Protein AF-A0A7D5LAG0-F1 (afdb_monomer)

Nearest PDB structures (foldseek):
  3pg9-assembly1_F  TM=4.359E-01  e=2.539E-02  Thermotoga maritima
  1vep-assembly1_A  TM=5.112E-01  e=1.271E-01  Bacillus cereus
  3tfc-assembly1_A-2  TM=3.882E-01  e=3.960E-02  Listeria monocytogenes EGD-e
  4lgm-assembly1_A  TM=3.877E-01  e=2.043E+00  Saccharolobus solfataricus P2

Organism: NCBI:txid2743089

Secondary structure (DSSP, 8-state):
-------PPPPHHHHHHHHH----SS----------------------------------------PPPSS-PPPPEEEEE-TT-GGGGGGTTHHHHHTT--EEEEEEEHHHHHHHT--GGG-HHHHHHHHHHHHH--EEEEEEE--SS--STT--SPP-PPPPTT-HHHHHHHHHHHHHHHHH-S--SEEES-S-HHHHS-HHHHSSSS-HHHHHHHHHHHHHHHH--S-SPEEEEEEEE-TT-HIIIIIISHHHHHHHHHHHHH-TT--EEEEEEE-SSHHHHHHHHHHHHHH-TTSEEEEEEEE-HHHHHHHTTSBGGGSHHHHHHHHHHT--TT-BHHHHHHHHHHSPBPHHHHHHHHHH-TTS-TTHHHHHHHHHHHTT-SEEEEE-B--GGGGGS-TTSTT---GGGS-SB-TTTBSSSPPPHHHHHHHHHHH-

Sequence (440 aa):
MSKAVQNGKPTRANRRTVLRGVAATAGLGAVLGSASTLASEESSGEGDEGATAGTYGATAEAEEAASPATDRPGTPKLGANLNGRPRRLGNDLARLDASDTTWVRAFLDIRDKLNDGRDPSGDPDVLALRRAAREKGCRLVVSLKWGFEVNWRWDRKESRSVPEPDSEDERSLLSCATQYLGAIGTPVDVVVLGNEPMWETKREDITGEDPPILRFTLNLKEHLLRHGDHGDPAYLLGAITRLYDDPVREERFPTFCRETFRIAREDDDVDGVDLHVHYDGREEARKALEIARDRLPDGTITVTEFSPVFRYDRHVRTPIGEWGAGRRFAGEYGYSPDVTAVDYFERAKADPRPPRELADFYDAMPWYRADQLRRDYRLFERFDVDVGTFGFLQDVGMRDVDWRRPDWTPFHINFLHQDALMEGRGAHPLYIDDYRELAG

InterPro domains:
  IPR006311 Twin-arginine translocation pathway, signal sequence [PS51318] (1-41)
  IPR017853 Glycoside hydrolase superfamily [SSF51445] (89-366)

Foldseek 3Di:
DDDDPPPDDDFLVRLLCVLLDPPDDDDDDDDDDDDDDDDDDDDDDDDDDDDDDDDDDDDDPDPPDDDDDDDFFRQAAEAAEPEACLLVCVVPLVVCVLLVGQAYEYEHALVVQLVVVDQLLPDSNLVSLLCCCPVVVHAYEYEYEDQLDPPDPPDPDDRHAQDDPPDPVLVSSLVSVQSNLLSNVEAHAEYELYQACLRRHDLQQQDDQDRVVVVSSVVSLVSCVVRHNRHLYAYAYHQYEQQLDCCCDVPRRVNNNVVRLVCCVPPRSHQYHEHAAEAQDVVSVLSNLVVRCVSPVRGAYEHAHHDNQVLCLVQQAPFLLVAPLSVVLCVVVVHDSRQGNLNLQLVLLVPADALVNLLSSLVSDPSNDLCVLVSSSVSCRVSSHSYYYWHEDQDNCCSVPRCVDNPHTPNQSRYQFNPSRHPDGHGRPSCSVVSSVSND

Structure (mmCIF, N/CA/C/O backbone):
data_AF-A0A7D5LAG0-F1
#
_entry.id   AF-A0A7D5LAG0-F1
#
loop_
_atom_site.group_PDB
_atom_site.id
_atom_site.type_symbol
_atom_site.label_atom_id
_atom_site.label_alt_id
_atom_site.label_comp_id
_atom_site.label_asym_id
_atom_site.label_entity_id
_atom_site.label_seq_id
_atom_site.pdbx_PDB_ins_code
_atom_site.Cartn_x
_atom_site.Cartn_y
_atom_site.Cartn_z
_atom_site.occupancy
_atom_site.B_iso_or_equiv
_atom_site.auth_seq_id
_atom_site.auth_comp_id
_atom_site.auth_asym_id
_atom_site.auth_atom_id
_atom_site.pdbx_PDB_model_num
ATOM 1 N N . MET A 1 1 ? -45.072 -1.466 24.561 1.00 36.44 1 MET A N 1
ATOM 2 C CA . MET A 1 1 ? -43.786 -2.147 24.825 1.00 36.44 1 MET A CA 1
ATOM 3 C C . MET A 1 1 ? -43.298 -2.738 23.512 1.00 36.44 1 MET A C 1
ATOM 5 O O . MET A 1 1 ? -43.816 -3.762 23.091 1.00 36.44 1 MET A O 1
ATOM 9 N N . SER A 1 2 ? -42.411 -2.026 22.814 1.00 31.45 2 SER A N 1
ATOM 10 C CA . SER A 1 2 ? -41.844 -2.465 21.533 1.00 31.45 2 SER A CA 1
ATOM 11 C C . SER A 1 2 ? -40.595 -3.299 21.813 1.00 31.45 2 SER A C 1
ATOM 13 O O . SER A 1 2 ? -39.704 -2.833 22.522 1.00 31.45 2 SER A O 1
ATOM 15 N N . LYS A 1 3 ? -40.556 -4.543 21.326 1.00 32.22 3 LYS A N 1
ATOM 16 C CA . LYS A 1 3 ? -39.367 -5.399 21.403 1.00 32.22 3 LYS A CA 1
ATOM 17 C C . LYS A 1 3 ? -38.376 -4.918 20.347 1.00 32.22 3 LYS A C 1
ATOM 19 O O . LYS A 1 3 ? -38.581 -5.157 19.161 1.00 32.22 3 LYS A O 1
ATOM 24 N N . ALA A 1 4 ? -37.322 -4.239 20.787 1.00 31.59 4 ALA A N 1
ATOM 25 C CA . ALA A 1 4 ? -36.134 -4.046 19.973 1.00 31.59 4 ALA A CA 1
ATOM 26 C C . ALA A 1 4 ? -35.529 -5.426 19.678 1.00 31.59 4 ALA A C 1
ATOM 28 O O . ALA A 1 4 ? -35.178 -6.169 20.596 1.00 31.59 4 ALA A O 1
ATOM 29 N N . VAL A 1 5 ? -35.458 -5.781 18.399 1.00 29.98 5 VAL A N 1
ATOM 30 C CA . VAL A 1 5 ? -34.653 -6.904 17.925 1.00 29.98 5 VAL A CA 1
ATOM 31 C C . VAL A 1 5 ? -33.196 -6.476 18.089 1.00 29.98 5 VAL A C 1
ATOM 33 O O . VAL A 1 5 ? -32.719 -5.608 17.364 1.00 29.98 5 VAL A O 1
ATOM 36 N N . GLN A 1 6 ? -32.507 -7.031 19.086 1.00 32.62 6 GLN A N 1
ATOM 37 C CA . GLN A 1 6 ? -31.049 -6.986 19.139 1.00 32.62 6 GLN A CA 1
ATOM 38 C C . GLN A 1 6 ? -30.535 -7.887 18.015 1.00 32.62 6 GLN A C 1
ATOM 40 O O . GLN A 1 6 ? -30.457 -9.103 18.172 1.00 32.62 6 GLN A O 1
ATOM 45 N N . ASN A 1 7 ? -30.228 -7.297 16.861 1.00 37.88 7 ASN A N 1
ATOM 46 C CA . ASN A 1 7 ? -29.380 -7.961 15.880 1.00 37.88 7 ASN A CA 1
ATOM 47 C C . ASN A 1 7 ? -28.007 -8.141 16.542 1.00 37.88 7 ASN A C 1
ATOM 49 O O . ASN A 1 7 ? -27.333 -7.155 16.840 1.00 37.88 7 ASN A O 1
ATOM 53 N N . GLY A 1 8 ? -27.642 -9.384 16.862 1.00 45.44 8 GLY A N 1
ATOM 54 C CA . GLY A 1 8 ? -26.341 -9.692 17.450 1.00 45.44 8 GLY A CA 1
ATOM 55 C C . GLY A 1 8 ? -25.224 -9.256 16.508 1.00 45.44 8 GLY A C 1
ATOM 56 O O . GLY A 1 8 ? -25.291 -9.536 15.310 1.00 45.44 8 GLY A O 1
ATOM 57 N N . LYS A 1 9 ? -24.213 -8.561 17.041 1.00 51.75 9 LYS A N 1
ATOM 58 C CA . LYS A 1 9 ? -22.988 -8.260 16.293 1.00 51.75 9 LYS A CA 1
ATOM 59 C C . LYS A 1 9 ? -22.366 -9.581 15.807 1.00 51.75 9 LYS A C 1
ATOM 61 O O . LYS A 1 9 ? -22.322 -10.538 16.588 1.00 51.75 9 LYS A O 1
ATOM 66 N N . PRO A 1 10 ? -21.916 -9.674 14.547 1.00 60.22 10 PRO A N 1
ATOM 67 C CA . PRO A 1 10 ? -21.188 -10.845 14.079 1.00 60.22 10 PRO A CA 1
ATOM 68 C C . PRO A 1 10 ? -19.886 -11.000 14.875 1.00 60.22 10 PRO A C 1
ATOM 70 O O . PRO A 1 10 ? -19.235 -10.023 15.229 1.00 60.22 10 PRO A O 1
ATOM 73 N N . THR A 1 11 ? -19.526 -12.243 15.188 1.00 69.38 11 THR A N 1
ATOM 74 C CA . THR A 1 11 ? -18.284 -12.558 15.902 1.00 69.38 11 THR A CA 1
ATOM 75 C C . THR A 1 11 ? -17.078 -12.438 14.966 1.00 69.38 11 THR A C 1
ATOM 77 O O . THR A 1 11 ? -17.219 -12.546 13.746 1.00 69.38 11 THR A O 1
ATOM 80 N N . ARG A 1 12 ? -15.871 -12.313 15.525 1.00 66.50 12 ARG A N 1
ATOM 81 C CA . ARG A 1 12 ? -14.593 -12.365 14.790 1.00 66.50 12 ARG A CA 1
ATOM 82 C C . ARG A 1 12 ? -14.503 -13.533 13.793 1.00 66.50 12 ARG A C 1
ATOM 84 O O . ARG A 1 12 ? -14.087 -13.369 12.648 1.00 66.50 12 ARG A O 1
ATOM 91 N N . ALA A 1 13 ? -14.975 -14.716 14.191 1.00 64.44 13 ALA A N 1
ATOM 92 C CA . ALA A 1 13 ? -15.038 -15.891 13.317 1.00 64.44 13 ALA A CA 1
ATOM 93 C C . ALA A 1 13 ? -15.961 -15.680 12.097 1.00 64.44 13 ALA A C 1
ATOM 95 O O . ALA A 1 13 ? -15.638 -16.112 10.986 1.00 64.44 13 ALA A O 1
ATOM 96 N N . ASN A 1 14 ? -17.082 -14.972 12.277 1.00 61.28 14 ASN A N 1
ATOM 97 C CA . ASN A 1 14 ? -17.997 -14.640 11.186 1.00 61.28 14 ASN A CA 1
ATOM 98 C C . ASN A 1 14 ? -17.347 -13.658 10.202 1.00 61.28 14 ASN A C 1
ATOM 100 O O . ASN A 1 14 ? -17.438 -13.872 8.994 1.00 61.28 14 ASN A O 1
ATOM 104 N N . ARG A 1 15 ? -16.639 -12.629 10.689 1.00 72.88 15 ARG A N 1
ATOM 105 C CA . ARG A 1 15 ? -15.947 -11.657 9.822 1.00 72.88 15 ARG A CA 1
ATOM 106 C C . ARG A 1 15 ? -14.800 -12.289 9.034 1.00 72.88 15 ARG A C 1
ATOM 108 O O . ARG A 1 15 ? -14.718 -12.097 7.822 1.00 72.88 15 ARG A O 1
ATOM 115 N N . ARG A 1 16 ? -13.985 -13.145 9.663 1.00 67.56 16 ARG A N 1
ATOM 116 C CA . ARG A 1 16 ? -12.931 -13.909 8.962 1.00 67.56 16 ARG A CA 1
ATOM 117 C C . ARG A 1 16 ? -13.510 -14.815 7.867 1.00 67.56 16 ARG A C 1
ATOM 119 O O . ARG A 1 16 ? -12.944 -14.930 6.784 1.00 67.56 16 ARG A O 1
ATOM 126 N N . THR A 1 17 ? -14.688 -15.393 8.098 1.00 63.91 17 THR A N 1
ATOM 127 C CA . THR A 1 17 ? -15.405 -16.183 7.081 1.00 63.91 17 THR A CA 1
ATOM 128 C C . THR A 1 17 ? -15.862 -15.324 5.890 1.00 63.91 17 THR A C 1
ATOM 130 O O . THR A 1 17 ? -15.795 -15.774 4.745 1.00 63.91 17 THR A O 1
ATOM 133 N N . VAL A 1 18 ? -16.280 -14.073 6.124 1.00 63.22 18 VAL A N 1
ATOM 134 C CA . VAL A 1 18 ? -16.656 -13.119 5.059 1.00 63.22 18 VAL A CA 1
ATOM 135 C C . VAL A 1 18 ? -15.452 -12.726 4.198 1.00 63.22 18 VAL A C 1
ATOM 137 O O . VAL A 1 18 ? -15.569 -12.701 2.965 1.00 63.22 18 VAL A O 1
ATOM 140 N N . LEU A 1 19 ? -14.290 -12.486 4.817 1.00 72.06 19 LEU A N 1
ATOM 141 C CA . LEU A 1 19 ? -13.039 -12.227 4.091 1.00 72.06 19 LEU A CA 1
ATOM 142 C C . LEU A 1 19 ? -12.650 -13.416 3.205 1.00 72.06 19 LEU A C 1
ATOM 144 O O . LEU A 1 19 ? -12.285 -13.227 2.046 1.00 72.06 19 LEU A O 1
ATOM 148 N N . ARG A 1 20 ? -12.829 -14.640 3.710 1.00 68.81 20 ARG A N 1
ATOM 149 C CA . ARG A 1 20 ? -12.504 -15.879 2.984 1.00 68.81 20 ARG A CA 1
ATOM 150 C C . ARG A 1 20 ? -13.484 -16.225 1.873 1.00 68.81 20 ARG A C 1
ATOM 152 O O . ARG A 1 20 ? -13.106 -16.931 0.946 1.00 68.81 20 ARG A O 1
ATOM 159 N N . GLY A 1 21 ? -14.704 -15.692 1.937 1.00 51.34 21 GLY A N 1
ATOM 160 C CA . GLY A 1 21 ? -15.759 -15.946 0.967 1.00 51.34 21 GLY A CA 1
ATOM 161 C C . GLY A 1 21 ? -16.209 -17.404 1.010 1.00 51.34 21 GLY A C 1
ATOM 162 O O . GLY A 1 21 ? -15.528 -18.305 0.533 1.00 51.34 21 GLY A O 1
ATOM 163 N N . VAL A 1 22 ? -17.404 -17.652 1.544 1.00 37.78 22 VAL A N 1
ATOM 164 C CA . VAL A 1 22 ? -18.069 -18.948 1.389 1.00 37.78 22 VAL A CA 1
ATOM 165 C C . VAL A 1 22 ? -18.356 -19.169 -0.097 1.00 37.78 22 VAL A C 1
ATOM 167 O O . VAL A 1 22 ? -19.370 -18.720 -0.628 1.00 37.78 22 VAL A O 1
ATOM 170 N N . ALA A 1 23 ? -17.464 -19.891 -0.770 1.00 38.09 23 ALA A N 1
ATOM 171 C CA . ALA A 1 23 ? -17.779 -20.614 -1.988 1.00 38.09 23 ALA A CA 1
ATOM 172 C C . ALA A 1 23 ? -18.596 -21.852 -1.591 1.00 38.09 23 ALA A C 1
ATOM 174 O O . ALA A 1 23 ? -18.060 -22.941 -1.415 1.00 38.09 23 ALA A O 1
ATOM 175 N N . ALA A 1 24 ? -19.902 -21.691 -1.386 1.00 30.20 24 ALA A N 1
ATOM 176 C CA . ALA A 1 24 ? -20.795 -22.835 -1.253 1.00 30.20 24 ALA A CA 1
ATOM 177 C C . ALA A 1 24 ? -22.165 -22.526 -1.851 1.00 30.20 24 ALA A C 1
ATOM 179 O O . ALA A 1 24 ? -23.055 -22.004 -1.187 1.00 30.20 24 ALA A O 1
ATOM 180 N N . THR A 1 25 ? -22.335 -22.886 -3.122 1.00 27.69 25 THR A N 1
ATOM 181 C CA . THR A 1 25 ? -23.496 -23.664 -3.588 1.00 27.69 25 THR A CA 1
ATOM 182 C C . THR A 1 25 ? -23.267 -24.135 -5.026 1.00 27.69 25 THR A C 1
ATOM 184 O O . THR A 1 25 ? -23.550 -23.409 -5.968 1.00 27.69 25 THR A O 1
ATOM 187 N N . ALA A 1 26 ? -22.743 -25.359 -5.182 1.00 26.25 26 ALA A N 1
ATOM 188 C CA . ALA A 1 26 ? -23.252 -26.409 -6.083 1.00 26.25 26 ALA A CA 1
ATOM 189 C C . ALA A 1 26 ? -22.201 -27.518 -6.298 1.00 26.25 26 ALA A C 1
ATOM 191 O O . ALA A 1 26 ? -21.084 -27.239 -6.718 1.00 26.25 26 ALA A O 1
ATOM 192 N N . GLY A 1 27 ? -22.601 -28.779 -6.087 1.00 23.91 27 GLY A N 1
ATOM 193 C CA . GLY A 1 27 ? -21.942 -29.940 -6.700 1.00 23.91 27 GLY A CA 1
ATOM 194 C C . GLY A 1 27 ? -21.404 -31.003 -5.743 1.00 23.91 27 GLY A C 1
ATOM 195 O O . GLY A 1 27 ? -20.200 -31.110 -5.548 1.00 23.91 27 GLY A O 1
ATOM 196 N N . LEU A 1 28 ? -22.293 -31.847 -5.204 1.00 26.97 28 LEU A N 1
ATOM 197 C CA . LEU A 1 28 ? -21.923 -33.177 -4.710 1.00 26.97 28 LEU A CA 1
ATOM 198 C C . LEU A 1 28 ? -21.330 -34.020 -5.853 1.00 26.97 28 LEU A C 1
ATOM 200 O O . LEU A 1 28 ? -21.944 -34.131 -6.913 1.00 26.97 28 LEU A O 1
ATOM 204 N N . GLY A 1 29 ? -20.214 -34.700 -5.591 1.00 23.84 29 GLY A N 1
ATOM 205 C CA . GLY A 1 29 ? -19.666 -35.736 -6.467 1.00 23.84 29 GLY A CA 1
ATOM 206 C C . GLY A 1 29 ? -18.427 -36.390 -5.861 1.00 23.84 29 GLY A C 1
ATOM 207 O O . GLY A 1 29 ? -17.311 -35.951 -6.099 1.00 23.84 29 GLY A O 1
ATOM 208 N N . ALA A 1 30 ? -18.636 -37.422 -5.044 1.00 24.84 30 ALA A N 1
ATOM 209 C CA . ALA A 1 30 ? -17.591 -38.245 -4.440 1.00 24.84 30 ALA A CA 1
ATOM 210 C C . ALA A 1 30 ? -16.975 -39.227 -5.450 1.00 24.84 30 ALA A C 1
ATOM 212 O O . ALA A 1 30 ? -17.744 -39.873 -6.155 1.00 24.84 30 ALA A O 1
ATOM 213 N N . VAL A 1 31 ? -15.648 -39.442 -5.418 1.00 25.50 31 VAL A N 1
ATOM 214 C CA . VAL A 1 31 ? -14.995 -40.736 -5.733 1.00 25.50 31 VAL A CA 1
ATOM 215 C C . VAL A 1 31 ? -13.706 -40.908 -4.902 1.00 25.50 31 VAL A C 1
ATOM 217 O O . VAL A 1 31 ? -12.979 -39.958 -4.637 1.00 25.50 31 VAL A O 1
ATOM 220 N N . LEU A 1 32 ? -13.503 -42.156 -4.474 1.00 23.89 32 LEU A N 1
ATOM 221 C CA . LEU A 1 32 ? -12.549 -42.742 -3.527 1.00 23.89 32 LEU A CA 1
ATOM 222 C C . LEU A 1 32 ? -11.141 -43.053 -4.085 1.00 23.89 32 LEU A C 1
ATOM 224 O O . LEU A 1 32 ? -11.001 -43.355 -5.266 1.00 23.89 32 LEU A O 1
ATOM 228 N N . GLY A 1 33 ? -10.185 -43.204 -3.151 1.00 22.27 33 GLY A N 1
ATOM 229 C CA . GLY A 1 33 ? -9.044 -44.145 -3.206 1.00 22.27 33 GLY A CA 1
ATOM 230 C C . GLY A 1 33 ? -7.743 -43.583 -3.802 1.00 22.27 33 GLY A C 1
ATOM 231 O O . GLY A 1 33 ? -7.785 -42.830 -4.758 1.00 22.27 33 GLY A O 1
ATOM 232 N N . SER A 1 34 ? -6.528 -43.906 -3.350 1.00 24.75 34 SER A N 1
ATOM 233 C CA . SER A 1 34 ? -6.038 -44.917 -2.404 1.00 24.75 34 SER A CA 1
ATOM 234 C C . SER A 1 34 ? -4.625 -44.520 -1.944 1.00 24.75 34 SER A C 1
ATOM 236 O O . SER A 1 34 ? -3.914 -43.819 -2.660 1.00 24.75 34 SER A O 1
ATOM 238 N N . ALA A 1 35 ? -4.217 -44.996 -0.769 1.00 22.41 35 ALA A N 1
ATOM 239 C CA . ALA A 1 35 ? -2.886 -44.824 -0.194 1.00 22.41 35 ALA A CA 1
ATOM 240 C C . ALA A 1 35 ? -1.822 -45.739 -0.831 1.00 22.41 35 ALA A C 1
ATOM 242 O O . ALA A 1 35 ? -2.124 -46.868 -1.214 1.00 22.41 35 ALA A O 1
ATOM 243 N N . SER A 1 36 ? -0.561 -45.302 -0.794 1.00 25.28 36 SER A N 1
ATOM 244 C CA . SER A 1 36 ? 0.598 -46.195 -0.693 1.00 25.28 36 SER A CA 1
ATOM 245 C C . SER A 1 36 ? 1.785 -45.469 -0.052 1.00 25.28 36 SER A C 1
ATOM 247 O O . SER A 1 36 ? 2.341 -44.527 -0.608 1.00 25.28 36 SER A O 1
ATOM 249 N N . THR A 1 37 ? 2.136 -45.946 1.137 1.00 22.39 37 THR A N 1
ATOM 250 C CA . THR A 1 37 ? 3.409 -45.821 1.859 1.00 22.39 37 THR A CA 1
ATOM 251 C C . THR A 1 37 ? 4.593 -46.339 1.050 1.00 22.39 37 THR A C 1
ATOM 253 O O . THR A 1 37 ? 4.436 -47.369 0.403 1.00 22.39 37 THR A O 1
ATOM 256 N N . LEU A 1 38 ? 5.776 -45.739 1.222 1.00 24.50 38 LEU A N 1
ATOM 257 C CA . LEU A 1 38 ? 7.056 -46.451 1.347 1.00 24.50 38 LEU A CA 1
ATOM 258 C C . LEU A 1 38 ? 8.081 -45.565 2.077 1.00 24.50 38 LEU A C 1
ATOM 260 O O . LEU A 1 38 ? 8.071 -44.344 1.954 1.00 24.50 38 LEU A O 1
ATOM 264 N N . ALA A 1 39 ? 8.891 -46.229 2.894 1.00 22.66 39 ALA A N 1
ATOM 265 C CA . ALA A 1 39 ? 9.833 -45.701 3.868 1.00 22.66 39 ALA A CA 1
ATOM 266 C C . ALA A 1 39 ? 11.289 -45.961 3.433 1.00 22.66 39 ALA A C 1
ATOM 268 O O . ALA A 1 39 ? 11.502 -46.656 2.444 1.00 22.66 39 ALA A O 1
ATOM 269 N N . SER A 1 40 ? 12.210 -45.486 4.288 1.00 24.61 40 SER A N 1
ATOM 270 C CA . SER A 1 40 ? 13.658 -45.766 4.385 1.00 24.61 40 SER A CA 1
ATOM 271 C C . SER A 1 40 ? 14.551 -44.996 3.389 1.00 24.61 40 SER A C 1
ATOM 273 O O . SER A 1 40 ? 14.134 -44.693 2.282 1.00 24.61 40 SER A O 1
ATOM 275 N N . GLU A 1 41 ? 15.762 -44.538 3.722 1.00 25.88 41 GLU A N 1
ATOM 276 C CA . GLU A 1 41 ? 16.707 -44.954 4.764 1.00 25.88 41 GLU A CA 1
ATOM 277 C C . GLU A 1 41 ? 17.794 -43.878 4.978 1.00 25.88 41 GLU A C 1
ATOM 279 O O . GLU A 1 41 ? 18.033 -43.023 4.126 1.00 25.88 41 GLU A O 1
ATOM 284 N N . GLU A 1 42 ? 18.438 -43.955 6.139 1.00 25.09 42 GLU A N 1
ATOM 285 C CA . GLU A 1 42 ? 19.533 -43.124 6.641 1.00 25.09 42 GLU A CA 1
ATOM 286 C C . GLU A 1 42 ? 20.860 -43.327 5.881 1.00 25.09 42 GLU A C 1
ATOM 288 O O . GLU A 1 42 ? 21.137 -44.413 5.376 1.00 25.09 42 GLU A O 1
ATOM 293 N N . SER A 1 43 ? 21.753 -42.329 5.922 1.00 26.36 43 SER A N 1
ATOM 294 C CA . SER A 1 43 ? 23.198 -42.585 6.046 1.00 26.36 43 SER A CA 1
ATOM 295 C C . SER A 1 43 ? 23.957 -41.353 6.545 1.00 26.36 43 SER A C 1
ATOM 297 O O . SER A 1 43 ? 23.966 -40.293 5.926 1.00 26.36 43 SER A O 1
ATOM 299 N N . SER A 1 44 ? 24.639 -41.577 7.660 1.00 25.73 44 SER A N 1
ATOM 300 C CA . SER A 1 44 ? 25.617 -40.770 8.389 1.00 25.73 44 SER A CA 1
ATOM 301 C C . SER A 1 44 ? 26.906 -40.435 7.624 1.00 25.73 44 SER A C 1
ATOM 303 O O . SER A 1 44 ? 27.341 -41.215 6.777 1.00 25.73 44 SER A O 1
ATOM 305 N N . GLY A 1 45 ? 27.591 -39.368 8.054 1.00 25.72 45 GLY A N 1
ATOM 306 C CA . GLY A 1 45 ? 29.013 -39.133 7.775 1.00 25.72 45 GLY A CA 1
ATOM 307 C C . GLY A 1 45 ? 29.523 -37.795 8.320 1.00 25.72 45 GLY A C 1
ATOM 308 O O . GLY A 1 45 ? 29.400 -36.774 7.654 1.00 25.72 45 GLY A O 1
ATOM 309 N N . GLU A 1 46 ? 30.080 -37.812 9.532 1.00 24.91 46 GLU A N 1
ATOM 310 C CA . GLU A 1 46 ? 30.846 -36.720 10.152 1.00 24.91 46 GLU A CA 1
ATOM 311 C C . GLU A 1 46 ? 32.228 -36.530 9.492 1.00 24.91 46 GLU A C 1
ATOM 313 O O . GLU A 1 46 ? 32.833 -37.503 9.042 1.00 24.91 46 GLU A O 1
ATOM 318 N N . GLY A 1 47 ? 32.776 -35.306 9.572 1.00 24.02 47 GLY A N 1
ATOM 319 C CA . GLY A 1 47 ? 34.211 -35.113 9.829 1.00 24.02 47 GLY A CA 1
ATOM 320 C C . GLY A 1 47 ? 35.006 -34.167 8.917 1.00 24.02 47 GLY A C 1
ATOM 321 O O . GLY A 1 47 ? 35.522 -34.588 7.889 1.00 24.02 47 GLY A O 1
ATOM 322 N N . ASP A 1 48 ? 35.240 -32.962 9.446 1.00 24.64 48 ASP A N 1
ATOM 323 C CA . ASP A 1 48 ? 36.569 -32.348 9.654 1.00 24.64 48 ASP A CA 1
ATOM 324 C C . ASP A 1 48 ? 37.016 -31.114 8.831 1.00 24.64 48 ASP A C 1
ATOM 326 O O . ASP A 1 48 ? 36.686 -30.906 7.665 1.00 24.64 48 ASP A O 1
ATOM 330 N N . GLU A 1 49 ? 37.741 -30.266 9.564 1.00 27.17 49 GLU A N 1
ATOM 331 C CA . GLU A 1 49 ? 38.069 -28.852 9.398 1.00 27.17 49 GLU A CA 1
ATOM 332 C C . GLU A 1 49 ? 39.129 -28.525 8.326 1.00 27.17 49 GLU A C 1
ATOM 334 O O . GLU A 1 49 ? 40.008 -29.320 7.999 1.00 27.17 49 GLU A O 1
ATOM 339 N N . GLY A 1 50 ? 39.130 -27.267 7.856 1.00 23.59 50 GLY A N 1
ATOM 340 C CA . GLY A 1 50 ? 40.261 -26.692 7.119 1.00 23.59 50 GLY A CA 1
ATOM 341 C C . GLY A 1 50 ? 39.983 -25.321 6.497 1.00 23.59 50 GLY A C 1
ATOM 342 O O . GLY A 1 50 ? 39.379 -25.214 5.436 1.00 23.5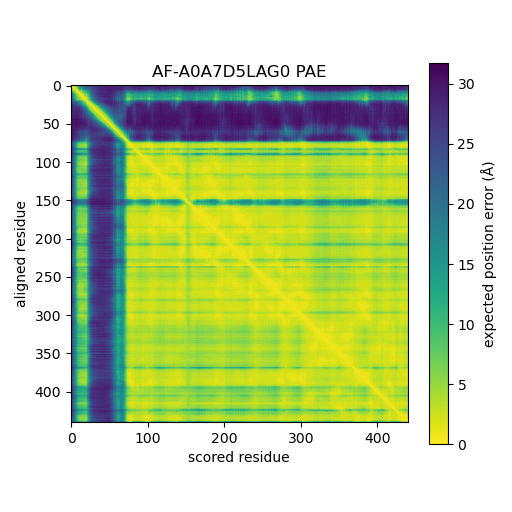9 50 GLY A O 1
ATOM 343 N N . ALA A 1 51 ? 40.450 -24.258 7.151 1.00 25.31 51 ALA A N 1
ATOM 344 C CA . ALA A 1 51 ? 40.335 -22.865 6.719 1.00 25.31 51 ALA A CA 1
ATOM 345 C C . ALA A 1 51 ? 41.107 -22.538 5.420 1.00 25.31 51 ALA A C 1
ATOM 347 O O . ALA A 1 51 ? 42.239 -22.983 5.250 1.00 25.31 51 ALA A O 1
ATOM 348 N N . THR A 1 52 ? 40.559 -21.661 4.563 1.00 25.16 52 THR A N 1
ATOM 349 C CA . THR A 1 52 ? 41.107 -20.330 4.176 1.00 25.16 52 THR A CA 1
ATOM 350 C C . THR A 1 52 ? 40.572 -19.808 2.829 1.00 25.16 52 THR A C 1
ATOM 352 O O . THR A 1 52 ? 40.382 -20.552 1.878 1.00 25.16 52 THR A O 1
ATOM 355 N N . ALA A 1 53 ? 40.463 -18.473 2.775 1.00 24.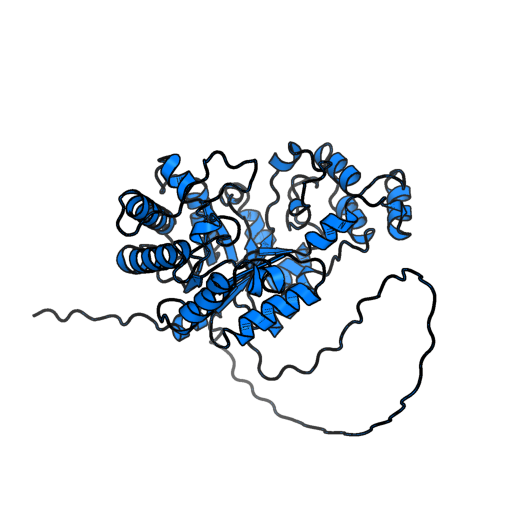45 53 ALA A N 1
ATOM 356 C CA . ALA A 1 53 ? 40.498 -17.584 1.606 1.00 24.45 53 ALA A CA 1
ATOM 357 C C . ALA A 1 53 ? 39.210 -17.373 0.779 1.00 24.45 53 ALA A C 1
ATOM 359 O O . ALA A 1 53 ? 38.659 -18.260 0.139 1.00 24.45 53 ALA A O 1
ATOM 360 N N . GLY A 1 54 ? 38.781 -16.105 0.787 1.00 34.34 54 GLY A N 1
ATOM 361 C CA . GLY A 1 54 ? 37.587 -15.572 0.148 1.00 34.34 54 GLY A CA 1
ATOM 362 C C . GLY A 1 54 ? 37.477 -15.828 -1.351 1.00 34.34 54 GLY A C 1
ATOM 363 O O . GLY A 1 54 ? 38.418 -15.664 -2.124 1.00 34.34 54 GLY A O 1
ATOM 364 N N . THR A 1 55 ? 36.256 -16.147 -1.762 1.00 25.44 55 THR A N 1
ATOM 365 C CA . THR A 1 55 ? 35.755 -15.961 -3.121 1.00 25.44 55 THR A CA 1
ATOM 366 C C . THR A 1 55 ? 34.258 -15.689 -2.992 1.00 25.44 55 THR A C 1
ATOM 368 O O . THR A 1 55 ? 33.518 -16.524 -2.477 1.00 25.44 55 THR A O 1
ATOM 371 N N . TYR A 1 56 ? 33.812 -14.495 -3.390 1.00 31.62 56 TYR A N 1
ATOM 372 C CA . TYR A 1 56 ? 32.393 -14.136 -3.412 1.00 31.62 56 TYR A CA 1
ATOM 373 C C . TYR A 1 56 ? 31.721 -14.860 -4.583 1.00 31.62 56 TYR A C 1
ATOM 375 O O . TYR A 1 56 ? 31.682 -14.363 -5.706 1.00 31.62 56 TYR A O 1
ATOM 383 N N . GLY A 1 57 ? 31.248 -16.075 -4.315 1.00 25.31 57 GLY A N 1
ATOM 384 C CA . GLY A 1 57 ? 30.352 -16.814 -5.192 1.00 25.31 57 GLY A CA 1
ATOM 385 C C . GLY A 1 57 ? 28.911 -16.409 -4.910 1.00 25.31 57 GLY A C 1
ATOM 386 O O . GLY A 1 57 ? 28.476 -16.416 -3.760 1.00 25.31 57 GLY A O 1
ATOM 387 N N . ALA A 1 58 ? 28.178 -16.053 -5.963 1.00 32.97 58 ALA A N 1
ATOM 388 C CA . ALA A 1 58 ? 26.732 -15.918 -5.930 1.00 32.97 58 ALA A CA 1
ATOM 389 C C . ALA A 1 58 ? 26.119 -17.198 -5.340 1.00 32.97 58 ALA A C 1
ATOM 391 O O . ALA A 1 58 ? 26.186 -18.264 -5.953 1.00 32.97 58 ALA A O 1
ATOM 392 N N . THR A 1 59 ? 25.547 -17.108 -4.142 1.00 29.84 59 THR A N 1
ATOM 393 C CA . THR A 1 59 ? 24.761 -18.198 -3.576 1.00 29.84 59 THR A CA 1
ATOM 394 C C . THR A 1 59 ? 23.466 -18.292 -4.373 1.00 29.84 59 THR A C 1
ATOM 396 O O . THR A 1 59 ? 22.584 -17.438 -4.289 1.00 29.84 59 THR A O 1
ATOM 399 N N . ALA A 1 60 ? 23.374 -19.328 -5.204 1.00 33.47 60 ALA A N 1
ATOM 400 C CA . ALA A 1 60 ? 22.099 -19.805 -5.701 1.00 33.47 60 ALA A CA 1
ATOM 401 C C . ALA A 1 60 ? 21.247 -20.155 -4.473 1.00 33.47 60 ALA A C 1
ATOM 403 O O . ALA A 1 60 ? 21.575 -21.079 -3.731 1.00 33.47 60 ALA A O 1
ATOM 404 N N . GLU A 1 61 ? 20.205 -19.363 -4.215 1.00 38.91 61 GLU A N 1
ATOM 405 C CA . GLU A 1 61 ? 19.162 -19.716 -3.254 1.00 38.91 61 GLU A CA 1
ATOM 406 C C . GLU A 1 61 ? 18.603 -21.077 -3.679 1.00 38.91 61 GLU A C 1
ATOM 408 O O . GLU A 1 61 ? 17.999 -21.196 -4.747 1.00 38.91 61 GLU A O 1
ATOM 413 N N . ALA A 1 62 ? 18.879 -22.108 -2.881 1.00 34.78 62 ALA A N 1
ATOM 414 C CA . ALA A 1 62 ? 18.364 -23.444 -3.112 1.00 34.78 62 ALA A CA 1
ATOM 415 C C . ALA A 1 62 ? 16.830 -23.386 -3.117 1.00 34.78 62 ALA A C 1
ATOM 417 O O . ALA A 1 62 ? 16.213 -22.886 -2.175 1.00 34.78 62 ALA A O 1
ATOM 418 N N . GLU A 1 63 ? 16.216 -23.873 -4.195 1.00 39.16 63 GLU A N 1
ATOM 419 C CA . GLU A 1 63 ? 14.780 -24.124 -4.235 1.00 39.16 63 GLU A CA 1
ATOM 420 C C . GLU A 1 63 ? 14.464 -25.234 -3.234 1.00 39.16 63 GLU A C 1
ATOM 422 O O . GLU A 1 63 ? 14.688 -26.416 -3.490 1.00 39.16 63 GLU A O 1
ATOM 427 N N . GLU A 1 64 ? 13.992 -24.842 -2.054 1.00 39.59 64 GLU A N 1
ATOM 428 C CA . GLU A 1 64 ? 13.542 -25.786 -1.044 1.00 39.59 64 GLU A CA 1
ATOM 429 C C . GLU A 1 64 ? 12.265 -26.478 -1.541 1.00 39.59 64 GLU A C 1
ATOM 431 O O . GLU A 1 64 ? 11.242 -25.839 -1.819 1.00 39.59 64 GLU A O 1
ATOM 436 N N . ALA A 1 65 ? 12.357 -27.800 -1.698 1.00 36.44 65 ALA A N 1
ATOM 437 C CA . ALA A 1 65 ? 11.256 -28.660 -2.089 1.00 36.44 65 ALA A CA 1
ATOM 438 C C . ALA A 1 65 ? 10.107 -28.537 -1.077 1.00 36.44 65 ALA A C 1
ATOM 440 O O . ALA A 1 65 ? 10.283 -28.729 0.126 1.00 36.44 65 ALA A O 1
ATOM 441 N N . ALA A 1 66 ? 8.920 -28.212 -1.586 1.00 35.25 66 ALA A N 1
ATOM 442 C CA . ALA A 1 66 ? 7.709 -28.066 -0.796 1.00 35.25 66 ALA A CA 1
ATOM 443 C C . ALA A 1 66 ? 7.389 -29.365 -0.034 1.00 35.25 66 ALA A C 1
ATOM 445 O O . ALA A 1 66 ? 7.075 -30.390 -0.639 1.00 35.25 66 ALA A O 1
ATOM 446 N N . SER A 1 67 ? 7.437 -29.311 1.299 1.00 32.59 67 SER A N 1
ATOM 447 C CA . SER A 1 67 ? 6.826 -30.338 2.148 1.00 32.59 67 SER A CA 1
ATOM 448 C C . SER A 1 67 ? 5.299 -30.343 1.965 1.00 32.59 67 SER A C 1
ATOM 450 O O . SER A 1 67 ? 4.709 -29.279 1.750 1.00 32.59 67 SER A O 1
ATOM 452 N N . PRO A 1 68 ? 4.637 -31.513 2.036 1.00 35.25 68 PRO A N 1
ATOM 453 C CA . PRO A 1 68 ? 3.215 -31.637 1.744 1.00 35.25 68 PRO A CA 1
ATOM 454 C C . PRO A 1 68 ? 2.374 -30.938 2.817 1.00 35.25 68 PRO A C 1
ATOM 456 O O . PRO A 1 68 ? 2.417 -31.292 3.993 1.00 35.25 68 PRO A O 1
ATOM 459 N N . ALA A 1 69 ? 1.606 -29.939 2.384 1.00 34.38 69 ALA A N 1
ATOM 460 C CA . ALA A 1 69 ? 0.671 -29.183 3.204 1.00 34.38 69 ALA A CA 1
ATOM 461 C C . ALA A 1 69 ? -0.445 -30.088 3.754 1.00 34.38 69 ALA A C 1
ATOM 463 O O . ALA A 1 69 ? -1.238 -30.650 2.995 1.00 34.38 69 ALA A O 1
ATOM 464 N N . THR A 1 70 ? -0.516 -30.206 5.077 1.00 34.62 70 THR A N 1
ATOM 465 C CA . THR A 1 70 ? -1.708 -30.651 5.805 1.00 34.62 70 THR A CA 1
ATOM 466 C C . THR A 1 70 ? -2.654 -29.467 5.994 1.00 34.62 70 THR A C 1
ATOM 468 O O . THR A 1 70 ? -2.211 -28.429 6.474 1.00 34.62 70 THR A O 1
ATOM 471 N N . ASP A 1 71 ? -3.923 -29.680 5.621 1.00 34.94 71 ASP A N 1
ATOM 472 C CA . ASP A 1 71 ? -5.087 -28.778 5.642 1.00 34.94 71 ASP A CA 1
ATOM 473 C C . ASP A 1 71 ? -4.916 -27.440 4.917 1.00 34.94 71 ASP A C 1
ATOM 475 O O . ASP A 1 71 ? -4.078 -26.628 5.271 1.00 34.94 71 ASP A O 1
ATOM 479 N N . ARG A 1 72 ? -5.726 -27.199 3.872 1.00 41.75 72 ARG A N 1
ATOM 480 C CA . ARG A 1 72 ? -5.685 -25.953 3.090 1.00 41.75 72 ARG A CA 1
ATOM 481 C C . ARG A 1 72 ? -6.336 -24.805 3.877 1.00 41.75 72 ARG A C 1
ATOM 483 O O . ARG A 1 72 ? -7.568 -24.782 3.957 1.00 41.75 72 ARG A O 1
ATOM 490 N N . PRO A 1 73 ? -5.562 -23.837 4.402 1.00 52.75 73 PRO A N 1
ATOM 491 C CA . PRO A 1 73 ? -6.067 -22.499 4.690 1.00 52.75 73 PRO A CA 1
ATOM 492 C C . PRO A 1 73 ? -6.751 -21.877 3.462 1.00 52.75 73 PRO A C 1
ATOM 494 O O . PRO A 1 73 ? -6.585 -22.347 2.333 1.00 52.75 73 PRO A O 1
ATOM 497 N N . GLY A 1 74 ? -7.569 -20.843 3.680 1.00 67.19 74 GLY A N 1
ATOM 498 C CA . GLY A 1 74 ? -8.307 -20.194 2.594 1.00 67.19 74 GLY A CA 1
ATOM 499 C C . GLY A 1 74 ? -7.357 -19.638 1.531 1.00 67.19 74 GLY A C 1
ATOM 500 O O . GLY A 1 74 ? -6.280 -19.155 1.858 1.00 67.19 74 GLY A O 1
ATOM 501 N N . THR A 1 75 ? -7.745 -19.705 0.256 1.00 85.00 75 THR A N 1
ATOM 502 C CA . THR A 1 75 ? -6.957 -19.127 -0.843 1.00 85.00 75 THR A CA 1
ATOM 503 C C . THR A 1 75 ? -6.809 -17.610 -0.639 1.00 85.00 75 THR A C 1
ATOM 505 O O . THR A 1 75 ? -7.845 -16.927 -0.624 1.00 85.00 75 THR A O 1
ATOM 508 N N . PRO A 1 76 ? -5.576 -17.076 -0.501 1.00 93.00 76 PRO A N 1
ATOM 509 C CA . PRO A 1 76 ? -5.335 -15.649 -0.319 1.00 93.00 76 PRO A CA 1
ATOM 510 C C . PRO A 1 76 ? -5.956 -14.823 -1.438 1.00 93.00 76 PRO A C 1
ATOM 512 O O . PRO A 1 76 ? -6.008 -15.251 -2.593 1.00 93.00 76 PRO A O 1
ATOM 515 N N . LYS A 1 77 ? -6.396 -13.607 -1.131 1.00 95.62 77 LYS A N 1
ATOM 516 C CA . LYS A 1 77 ? -6.850 -12.667 -2.161 1.00 95.62 77 LYS A CA 1
ATOM 517 C C . LYS A 1 77 ? -5.717 -11.729 -2.540 1.00 95.62 77 LYS A C 1
ATOM 519 O O . LYS A 1 77 ? -5.182 -11.044 -1.671 1.00 95.62 77 LYS A O 1
ATOM 524 N N . LEU A 1 78 ? -5.356 -11.686 -3.823 1.00 97.50 78 LEU A N 1
ATOM 525 C CA . LEU A 1 78 ? -4.453 -10.664 -4.342 1.00 97.50 78 LEU A CA 1
ATOM 526 C C . LEU A 1 78 ? -5.261 -9.435 -4.780 1.00 97.50 78 LEU A C 1
ATOM 528 O O . LEU A 1 78 ? -6.267 -9.553 -5.474 1.00 97.50 78 LEU A O 1
ATOM 532 N N . GLY A 1 79 ? -4.815 -8.246 -4.383 1.00 97.56 79 GLY A N 1
ATOM 533 C CA . GLY A 1 79 ? -5.461 -6.984 -4.741 1.00 97.56 79 GLY A CA 1
ATOM 534 C C . GLY A 1 79 ? -4.506 -5.911 -5.250 1.00 97.56 79 GLY A C 1
ATOM 535 O O . GLY A 1 79 ? -3.282 -6.066 -5.282 1.00 97.56 79 GLY A O 1
ATOM 536 N N . ALA A 1 80 ? -5.087 -4.794 -5.672 1.00 97.50 80 ALA A N 1
ATOM 537 C CA . ALA A 1 80 ? -4.391 -3.605 -6.139 1.00 97.50 80 ALA A CA 1
ATOM 538 C C . ALA A 1 80 ? -4.097 -2.653 -4.978 1.00 97.50 80 ALA A C 1
ATOM 540 O O . ALA A 1 80 ? -5.021 -2.126 -4.364 1.00 97.50 80 ALA A O 1
ATOM 541 N N . ASN A 1 81 ? -2.824 -2.364 -4.716 1.00 97.19 81 ASN A N 1
ATOM 542 C CA . ASN A 1 81 ? -2.415 -1.319 -3.785 1.00 97.19 81 ASN A CA 1
ATOM 543 C C . ASN A 1 81 ? -2.198 0.016 -4.520 1.00 97.19 81 ASN A C 1
ATOM 545 O O . ASN A 1 81 ? -1.314 0.155 -5.371 1.00 97.19 81 ASN A O 1
ATOM 549 N N . LEU A 1 82 ? -2.999 1.018 -4.164 1.00 94.56 82 LEU A N 1
ATOM 550 C CA . LEU A 1 82 ? -2.951 2.383 -4.697 1.00 94.56 82 LEU A CA 1
ATOM 551 C C . LEU A 1 82 ? -2.148 3.349 -3.817 1.00 94.56 82 LEU A C 1
ATOM 553 O O . LEU A 1 82 ? -2.001 4.525 -4.174 1.00 94.56 82 LEU A O 1
ATOM 557 N N . ASN A 1 83 ? -1.649 2.879 -2.669 1.00 87.12 83 ASN A N 1
ATOM 558 C CA . ASN A 1 83 ? -1.048 3.704 -1.625 1.00 87.12 83 ASN A CA 1
ATOM 559 C C . ASN A 1 83 ? -1.955 4.907 -1.286 1.00 87.12 83 ASN A C 1
ATOM 561 O O . ASN A 1 83 ? -3.181 4.796 -1.273 1.00 87.12 83 ASN A O 1
ATOM 565 N N . GLY A 1 84 ? -1.369 6.075 -1.030 1.00 81.94 84 GLY A N 1
ATOM 566 C CA . GLY A 1 84 ? -2.087 7.277 -0.597 1.00 81.94 84 GLY A CA 1
ATOM 567 C C . GLY A 1 84 ? -2.774 8.078 -1.684 1.00 81.94 84 GLY A C 1
ATOM 568 O O . GLY A 1 84 ? -3.062 9.251 -1.460 1.00 81.94 84 GLY A O 1
ATOM 569 N N . ARG A 1 85 ? -2.936 7.533 -2.895 1.00 84.00 85 ARG A N 1
ATOM 570 C CA . ARG A 1 85 ? -3.493 8.295 -4.024 1.00 84.00 85 ARG A CA 1
ATOM 571 C C . ARG A 1 85 ? -4.545 7.508 -4.802 1.00 84.00 85 ARG A C 1
ATOM 573 O O . ARG A 1 85 ? -4.415 7.386 -6.025 1.00 84.00 85 ARG A O 1
ATOM 580 N N . PRO A 1 86 ? -5.615 7.015 -4.153 1.00 90.12 86 PRO A N 1
ATOM 581 C CA . PRO A 1 86 ? -6.682 6.310 -4.856 1.00 90.12 86 PRO A CA 1
ATOM 582 C C . PRO A 1 86 ? -7.338 7.171 -5.940 1.00 90.12 86 PRO A C 1
ATOM 584 O O . PRO A 1 86 ? -7.752 6.622 -6.955 1.00 90.12 86 PRO A O 1
ATOM 587 N N . ARG A 1 87 ? -7.315 8.512 -5.836 1.00 92.50 87 ARG A N 1
ATOM 588 C CA . ARG A 1 87 ? -7.729 9.424 -6.924 1.00 92.50 87 ARG A CA 1
ATOM 589 C C . ARG A 1 87 ? -7.102 9.134 -8.292 1.00 92.50 87 ARG A C 1
ATOM 591 O O . ARG A 1 87 ? -7.693 9.502 -9.303 1.00 92.50 87 ARG A O 1
ATOM 598 N N . ARG A 1 88 ? -5.941 8.465 -8.350 1.00 87.56 88 ARG A N 1
ATOM 599 C CA . ARG A 1 88 ? -5.316 8.022 -9.610 1.00 87.56 88 ARG A CA 1
ATOM 600 C C . ARG A 1 88 ? -6.201 7.046 -10.392 1.00 87.56 88 ARG A C 1
ATOM 602 O O . ARG A 1 88 ? -6.160 7.062 -11.614 1.00 87.56 88 ARG A O 1
ATOM 609 N N . LEU A 1 89 ? -7.059 6.273 -9.721 1.00 88.31 89 LEU A N 1
ATOM 610 C CA . LEU A 1 89 ? -8.060 5.435 -10.389 1.00 88.31 89 LEU A CA 1
ATOM 611 C C . LEU A 1 89 ? -9.166 6.236 -11.078 1.00 88.31 89 LEU A C 1
ATOM 613 O O . LEU A 1 89 ? -9.844 5.685 -11.941 1.00 88.31 89 LEU A O 1
ATOM 617 N N . GLY A 1 90 ? -9.382 7.508 -10.720 1.00 77.06 90 GLY A N 1
ATOM 618 C CA . GLY A 1 90 ? -10.544 8.281 -11.169 1.00 77.06 90 GLY A CA 1
ATOM 619 C C . GLY A 1 90 ? -10.746 8.284 -12.690 1.00 77.06 90 GLY A C 1
ATOM 620 O O . GLY A 1 90 ? -11.886 8.249 -13.150 1.00 77.06 90 GLY A O 1
ATOM 621 N N . ASN A 1 91 ? -9.661 8.240 -13.467 1.00 76.06 91 ASN A N 1
ATOM 622 C CA . ASN A 1 91 ? -9.704 8.177 -14.932 1.00 76.06 91 ASN A CA 1
ATOM 623 C C . ASN A 1 91 ? -9.298 6.808 -15.506 1.00 76.06 91 ASN A C 1
ATOM 625 O O . ASN A 1 91 ? -9.265 6.645 -16.722 1.00 76.06 91 ASN A O 1
ATOM 629 N N . ASP A 1 92 ? -8.991 5.829 -14.655 1.00 87.25 92 ASP A N 1
ATOM 630 C CA . ASP A 1 92 ? -8.327 4.580 -15.036 1.00 87.25 92 ASP A CA 1
ATOM 631 C C . ASP A 1 92 ? -8.986 3.337 -14.398 1.00 87.25 92 ASP A C 1
ATOM 633 O O . ASP A 1 92 ? -8.373 2.277 -14.329 1.00 87.25 92 ASP A O 1
ATOM 637 N N . LEU A 1 93 ? -10.263 3.416 -13.990 1.00 92.31 93 LEU A N 1
ATOM 638 C CA . LEU A 1 93 ? -11.016 2.262 -13.460 1.00 92.31 93 LEU A CA 1
ATOM 639 C C . LEU A 1 93 ? -11.059 1.064 -14.419 1.00 92.31 93 LEU A C 1
ATOM 641 O O . LEU A 1 93 ? -11.179 -0.065 -13.963 1.00 92.31 93 LEU A O 1
ATOM 645 N N . ALA A 1 94 ? -10.956 1.290 -15.732 1.00 93.06 94 ALA A N 1
ATOM 646 C CA . ALA A 1 94 ? -10.891 0.212 -16.722 1.00 93.06 94 ALA A CA 1
ATOM 647 C C . ALA A 1 94 ? -9.662 -0.696 -16.537 1.00 93.06 94 ALA A C 1
ATOM 649 O O . ALA A 1 94 ? -9.672 -1.836 -16.991 1.00 93.06 94 ALA A O 1
ATOM 650 N N . ARG A 1 95 ? -8.611 -0.212 -15.860 1.00 94.31 95 ARG A N 1
ATOM 651 C CA . ARG A 1 95 ? -7.443 -1.032 -15.537 1.00 94.31 95 ARG A CA 1
ATOM 652 C C . ARG A 1 95 ? -7.774 -2.128 -14.535 1.00 94.31 95 ARG A C 1
ATOM 654 O O . ARG A 1 95 ? -7.206 -3.194 -14.670 1.00 94.31 95 ARG A O 1
ATOM 661 N N . LEU A 1 96 ? -8.710 -1.888 -13.610 1.00 95.81 96 LEU A N 1
ATOM 662 C CA . LEU A 1 96 ? -9.161 -2.903 -12.652 1.00 95.81 96 LEU A CA 1
ATOM 663 C C . LEU A 1 96 ? -9.798 -4.097 -13.374 1.00 95.81 96 LEU A C 1
ATOM 665 O O . LEU A 1 96 ? -9.445 -5.230 -13.079 1.00 95.81 96 LEU A O 1
ATOM 669 N N . ASP A 1 97 ? -10.657 -3.841 -14.369 1.00 93.50 97 ASP A N 1
ATOM 670 C CA . ASP A 1 97 ? -11.231 -4.909 -15.204 1.00 93.50 97 ASP A CA 1
ATOM 671 C C . ASP A 1 97 ? -10.143 -5.601 -16.026 1.00 93.50 97 ASP A C 1
ATOM 673 O O . ASP A 1 97 ? -10.112 -6.818 -16.143 1.00 93.50 97 ASP A O 1
ATOM 677 N N . ALA A 1 98 ? -9.232 -4.820 -16.613 1.00 93.31 98 ALA A N 1
ATOM 678 C CA . ALA A 1 98 ? -8.179 -5.367 -17.454 1.00 93.31 98 ALA A CA 1
ATOM 679 C C . ALA A 1 98 ? -7.199 -6.255 -16.675 1.00 93.31 98 ALA A C 1
ATOM 681 O O . ALA A 1 98 ? -6.512 -7.049 -17.308 1.00 93.31 98 ALA A O 1
ATOM 682 N N . SER A 1 99 ? -7.097 -6.126 -15.355 1.00 95.12 99 SER A N 1
ATOM 683 C CA . SER A 1 99 ? -6.237 -6.945 -14.496 1.00 95.12 99 SER A CA 1
ATOM 684 C C . SER A 1 99 ? -7.005 -7.940 -13.625 1.00 95.12 99 SER A C 1
ATOM 686 O O . SER A 1 99 ? -6.396 -8.508 -12.725 1.00 95.12 99 SER A O 1
ATOM 688 N N . ASP A 1 100 ? -8.307 -8.136 -13.864 1.00 95.88 100 ASP A N 1
ATOM 689 C CA . ASP A 1 100 ? -9.187 -8.996 -13.056 1.00 95.88 100 ASP A CA 1
ATOM 690 C C . ASP A 1 100 ? -9.144 -8.657 -11.548 1.00 95.88 100 ASP A C 1
ATOM 692 O O . ASP A 1 100 ? -9.288 -9.506 -10.672 1.00 95.88 100 ASP A O 1
ATOM 696 N N . THR A 1 101 ? -8.929 -7.379 -11.215 1.00 96.94 101 THR A N 1
ATOM 697 C CA . THR A 1 101 ? -8.768 -6.930 -9.830 1.00 96.94 101 THR A CA 1
ATOM 698 C C . THR A 1 101 ? -10.104 -6.902 -9.094 1.00 96.94 101 THR A C 1
ATOM 700 O O . THR A 1 101 ? -10.968 -6.067 -9.364 1.00 96.94 101 THR A O 1
ATOM 703 N N . THR A 1 102 ? -10.218 -7.728 -8.055 1.00 96.88 102 THR A N 1
ATOM 704 C CA . THR A 1 102 ? -11.411 -7.801 -7.193 1.00 96.88 102 THR A CA 1
ATOM 705 C C . THR A 1 102 ? -11.240 -7.120 -5.830 1.00 96.88 102 THR A C 1
ATOM 707 O O . THR A 1 102 ? -12.231 -6.823 -5.162 1.00 96.88 102 THR A O 1
ATOM 710 N N . TRP A 1 103 ? -10.005 -6.807 -5.427 1.00 98.06 103 TRP A N 1
ATOM 711 C CA . TRP A 1 103 ? -9.683 -6.115 -4.174 1.00 98.06 103 TRP A CA 1
ATOM 712 C C . TRP A 1 103 ? -8.849 -4.865 -4.428 1.00 98.06 103 TRP A C 1
ATOM 714 O O . TRP A 1 103 ? -7.868 -4.899 -5.170 1.00 98.06 103 TRP A O 1
ATOM 724 N N . VAL A 1 104 ? -9.202 -3.767 -3.766 1.00 98.00 104 VAL A N 1
ATOM 725 C CA . VAL A 1 104 ? -8.481 -2.496 -3.833 1.00 98.00 104 VAL A CA 1
ATOM 726 C C . VAL A 1 104 ? -8.088 -2.058 -2.432 1.00 98.00 104 VAL A C 1
ATOM 728 O O . VAL A 1 104 ? -8.926 -1.973 -1.536 1.00 98.00 104 VAL A O 1
ATOM 731 N N . ARG A 1 105 ? -6.811 -1.719 -2.268 1.00 97.75 105 ARG A N 1
ATOM 732 C CA . ARG A 1 105 ? -6.260 -1.123 -1.058 1.00 97.75 105 ARG A CA 1
ATOM 733 C C . ARG A 1 105 ? -5.770 0.292 -1.310 1.00 97.75 105 ARG A C 1
ATOM 735 O O . ARG A 1 105 ? -5.081 0.557 -2.296 1.00 97.75 105 ARG A O 1
ATOM 742 N N . ALA A 1 106 ? -6.072 1.193 -0.385 1.00 96.81 106 ALA A N 1
ATOM 743 C CA . ALA A 1 106 ? -5.489 2.529 -0.325 1.00 96.81 106 ALA A CA 1
ATOM 744 C C . ALA A 1 106 ? -5.391 3.001 1.128 1.00 96.81 106 ALA A C 1
ATOM 746 O O . ALA A 1 106 ? -6.074 2.462 1.998 1.00 96.81 106 ALA A O 1
ATOM 747 N N . PHE A 1 107 ? -4.602 4.047 1.376 1.00 95.25 107 PHE A N 1
ATOM 748 C CA . PHE A 1 107 ? -4.655 4.755 2.653 1.00 95.25 107 PHE A CA 1
ATOM 749 C C . PHE A 1 107 ? -5.259 6.152 2.515 1.00 95.25 107 PHE A C 1
ATOM 751 O O . PHE A 1 107 ? -5.082 6.829 1.499 1.00 95.25 107 PHE A O 1
ATOM 758 N N . LEU A 1 108 ? -5.962 6.587 3.561 1.00 96.00 108 LEU A N 1
ATOM 759 C CA . LEU A 1 108 ? -6.439 7.957 3.727 1.00 96.00 108 LEU A CA 1
ATOM 760 C C . LEU A 1 108 ? -5.569 8.648 4.779 1.00 96.00 108 LEU A C 1
ATOM 762 O O . LEU A 1 108 ? -5.502 8.196 5.920 1.00 96.00 108 LEU A O 1
ATOM 766 N N . ASP A 1 109 ? -4.897 9.734 4.397 1.00 95.12 109 ASP A N 1
ATOM 767 C CA . ASP A 1 109 ? -4.104 10.541 5.329 1.00 95.12 109 ASP A CA 1
ATOM 768 C C . ASP A 1 109 ? -5.004 11.505 6.105 1.00 95.12 109 ASP A C 1
ATOM 770 O O . ASP A 1 109 ? -5.336 12.593 5.634 1.00 95.12 109 ASP A O 1
ATOM 774 N N . ILE A 1 110 ? -5.440 11.085 7.291 1.00 96.50 110 ILE A N 1
ATOM 775 C CA . ILE A 1 110 ? -6.484 11.778 8.053 1.00 96.50 110 ILE A CA 1
ATOM 776 C C . ILE A 1 110 ? -6.024 13.153 8.539 1.00 96.50 110 ILE A C 1
ATOM 778 O O . ILE A 1 110 ? -6.836 14.080 8.594 1.00 96.50 110 ILE A O 1
ATOM 782 N N . ARG A 1 111 ? -4.729 13.324 8.835 1.00 94.25 111 ARG A N 1
ATOM 783 C CA . ARG A 1 111 ? -4.183 14.642 9.189 1.00 94.25 111 ARG A CA 1
ATOM 784 C C . ARG A 1 111 ? -4.228 15.596 8.003 1.00 94.25 111 ARG A C 1
ATOM 786 O O . ARG A 1 111 ? -4.657 16.731 8.190 1.00 94.25 111 ARG A O 1
ATOM 793 N N . ASP A 1 112 ? -3.825 15.159 6.808 1.00 92.88 112 ASP A N 1
ATOM 794 C CA . ASP A 1 112 ? -3.947 16.010 5.611 1.00 92.88 112 ASP A CA 1
ATOM 795 C C . ASP A 1 112 ? -5.401 16.355 5.340 1.00 92.88 112 ASP A C 1
ATOM 797 O O . ASP A 1 112 ? -5.730 17.516 5.131 1.00 92.88 112 ASP A O 1
ATOM 801 N N . LYS A 1 113 ? -6.288 15.362 5.412 1.00 94.94 113 LYS A N 1
ATOM 802 C CA . LYS A 1 113 ? -7.719 15.571 5.194 1.00 94.94 113 LYS A CA 1
ATOM 803 C C . LYS A 1 113 ? -8.331 16.575 6.168 1.00 94.94 113 LYS A C 1
ATOM 805 O O . LYS A 1 113 ? -9.123 17.418 5.746 1.00 94.94 113 LYS A O 1
ATOM 810 N N . LEU A 1 114 ? -7.958 16.502 7.447 1.00 95.69 114 LEU A N 1
ATOM 811 C CA . LEU A 1 114 ? -8.414 17.447 8.464 1.00 95.69 114 LEU A CA 1
ATOM 812 C C . LEU A 1 114 ? -7.863 18.857 8.199 1.00 95.69 114 LEU A C 1
ATOM 814 O O . LEU A 1 114 ? -8.625 19.819 8.242 1.00 95.69 114 LEU A O 1
ATOM 818 N N . ASN A 1 115 ? -6.571 18.977 7.880 1.00 92.94 115 ASN A N 1
ATOM 819 C CA . ASN A 1 115 ? -5.921 20.264 7.609 1.00 92.94 115 ASN A CA 1
ATOM 820 C C . ASN A 1 115 ? -6.435 20.934 6.328 1.00 92.94 115 ASN A C 1
ATOM 822 O O . ASN A 1 115 ? -6.603 22.152 6.294 1.00 92.94 115 ASN A O 1
ATOM 826 N N . ASP A 1 116 ? -6.700 20.148 5.284 1.00 91.50 116 ASP A N 1
ATOM 827 C CA . ASP A 1 116 ? -7.256 20.629 4.019 1.00 91.50 116 ASP A CA 1
ATOM 828 C C . ASP A 1 116 ? -8.693 21.149 4.187 1.00 91.50 116 ASP A C 1
ATOM 830 O O . ASP A 1 116 ? -9.164 21.935 3.361 1.00 91.50 116 ASP A O 1
ATOM 834 N N . GLY A 1 117 ? -9.416 20.689 5.219 1.00 92.38 117 GLY A N 1
ATOM 835 C CA . GLY A 1 117 ? -10.791 21.101 5.522 1.00 92.38 117 GLY A CA 1
ATOM 836 C C . GLY A 1 117 ? -11.799 20.782 4.412 1.00 92.38 117 GLY A C 1
ATOM 837 O O . GLY A 1 117 ? -12.883 21.367 4.362 1.00 92.38 117 GLY A O 1
ATOM 838 N N . ARG A 1 118 ? -11.440 19.891 3.480 1.00 93.75 118 ARG A N 1
ATOM 839 C CA . ARG A 1 118 ? -12.283 19.522 2.341 1.00 93.75 118 ARG A CA 1
ATOM 840 C C . ARG A 1 118 ? -13.458 18.669 2.809 1.00 93.75 118 ARG A C 1
ATOM 842 O O . ARG A 1 118 ? -13.271 17.754 3.607 1.00 93.75 118 ARG A O 1
ATOM 849 N N . ASP A 1 119 ? -14.636 18.914 2.230 1.00 96.56 119 ASP A N 1
ATOM 850 C CA . ASP A 1 119 ? -15.793 18.028 2.383 1.00 96.56 119 ASP A CA 1
ATOM 851 C C . ASP A 1 119 ? -15.436 16.595 1.930 1.00 96.56 119 ASP A C 1
ATOM 853 O O . ASP A 1 119 ? -15.128 16.393 0.745 1.00 96.56 119 ASP A O 1
ATOM 857 N N . PRO A 1 120 ? -15.511 15.598 2.832 1.00 97.44 120 PRO A N 1
ATOM 858 C CA . PRO A 1 120 ? -15.236 14.203 2.513 1.00 97.44 120 PRO A CA 1
ATOM 859 C C . PRO A 1 120 ? -16.034 13.677 1.312 1.00 97.44 120 PRO A C 1
ATOM 861 O O . PRO A 1 120 ? -15.518 12.885 0.523 1.00 97.44 120 PRO A O 1
ATOM 864 N N . SER A 1 121 ? -17.280 14.131 1.128 1.00 96.38 121 SER A N 1
ATOM 865 C CA . SER A 1 121 ? -18.177 13.613 0.086 1.00 96.38 121 SER A CA 1
ATOM 866 C C . SER A 1 121 ? -17.695 13.912 -1.340 1.00 96.38 121 SER A C 1
ATOM 868 O O . SER A 1 121 ? -17.982 13.139 -2.265 1.00 96.38 121 SER A O 1
ATOM 870 N N . GLY A 1 122 ? -16.939 15.007 -1.490 1.00 96.00 122 GLY A N 1
ATOM 871 C CA . GLY A 1 122 ? -16.328 15.487 -2.727 1.00 96.00 122 GLY A CA 1
ATOM 872 C C . GLY A 1 122 ? -14.808 15.312 -2.777 1.00 96.00 122 GLY A C 1
ATOM 873 O O . GLY A 1 122 ? -14.165 15.830 -3.697 1.00 96.00 122 GLY A O 1
ATOM 874 N N . ASP A 1 123 ? -14.200 14.617 -1.810 1.00 96.62 123 ASP A N 1
ATOM 875 C CA . ASP A 1 123 ? -12.774 14.314 -1.871 1.00 96.62 123 ASP A CA 1
ATOM 876 C C . ASP A 1 123 ? -12.483 13.300 -2.998 1.00 96.62 123 ASP A C 1
ATOM 878 O O . ASP A 1 123 ? -13.108 12.239 -3.056 1.00 96.62 123 ASP A O 1
ATOM 882 N N . PRO A 1 124 ? -11.533 13.578 -3.913 1.00 95.62 124 PRO A N 1
ATOM 883 C CA . PRO A 1 124 ? -11.294 12.680 -5.041 1.00 95.62 124 PRO A CA 1
ATOM 884 C C . PRO A 1 124 ? -10.757 11.291 -4.667 1.00 95.62 124 PRO A C 1
ATOM 886 O O . PRO A 1 124 ? -10.929 10.366 -5.458 1.00 95.62 124 PRO A O 1
ATOM 889 N N . ASP A 1 125 ? -10.131 11.118 -3.497 1.00 96.00 125 ASP A N 1
ATOM 890 C CA . ASP A 1 125 ? -9.732 9.796 -3.003 1.00 96.00 125 ASP A CA 1
ATOM 891 C C . ASP A 1 125 ? -10.960 8.979 -2.600 1.00 96.00 125 ASP A C 1
ATOM 893 O O . ASP A 1 125 ? -11.109 7.832 -3.023 1.00 96.00 125 ASP A O 1
ATOM 897 N N . VAL A 1 126 ? -11.881 9.606 -1.864 1.00 97.00 126 VAL A N 1
ATOM 898 C CA . VAL A 1 126 ? -13.163 9.008 -1.463 1.00 97.00 126 VAL A CA 1
ATOM 899 C C . VAL A 1 126 ? -14.000 8.650 -2.689 1.00 97.00 126 VAL A C 1
ATOM 901 O O . VAL A 1 126 ? -14.518 7.537 -2.790 1.00 97.00 126 VAL A O 1
ATOM 904 N N . LEU A 1 127 ? -14.099 9.562 -3.663 1.00 96.75 127 LEU A N 1
ATOM 905 C CA . LEU A 1 127 ? -14.819 9.314 -4.911 1.00 96.75 127 LEU A CA 1
ATOM 906 C C . LEU A 1 127 ? -14.217 8.144 -5.696 1.00 96.75 127 LEU A C 1
ATOM 908 O O . LEU A 1 127 ? -14.964 7.334 -6.237 1.00 96.75 127 LEU A O 1
ATOM 912 N N . ALA A 1 128 ? -12.890 8.022 -5.755 1.00 97.00 128 ALA A N 1
ATOM 913 C CA . ALA A 1 128 ? -12.252 6.916 -6.459 1.00 97.00 128 ALA A CA 1
ATOM 914 C C . ALA A 1 128 ? -12.526 5.558 -5.794 1.00 97.00 128 ALA A C 1
ATOM 916 O O . ALA A 1 128 ? -12.892 4.615 -6.494 1.00 97.00 128 ALA A O 1
ATOM 917 N N . LEU A 1 129 ? -12.432 5.471 -4.462 1.00 97.44 129 LEU A N 1
ATOM 918 C CA . LEU A 1 129 ? -12.763 4.249 -3.715 1.00 97.44 129 LEU A CA 1
ATOM 919 C C . LEU A 1 129 ? -14.240 3.871 -3.869 1.00 97.44 129 LEU A C 1
ATOM 921 O O . LEU A 1 129 ? -14.557 2.718 -4.163 1.00 97.44 129 LEU A O 1
ATOM 925 N N . ARG A 1 130 ? -15.147 4.853 -3.770 1.00 97.44 130 ARG A N 1
ATOM 926 C CA . ARG A 1 130 ? -16.586 4.645 -3.996 1.00 97.44 130 ARG A CA 1
ATOM 927 C C . ARG A 1 130 ? -16.855 4.054 -5.375 1.00 97.44 130 ARG A C 1
ATOM 929 O O . ARG A 1 130 ? -17.678 3.151 -5.504 1.00 97.44 130 ARG A O 1
ATOM 936 N N . ARG A 1 131 ? -16.194 4.575 -6.411 1.00 97.38 131 ARG A N 1
ATOM 937 C CA . ARG A 1 131 ? -16.378 4.100 -7.786 1.00 97.38 131 ARG A CA 1
ATOM 938 C C . ARG A 1 131 ? -15.765 2.720 -8.001 1.00 97.38 131 ARG A C 1
ATOM 940 O O . ARG A 1 131 ? -16.416 1.894 -8.627 1.00 97.38 131 ARG A O 1
ATOM 947 N N . ALA A 1 132 ? -14.590 2.432 -7.439 1.00 97.19 132 ALA A N 1
ATOM 948 C CA . ALA A 1 132 ? -14.024 1.081 -7.465 1.00 97.19 132 ALA A CA 1
ATOM 949 C C . ALA A 1 132 ? -15.004 0.058 -6.859 1.00 97.19 132 ALA A C 1
ATOM 951 O O . ALA A 1 132 ? -15.316 -0.949 -7.487 1.00 97.19 132 ALA A O 1
ATOM 952 N N . ALA A 1 133 ? -15.596 0.360 -5.702 1.00 97.06 133 ALA A N 1
ATOM 953 C CA . ALA A 1 133 ? -16.578 -0.531 -5.090 1.00 97.06 133 ALA A CA 1
ATOM 954 C C . ALA A 1 133 ? -17.896 -0.629 -5.879 1.00 97.06 133 ALA A C 1
ATOM 956 O O . ALA A 1 133 ? -18.370 -1.723 -6.164 1.00 97.06 133 ALA A O 1
ATOM 957 N N . ARG A 1 134 ? -18.508 0.499 -6.260 1.00 96.56 134 ARG A N 1
ATOM 958 C CA . ARG A 1 134 ? -19.856 0.501 -6.861 1.00 96.56 134 ARG A CA 1
ATOM 959 C C . ARG A 1 134 ? -19.881 0.176 -8.350 1.00 96.56 134 ARG A C 1
ATOM 961 O O . ARG A 1 134 ? -20.823 -0.460 -8.806 1.00 96.56 134 ARG A O 1
ATOM 968 N N . GLU A 1 135 ? -18.904 0.662 -9.113 1.00 96.12 135 GLU A N 1
ATOM 969 C CA . GLU A 1 135 ? -18.859 0.469 -10.568 1.00 96.12 135 GLU A CA 1
ATOM 970 C C . GLU A 1 135 ? -18.132 -0.823 -10.941 1.00 96.12 135 GLU A C 1
ATOM 972 O O . GLU A 1 135 ? -18.487 -1.431 -11.949 1.00 96.12 135 GLU A O 1
ATOM 977 N N . LYS A 1 136 ? -17.119 -1.230 -10.158 1.00 95.75 136 LYS A N 1
ATOM 978 C CA . LYS A 1 136 ? -16.287 -2.415 -10.441 1.00 95.75 136 LYS A CA 1
ATOM 979 C C . LYS A 1 136 ? -16.529 -3.588 -9.496 1.00 95.75 136 LYS A C 1
ATOM 981 O O . LYS A 1 136 ? -16.018 -4.671 -9.739 1.00 95.75 136 LYS A O 1
ATOM 986 N N . GLY A 1 137 ? -17.325 -3.402 -8.442 1.00 96.00 137 GLY A N 1
ATOM 987 C CA . GLY A 1 137 ? -17.595 -4.460 -7.469 1.00 96.00 137 GLY A CA 1
ATOM 988 C C . GLY A 1 137 ? -16.386 -4.813 -6.603 1.00 96.00 137 GLY A C 1
ATOM 989 O O . GLY A 1 137 ? -16.384 -5.878 -5.990 1.00 96.00 137 GLY A O 1
ATOM 990 N N . CYS A 1 138 ? -15.354 -3.960 -6.562 1.00 97.38 138 CYS A N 1
ATOM 991 C CA . CYS A 1 138 ? -14.157 -4.245 -5.784 1.00 97.38 138 CYS A CA 1
ATOM 992 C C . CYS A 1 138 ? -14.450 -4.189 -4.281 1.00 97.38 138 CYS A C 1
ATOM 994 O O . CYS A 1 138 ? -15.101 -3.262 -3.793 1.00 97.38 138 CYS A O 1
ATOM 996 N N . ARG A 1 139 ? -13.876 -5.134 -3.542 1.00 97.94 139 ARG A N 1
ATOM 997 C CA . ARG A 1 139 ? -13.765 -5.069 -2.084 1.00 97.94 139 ARG A CA 1
ATOM 998 C C . ARG A 1 139 ? -12.678 -4.085 -1.670 1.00 97.94 139 ARG A C 1
ATOM 1000 O O . ARG A 1 139 ? -11.705 -3.890 -2.406 1.00 97.94 139 ARG A O 1
ATOM 1007 N N . LEU A 1 140 ? -12.842 -3.455 -0.512 1.00 98.31 140 LEU A N 1
ATOM 1008 C CA . LEU A 1 140 ? -11.997 -2.350 -0.065 1.00 98.31 140 LEU A CA 1
ATOM 1009 C C . LEU A 1 140 ? -11.213 -2.685 1.204 1.00 98.31 140 LEU A C 1
ATOM 1011 O O . LEU A 1 140 ? -11.787 -3.032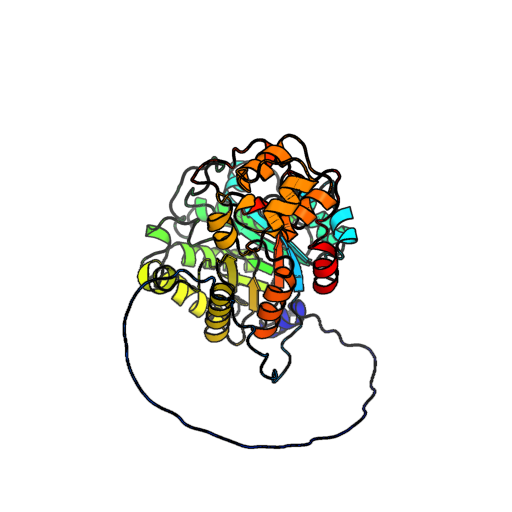 2.235 1.00 98.31 140 LEU A O 1
ATOM 1015 N N . VAL A 1 141 ? -9.902 -2.457 1.142 1.00 98.44 141 VAL A N 1
ATOM 1016 C CA . VAL A 1 141 ? -9.025 -2.333 2.310 1.00 98.44 141 VAL A CA 1
ATOM 1017 C C . VAL A 1 141 ? -8.622 -0.867 2.453 1.00 98.44 141 VAL A C 1
ATOM 1019 O O . VAL A 1 141 ? -8.017 -0.293 1.546 1.00 98.44 141 VAL A O 1
ATOM 1022 N N . VAL A 1 142 ? -8.957 -0.235 3.576 1.00 98.38 142 VAL A N 1
ATOM 1023 C CA . VAL A 1 142 ? -8.631 1.174 3.829 1.00 98.38 142 VAL A CA 1
ATOM 1024 C C . VAL A 1 142 ? -7.744 1.288 5.059 1.00 98.38 142 VAL A C 1
ATOM 1026 O O . VAL A 1 142 ? -8.185 1.020 6.175 1.00 98.38 142 VAL A O 1
ATOM 1029 N N . SER A 1 143 ? -6.501 1.721 4.862 1.00 98.25 143 SER A N 1
ATOM 1030 C CA . SER A 1 143 ? -5.592 2.036 5.968 1.00 98.25 143 SER A CA 1
ATOM 1031 C C . SER A 1 143 ? -5.728 3.504 6.377 1.00 98.25 143 SER A C 1
ATOM 1033 O O . SER A 1 143 ? -5.846 4.398 5.535 1.00 98.25 143 SER A O 1
ATOM 1035 N N . LEU A 1 144 ? -5.704 3.776 7.677 1.00 98.00 144 LEU A N 1
ATOM 1036 C CA . LEU A 1 144 ? -5.735 5.133 8.213 1.00 98.00 144 LEU A CA 1
ATOM 1037 C C . LEU A 1 144 ? -4.303 5.597 8.471 1.00 98.00 144 LEU A C 1
ATOM 1039 O O . LEU A 1 144 ? -3.613 5.089 9.354 1.00 98.00 144 LEU A O 1
ATOM 1043 N N . LYS A 1 145 ? -3.839 6.556 7.667 1.00 95.81 145 LYS A N 1
ATOM 1044 C CA . LYS A 1 145 ? -2.517 7.160 7.824 1.00 95.81 145 LYS A CA 1
ATOM 1045 C C . LYS A 1 145 ? -2.622 8.379 8.727 1.00 95.81 145 LYS A C 1
ATOM 1047 O O . LYS A 1 145 ? -3.441 9.270 8.494 1.00 95.81 145 LYS A O 1
ATOM 1052 N N . TRP A 1 146 ? -1.756 8.417 9.735 1.00 95.12 146 TRP A N 1
ATOM 1053 C CA . TRP A 1 146 ? -1.727 9.496 10.717 1.00 95.12 146 TRP A CA 1
ATOM 1054 C C . TRP A 1 146 ? -0.551 10.429 10.504 1.00 95.12 146 TRP A C 1
ATOM 1056 O O . TRP A 1 146 ? -0.740 11.623 10.653 1.00 95.12 146 TRP A O 1
ATOM 1066 N N . GLY A 1 147 ? 0.637 9.931 10.142 1.00 92.31 147 GLY A N 1
ATOM 1067 C CA . GLY A 1 147 ? 1.800 10.784 9.863 1.00 92.31 147 GLY A CA 1
ATOM 1068 C C . GLY A 1 147 ? 2.152 11.738 11.010 1.00 92.31 147 GLY A C 1
ATOM 1069 O O . GLY A 1 147 ? 2.352 12.922 10.762 1.00 92.31 147 GLY A O 1
ATOM 1070 N N . PHE A 1 148 ? 2.146 11.279 12.266 1.00 95.31 148 PHE A N 1
ATOM 1071 C CA . PHE A 1 148 ? 2.552 12.079 13.432 1.00 95.31 148 PHE A CA 1
ATOM 1072 C C . PHE A 1 148 ? 4.028 12.485 13.365 1.00 95.31 148 PHE A C 1
ATOM 1074 O O . PHE A 1 148 ? 4.361 13.617 13.705 1.00 95.31 148 PHE A O 1
ATOM 1081 N N . GLU A 1 149 ? 4.884 11.609 12.846 1.00 93.00 149 GLU A N 1
ATOM 1082 C CA . GLU A 1 149 ? 6.262 11.919 12.478 1.00 93.00 149 GLU A CA 1
ATOM 1083 C C . GLU A 1 149 ? 6.408 12.046 10.960 1.00 93.00 149 GLU A C 1
ATOM 1085 O O . GLU A 1 149 ? 6.013 11.163 10.193 1.00 93.00 149 GLU A O 1
ATOM 1090 N N . VAL A 1 150 ? 7.015 13.150 10.532 1.00 82.06 150 VAL A N 1
ATOM 1091 C CA . VAL A 1 150 ? 7.253 13.461 9.127 1.00 82.06 150 VAL A CA 1
ATOM 1092 C C . VAL A 1 150 ? 8.555 12.815 8.676 1.00 82.06 150 VAL A C 1
ATOM 1094 O O . VAL A 1 150 ? 9.641 13.355 8.864 1.00 82.06 150 VAL A O 1
ATOM 1097 N N . ASN A 1 151 ? 8.435 11.653 8.040 1.00 72.50 151 ASN A N 1
ATOM 1098 C CA . ASN A 1 151 ? 9.584 10.899 7.528 1.00 72.50 151 ASN A CA 1
ATOM 1099 C C . ASN A 1 151 ? 9.711 10.927 5.999 1.00 72.50 151 ASN A C 1
ATOM 1101 O O . ASN A 1 151 ? 10.660 10.384 5.434 1.00 72.50 151 ASN A O 1
ATOM 1105 N N . TRP A 1 152 ? 8.795 11.620 5.318 1.00 67.38 152 TRP A N 1
ATOM 1106 C CA . TRP A 1 152 ? 8.776 11.730 3.863 1.00 67.38 152 TRP A CA 1
ATOM 1107 C C . TRP A 1 152 ? 8.934 13.183 3.429 1.00 67.38 152 TRP A C 1
ATOM 1109 O O . TRP A 1 152 ? 8.161 14.048 3.817 1.00 67.38 152 TRP A O 1
ATOM 1119 N N . ARG A 1 153 ? 9.907 13.454 2.552 1.00 58.12 153 ARG A N 1
ATOM 1120 C CA . ARG A 1 153 ? 10.251 14.816 2.087 1.00 58.12 153 ARG A CA 1
ATOM 1121 C C . ARG A 1 153 ? 9.123 15.554 1.347 1.00 58.12 153 ARG A C 1
ATOM 1123 O O . ARG A 1 153 ? 9.237 16.752 1.117 1.00 58.12 153 ARG A O 1
ATOM 1130 N N . TRP A 1 154 ? 8.090 14.836 0.914 1.00 61.03 154 TRP A N 1
ATOM 1131 C CA . TRP A 1 154 ? 6.920 15.391 0.221 1.00 61.03 154 TRP A CA 1
ATOM 1132 C C . TRP A 1 154 ? 5.780 15.736 1.172 1.00 61.03 154 TRP A C 1
ATOM 1134 O O . TRP A 1 154 ? 4.789 16.326 0.744 1.00 61.03 154 TRP A O 1
ATOM 1144 N N . ASP A 1 155 ? 5.910 15.331 2.431 1.00 66.94 155 ASP A N 1
ATOM 1145 C CA . ASP A 1 155 ? 4.963 15.686 3.460 1.00 66.94 155 ASP A CA 1
ATOM 1146 C C . ASP A 1 155 ? 5.133 17.175 3.795 1.00 66.94 155 ASP A C 1
ATOM 1148 O O . ASP A 1 155 ? 6.245 17.683 3.952 1.00 66.94 155 ASP A O 1
ATOM 1152 N N . ARG A 1 156 ? 4.012 17.892 3.813 1.00 71.38 156 ARG A N 1
ATOM 1153 C CA . ARG A 1 156 ? 3.954 19.335 4.076 1.00 71.38 156 ARG A CA 1
ATOM 1154 C C . ARG A 1 156 ? 3.594 19.641 5.526 1.00 71.38 156 ARG A C 1
ATOM 1156 O O . ARG A 1 156 ? 3.537 20.814 5.891 1.00 71.38 156 ARG A O 1
ATOM 1163 N N . LYS A 1 157 ? 3.306 18.612 6.323 1.00 83.00 157 LYS A N 1
ATOM 1164 C CA . LYS A 1 157 ? 2.949 18.739 7.734 1.00 83.00 157 LYS A CA 1
ATOM 1165 C C . LYS A 1 157 ? 4.199 18.902 8.591 1.00 83.00 157 LYS A C 1
ATOM 1167 O O . LYS A 1 157 ? 5.305 18.559 8.187 1.00 83.00 157 LYS A O 1
ATOM 1172 N N . GLU A 1 158 ? 3.996 19.401 9.804 1.00 88.19 158 GLU A N 1
ATOM 1173 C CA . GLU A 1 158 ? 4.994 19.343 10.868 1.00 88.19 158 GLU A CA 1
ATOM 1174 C C . GLU A 1 158 ? 4.794 18.078 11.713 1.00 88.19 158 GLU A C 1
ATOM 1176 O O . GLU A 1 158 ? 3.655 17.631 11.949 1.00 88.19 158 GLU A O 1
ATOM 1181 N N . SER A 1 159 ? 5.908 17.518 12.192 1.00 93.00 159 SER A N 1
ATOM 1182 C CA . SER A 1 159 ? 5.894 16.460 13.198 1.00 93.00 159 SER A CA 1
ATOM 1183 C C . SER A 1 159 ? 5.212 16.948 14.472 1.00 93.00 159 SER A C 1
ATOM 1185 O O . SER A 1 159 ? 5.502 18.035 14.974 1.00 93.00 159 SER A O 1
ATOM 1187 N N . ARG A 1 160 ? 4.349 16.119 15.051 1.00 94.62 160 ARG A N 1
ATOM 1188 C CA . ARG A 1 160 ? 3.704 16.379 16.341 1.00 94.62 160 ARG A CA 1
ATOM 1189 C C . ARG A 1 160 ? 3.545 15.088 17.122 1.00 94.62 160 ARG A C 1
ATOM 1191 O O . ARG A 1 160 ? 3.598 14.009 16.544 1.00 94.62 160 ARG A O 1
ATOM 1198 N N . SER A 1 161 ? 3.389 15.214 18.430 1.00 97.19 161 SER A N 1
ATOM 1199 C CA . SER A 1 161 ? 3.155 14.044 19.271 1.00 97.19 161 SER A CA 1
ATOM 1200 C C . SER A 1 161 ? 1.731 13.517 19.070 1.00 97.19 161 SER A C 1
ATOM 1202 O O . SER A 1 161 ? 0.855 14.245 18.586 1.00 97.19 161 SER A O 1
ATOM 1204 N N . VAL A 1 162 ? 1.512 12.246 19.393 1.00 98.19 162 VAL A N 1
ATOM 1205 C CA . VAL A 1 162 ? 0.176 11.640 19.394 1.00 98.19 162 VAL A CA 1
ATOM 1206 C C . VAL A 1 162 ? -0.720 12.432 20.361 1.00 98.19 162 VAL A C 1
ATOM 1208 O O . VAL A 1 162 ? -0.277 12.736 21.468 1.00 98.19 162 VAL A O 1
ATOM 1211 N N . PRO A 1 163 ? -1.952 12.810 19.968 1.00 98.12 163 PRO A N 1
ATOM 1212 C CA . PRO A 1 163 ? -2.834 13.590 20.825 1.00 98.12 163 PRO A CA 1
ATOM 1213 C C . PRO A 1 163 ? -3.123 12.899 22.154 1.00 98.12 163 PRO A C 1
ATOM 1215 O O . PRO A 1 163 ? -3.278 11.679 22.218 1.00 98.12 163 PRO A O 1
ATOM 1218 N N . GLU A 1 164 ? -3.270 13.700 23.207 1.00 97.94 164 GLU A N 1
ATOM 1219 C CA . GLU A 1 164 ? -3.737 13.186 24.491 1.00 97.94 164 GLU A CA 1
ATOM 1220 C C . GLU A 1 164 ? -5.183 12.672 24.383 1.00 97.94 164 GLU A C 1
ATOM 1222 O O . GLU A 1 164 ? -5.983 13.262 23.642 1.00 97.94 164 GLU A O 1
ATOM 1227 N N . PRO A 1 165 ? -5.546 11.625 25.145 1.00 97.56 165 PRO A N 1
ATOM 1228 C CA . PRO A 1 165 ? -6.911 11.119 25.197 1.00 97.56 165 PRO A CA 1
ATOM 1229 C C . PRO A 1 165 ? -7.931 12.208 25.523 1.00 97.56 165 PRO A C 1
ATOM 1231 O O . PRO A 1 165 ? -7.679 13.087 26.349 1.00 97.56 165 PRO A O 1
ATOM 1234 N N . ASP A 1 166 ? -9.085 12.145 24.865 1.00 96.69 166 ASP A N 1
ATOM 1235 C CA . ASP A 1 166 ? -10.229 13.053 25.006 1.00 96.69 166 ASP A CA 1
ATOM 1236 C C . ASP A 1 166 ? -9.939 14.530 24.665 1.00 96.69 166 ASP A C 1
ATOM 1238 O O . ASP A 1 166 ? -10.824 15.402 24.755 1.00 96.69 166 ASP A O 1
ATOM 1242 N N . SER A 1 167 ? -8.724 14.832 24.198 1.00 98.56 167 SER A N 1
ATOM 1243 C CA . SER A 1 167 ? -8.359 16.156 23.709 1.00 98.56 167 SER A CA 1
ATOM 1244 C C . SER A 1 167 ? -9.202 16.549 22.493 1.00 98.56 167 SER A C 1
ATOM 1246 O O . SER A 1 167 ? -9.787 15.722 21.789 1.00 98.56 167 SER A O 1
ATOM 1248 N N . GLU A 1 168 ? -9.298 17.853 22.242 1.00 98.38 168 GLU A N 1
ATOM 1249 C CA . GLU A 1 168 ? -9.985 18.362 21.052 1.00 98.38 168 GLU A CA 1
ATOM 1250 C C . GLU A 1 168 ? -9.318 17.880 19.754 1.00 98.38 168 GLU A C 1
ATOM 1252 O O . GLU A 1 168 ? -10.014 17.575 18.786 1.00 98.38 168 GLU A O 1
ATOM 1257 N N . ASP A 1 169 ? -7.989 17.746 19.753 1.00 97.62 169 ASP A N 1
ATOM 1258 C CA . ASP A 1 169 ? -7.219 17.253 18.606 1.00 97.62 169 ASP A CA 1
ATOM 1259 C C . ASP A 1 169 ? -7.493 15.764 18.344 1.00 97.62 169 ASP A C 1
ATOM 1261 O O . ASP A 1 169 ? -7.800 15.399 17.209 1.00 97.62 169 ASP A O 1
ATOM 1265 N N . GLU A 1 170 ? -7.500 14.913 19.383 1.00 98.62 170 GLU A N 1
ATOM 1266 C CA . GLU A 1 170 ? -7.896 13.505 19.237 1.00 98.62 170 GLU A CA 1
ATOM 1267 C C . GLU A 1 170 ? -9.313 13.411 18.660 1.00 98.62 170 GLU A C 1
ATOM 1269 O O . GLU A 1 170 ? -9.517 12.824 17.598 1.00 98.62 170 GLU A O 1
ATOM 1274 N N . ARG A 1 171 ? -10.291 14.071 19.294 1.00 98.62 171 ARG A N 1
ATOM 1275 C CA . ARG A 1 171 ? -11.693 14.042 18.850 1.00 98.62 171 ARG A CA 1
ATOM 1276 C C . ARG A 1 171 ? -11.864 14.514 17.405 1.00 98.62 171 ARG A C 1
ATOM 1278 O O . ARG A 1 171 ? -12.676 13.944 16.676 1.00 98.62 171 ARG A O 1
ATOM 1285 N N . SER A 1 172 ? -11.097 15.516 16.978 1.00 98.50 172 SER A N 1
ATOM 1286 C CA . SER A 1 172 ? -11.131 16.025 15.603 1.00 98.50 172 SER A CA 1
ATOM 1287 C C . SER A 1 172 ? -10.587 15.007 14.600 1.00 98.50 172 SER A C 1
ATOM 1289 O O . SER A 1 172 ? -11.198 14.794 13.553 1.00 98.50 172 SER A O 1
ATOM 1291 N N . LEU A 1 173 ? -9.487 14.326 14.930 1.00 98.56 173 LEU A N 1
ATOM 1292 C CA . LEU A 1 173 ? -8.917 13.264 14.100 1.00 98.56 173 LEU A CA 1
ATOM 1293 C C . LEU A 1 173 ? -9.848 12.052 13.988 1.00 98.56 173 LEU A C 1
ATOM 1295 O O . LEU A 1 173 ? -10.085 11.571 12.879 1.00 98.56 173 LEU A O 1
ATOM 1299 N N . LEU A 1 174 ? -10.412 11.587 15.107 1.00 98.75 174 LEU A N 1
ATOM 1300 C CA . LEU A 1 174 ? -11.333 10.445 15.118 1.00 98.75 174 LEU A CA 1
ATOM 1301 C C . LEU A 1 174 ? -12.616 10.751 14.330 1.00 98.75 174 LEU A C 1
ATOM 1303 O O . LEU A 1 174 ? -13.080 9.930 13.532 1.00 98.75 174 LEU A O 1
ATOM 1307 N N . SER A 1 175 ? -13.151 11.965 14.493 1.00 98.44 175 SER A N 1
ATOM 1308 C CA . SER A 1 175 ? -14.308 12.441 13.731 1.00 98.44 175 SER A CA 1
ATOM 1309 C C . SER A 1 175 ? -13.992 12.546 12.238 1.00 98.44 175 SER A C 1
ATOM 1311 O O . SER A 1 175 ? -14.771 12.070 11.415 1.00 98.44 175 SER A O 1
ATOM 1313 N N . CYS A 1 176 ? -12.824 13.086 11.871 1.00 98.56 176 CYS A N 1
ATOM 1314 C CA . CYS A 1 176 ? -12.383 13.159 10.478 1.00 98.56 176 CYS A CA 1
ATOM 1315 C C . CYS A 1 176 ? -12.294 11.761 9.844 1.00 98.56 176 CYS A C 1
ATOM 1317 O O . CYS A 1 176 ? -12.888 11.531 8.791 1.00 98.56 176 CYS A O 1
ATOM 1319 N N . ALA A 1 177 ? -11.645 10.796 10.507 1.00 98.50 177 ALA A N 1
ATOM 1320 C CA . ALA A 1 177 ? -11.564 9.416 10.020 1.00 98.50 177 ALA A CA 1
ATOM 1321 C C . ALA A 1 177 ? -12.951 8.799 9.788 1.00 98.50 177 ALA A C 1
ATOM 1323 O O . ALA A 1 177 ? -13.210 8.231 8.726 1.00 98.50 177 ALA A O 1
ATOM 1324 N N . THR A 1 178 ? -13.861 8.978 10.748 1.00 98.50 178 THR A N 1
ATOM 1325 C CA . THR A 1 178 ? -15.247 8.497 10.665 1.00 98.50 178 THR A CA 1
ATOM 1326 C C . THR A 1 178 ? -15.987 9.104 9.475 1.00 98.50 178 THR A C 1
ATOM 1328 O O . THR A 1 178 ? -16.606 8.382 8.693 1.00 98.50 178 THR A O 1
ATOM 1331 N N . GLN A 1 179 ? -15.888 10.424 9.294 1.00 98.50 179 GLN A N 1
ATOM 1332 C CA . GLN A 1 179 ? -16.537 11.125 8.188 1.00 98.50 179 GLN A CA 1
ATOM 1333 C C . GLN A 1 179 ? -15.989 10.683 6.829 1.00 98.50 179 GLN A C 1
ATOM 1335 O O . GLN A 1 179 ? -16.762 10.497 5.895 1.00 98.50 179 GLN A O 1
ATOM 1340 N N . TYR A 1 180 ? -14.674 10.487 6.709 1.00 98.50 180 TYR A N 1
ATOM 1341 C CA . TYR A 1 180 ? -14.052 10.055 5.458 1.00 98.50 180 TYR A CA 1
ATOM 1342 C C . TYR A 1 180 ? -14.380 8.607 5.096 1.00 98.50 180 TYR A C 1
ATOM 1344 O O . TYR A 1 180 ? -14.689 8.342 3.934 1.00 98.50 180 TYR A O 1
ATOM 1352 N N . LEU A 1 181 ? -14.373 7.688 6.066 1.00 98.50 181 LEU A N 1
ATOM 1353 C CA . LEU A 1 181 ? -14.806 6.305 5.845 1.00 98.50 181 LEU A CA 1
ATOM 1354 C C . LEU A 1 181 ? -16.290 6.246 5.460 1.00 98.50 181 LEU A C 1
ATOM 1356 O O . LEU A 1 181 ? -16.633 5.636 4.447 1.00 98.50 181 LEU A O 1
ATOM 1360 N N . GLY A 1 182 ? -17.159 6.945 6.198 1.00 98.19 182 GLY A N 1
ATOM 1361 C CA . GLY A 1 182 ? -18.591 7.001 5.891 1.00 98.19 182 GLY A CA 1
ATOM 1362 C C . GLY A 1 182 ? -18.886 7.654 4.539 1.00 98.19 182 GLY A C 1
ATOM 1363 O O . GLY A 1 182 ? -19.737 7.193 3.777 1.00 98.19 182 GLY A O 1
ATOM 1364 N N . ALA A 1 183 ? -18.110 8.671 4.160 1.00 98.31 183 ALA A N 1
ATOM 1365 C CA . ALA A 1 183 ? -18.250 9.325 2.868 1.00 98.31 183 ALA A CA 1
ATOM 1366 C C . ALA A 1 183 ? -17.907 8.415 1.685 1.00 98.31 183 ALA A C 1
ATOM 1368 O O . ALA A 1 183 ? -18.356 8.708 0.579 1.00 98.31 183 ALA A O 1
ATOM 1369 N N . ILE A 1 184 ? -17.197 7.293 1.855 1.00 98.00 184 ILE A N 1
ATOM 1370 C CA . ILE A 1 184 ? -17.060 6.309 0.767 1.00 98.00 184 ILE A CA 1
ATOM 1371 C C . ILE A 1 184 ? -18.460 5.834 0.342 1.00 98.00 184 ILE A C 1
ATOM 1373 O O . ILE A 1 184 ? -18.727 5.692 -0.853 1.00 98.00 184 ILE A O 1
ATOM 1377 N N . GLY A 1 185 ? -19.404 5.717 1.282 1.00 96.56 185 GLY A N 1
ATOM 1378 C CA . GLY A 1 185 ? -20.809 5.421 0.997 1.00 96.56 185 GLY A CA 1
ATOM 1379 C C . GLY A 1 185 ? -21.027 3.997 0.484 1.00 96.56 185 GLY A C 1
ATOM 1380 O O . GLY A 1 185 ? -21.991 3.728 -0.234 1.00 96.56 185 GLY A O 1
ATOM 1381 N N . THR A 1 186 ? -20.102 3.096 0.786 1.00 95.62 186 THR A N 1
ATOM 1382 C CA . THR A 1 186 ? -20.179 1.656 0.536 1.00 95.62 186 THR A CA 1
ATOM 1383 C C . THR A 1 186 ? -19.513 0.947 1.714 1.00 95.62 186 THR A C 1
ATOM 1385 O O . THR A 1 186 ? -18.640 1.557 2.340 1.00 95.62 186 THR A O 1
ATOM 1388 N N . PRO A 1 187 ? -19.892 -0.300 2.040 1.00 96.00 187 PRO A N 1
ATOM 1389 C CA . PRO A 1 187 ? -19.173 -1.062 3.049 1.00 96.00 187 PRO A CA 1
ATOM 1390 C C . PRO A 1 187 ? -17.680 -1.144 2.716 1.00 96.00 187 PRO A C 1
ATOM 1392 O O . PRO A 1 187 ? -17.314 -1.391 1.565 1.00 96.00 187 PRO A O 1
ATOM 1395 N N . VAL A 1 188 ? -16.845 -0.912 3.724 1.00 98.06 188 VAL A N 1
ATOM 1396 C CA . VAL A 1 188 ? -15.411 -1.200 3.689 1.00 98.06 188 VAL A CA 1
ATOM 1397 C C . VAL A 1 188 ? -15.219 -2.598 4.270 1.00 98.06 188 VAL A C 1
ATOM 1399 O O . VAL A 1 188 ? -15.792 -2.908 5.311 1.00 98.06 188 VAL A O 1
ATOM 1402 N N . ASP A 1 189 ? -14.443 -3.453 3.606 1.00 98.19 189 ASP A N 1
ATOM 1403 C CA . ASP A 1 189 ? -14.247 -4.841 4.040 1.00 98.19 189 ASP A CA 1
ATOM 1404 C C . ASP A 1 189 ? -13.194 -4.945 5.150 1.00 98.19 189 ASP A C 1
ATOM 1406 O O . ASP A 1 189 ? -13.335 -5.742 6.078 1.00 98.19 189 ASP A O 1
ATOM 1410 N N . VAL A 1 190 ? -12.141 -4.126 5.072 1.00 98.62 190 VAL A N 1
ATOM 1411 C CA . VAL A 1 190 ? -11.047 -4.089 6.052 1.00 98.62 190 VAL A CA 1
ATOM 1412 C C . VAL A 1 190 ? -10.661 -2.646 6.355 1.00 98.62 190 VAL A C 1
ATOM 1414 O O . VAL A 1 190 ? -10.377 -1.870 5.440 1.00 98.62 190 VAL A O 1
ATOM 1417 N N . VAL A 1 191 ? -10.584 -2.300 7.639 1.00 98.75 191 VAL A N 1
ATOM 1418 C CA . VAL A 1 191 ? -10.011 -1.034 8.111 1.00 98.75 191 VAL A CA 1
ATOM 1419 C C . VAL A 1 191 ? -8.732 -1.331 8.883 1.00 98.75 191 VAL A C 1
ATOM 1421 O O . VAL A 1 191 ? -8.770 -1.964 9.939 1.00 98.75 191 VAL A O 1
ATOM 1424 N N . VAL A 1 192 ? -7.597 -0.844 8.376 1.00 98.69 192 VAL A N 1
ATOM 1425 C CA . VAL A 1 192 ? -6.323 -0.891 9.105 1.00 98.69 192 VAL A CA 1
ATOM 1426 C C . VAL A 1 192 ? -6.185 0.400 9.906 1.00 98.69 192 VAL A C 1
ATOM 1428 O O . VAL A 1 192 ? -6.179 1.499 9.350 1.00 98.69 192 VAL A O 1
ATOM 1431 N N . LEU A 1 193 ? -6.108 0.275 11.229 1.00 98.62 193 LEU A N 1
ATOM 1432 C CA . LEU A 1 193 ? -6.205 1.403 12.162 1.00 98.62 193 LEU A CA 1
ATOM 1433 C C . LEU A 1 193 ? -4.949 2.304 12.181 1.00 98.62 193 LEU A C 1
ATOM 1435 O O . LEU A 1 193 ? -4.983 3.406 12.729 1.00 98.62 193 LEU A O 1
ATOM 1439 N N . GLY A 1 194 ? -3.860 1.862 11.549 1.00 97.06 194 GLY A N 1
ATOM 1440 C CA . GLY A 1 194 ? -2.644 2.629 11.276 1.00 97.06 194 GLY A CA 1
ATOM 1441 C C . GLY A 1 194 ? -2.049 2.229 9.920 1.00 97.06 194 GLY A C 1
ATOM 1442 O O . GLY A 1 194 ? -2.330 1.140 9.435 1.00 97.06 194 GLY A O 1
ATOM 1443 N N . ASN A 1 195 ? -1.269 3.105 9.281 1.00 96.38 195 ASN A N 1
ATOM 1444 C CA . ASN A 1 195 ? -0.611 2.795 8.003 1.00 96.38 195 ASN A CA 1
ATOM 1445 C C . ASN A 1 195 ? 0.858 2.398 8.155 1.00 96.38 195 ASN A C 1
ATOM 1447 O O . ASN A 1 195 ? 1.277 1.462 7.509 1.00 96.38 195 ASN A O 1
ATOM 1451 N N . GLU A 1 196 ? 1.664 3.101 8.951 1.00 94.62 196 GLU A N 1
ATOM 1452 C CA . GLU A 1 196 ? 3.008 2.628 9.322 1.00 94.62 196 GLU A CA 1
ATOM 1453 C C . GLU A 1 196 ? 3.368 3.144 10.720 1.00 94.62 196 GLU A C 1
ATOM 1455 O O . GLU A 1 196 ? 4.259 3.984 10.856 1.00 94.62 196 GLU A O 1
ATOM 1460 N N . PRO A 1 197 ? 2.699 2.694 11.800 1.00 94.94 197 PRO A N 1
ATOM 1461 C CA . PRO A 1 197 ? 2.856 3.307 13.121 1.00 94.94 197 PRO A CA 1
ATOM 1462 C C . PRO A 1 197 ? 4.316 3.399 13.581 1.00 94.94 197 PRO A C 1
ATOM 1464 O O . PRO A 1 197 ? 4.702 4.398 14.179 1.00 94.94 197 PRO A O 1
ATOM 1467 N N . MET A 1 198 ? 5.146 2.408 13.232 1.00 94.50 198 MET A N 1
ATOM 1468 C CA . MET A 1 198 ? 6.575 2.364 13.564 1.00 94.50 198 MET A CA 1
ATOM 1469 C C . MET A 1 198 ? 7.391 3.501 12.952 1.00 94.50 198 MET A C 1
ATOM 1471 O O . MET A 1 198 ? 8.325 3.985 13.595 1.00 94.50 198 MET A O 1
ATOM 1475 N N . TRP A 1 199 ? 7.023 3.936 11.745 1.00 92.06 199 TRP A N 1
ATOM 1476 C CA . TRP A 1 199 ? 7.721 4.957 10.962 1.00 92.06 199 TRP A CA 1
ATOM 1477 C C . TRP A 1 199 ? 6.910 6.232 10.758 1.00 92.06 199 TRP A C 1
ATOM 1479 O O . TRP A 1 199 ? 7.375 7.134 10.087 1.00 92.06 199 TRP A O 1
ATOM 1489 N N . GLU A 1 200 ? 5.709 6.344 11.303 1.00 93.25 200 GLU A N 1
ATOM 1490 C CA . GLU A 1 200 ? 4.873 7.547 11.200 1.00 93.25 200 GLU A CA 1
ATOM 1491 C C . GLU A 1 200 ? 4.563 8.135 12.572 1.00 93.25 200 GLU A C 1
ATOM 1493 O O . GLU A 1 200 ? 3.734 9.032 12.688 1.00 93.25 200 GLU A O 1
ATOM 1498 N N . THR A 1 201 ? 5.223 7.640 13.615 1.00 95.56 201 THR A N 1
ATOM 1499 C CA . THR A 1 201 ? 5.034 8.071 14.997 1.00 95.56 201 THR A CA 1
ATOM 1500 C C . THR A 1 201 ? 6.377 8.441 15.599 1.00 95.56 201 THR A C 1
ATOM 1502 O O . THR A 1 201 ? 7.386 7.768 15.364 1.00 95.56 201 THR A O 1
ATOM 1505 N N . LYS A 1 202 ? 6.400 9.505 16.406 1.00 95.44 202 LYS A N 1
ATOM 1506 C CA . LYS A 1 202 ? 7.597 9.876 17.156 1.00 95.44 202 LYS A CA 1
ATOM 1507 C C . LYS A 1 202 ? 8.040 8.737 18.062 1.00 95.44 202 LYS A C 1
ATOM 1509 O O . LYS A 1 202 ? 7.230 7.996 18.612 1.00 95.44 202 LYS A O 1
ATOM 1514 N N . ARG A 1 203 ? 9.353 8.648 18.280 1.00 93.38 203 ARG A N 1
ATOM 1515 C CA . ARG A 1 203 ? 9.969 7.625 19.137 1.00 93.38 203 ARG A CA 1
ATOM 1516 C C . ARG A 1 203 ? 9.336 7.578 20.534 1.00 93.38 203 ARG A C 1
ATOM 1518 O O . ARG A 1 203 ? 9.073 6.490 21.034 1.00 93.38 203 ARG A O 1
ATOM 1525 N N . GLU A 1 204 ? 9.104 8.736 21.142 1.00 95.44 204 GLU A N 1
ATOM 1526 C CA . GLU A 1 204 ? 8.505 8.873 22.477 1.00 95.44 204 GLU A CA 1
ATOM 1527 C C . GLU A 1 204 ? 7.076 8.319 22.563 1.00 95.44 204 GLU A C 1
ATOM 1529 O O . GLU A 1 204 ? 6.728 7.715 23.569 1.00 95.44 204 GLU A O 1
ATOM 1534 N N . ASP A 1 205 ? 6.297 8.407 21.483 1.00 97.31 205 ASP A N 1
ATOM 1535 C CA . ASP A 1 205 ? 4.884 8.009 21.472 1.00 97.31 205 ASP A CA 1
ATOM 1536 C C . ASP A 1 205 ? 4.646 6.535 21.100 1.00 97.31 205 ASP A C 1
ATOM 1538 O O . ASP A 1 205 ? 3.525 6.031 21.190 1.00 97.31 205 ASP A O 1
ATOM 1542 N N . ILE A 1 206 ? 5.692 5.831 20.660 1.00 94.81 206 ILE A N 1
ATOM 1543 C CA . ILE A 1 206 ? 5.650 4.398 20.324 1.00 94.81 206 ILE A CA 1
ATOM 1544 C C . ILE A 1 206 ? 6.501 3.526 21.261 1.00 94.81 206 ILE A C 1
ATOM 1546 O O . ILE A 1 206 ? 6.460 2.296 21.204 1.00 94.81 206 ILE A O 1
ATOM 1550 N N . THR A 1 207 ? 7.292 4.146 22.132 1.00 92.50 207 THR A N 1
ATOM 1551 C CA . THR A 1 207 ? 8.070 3.442 23.160 1.00 92.50 207 THR A CA 1
ATOM 1552 C C . THR A 1 207 ? 7.405 3.573 24.531 1.00 92.50 207 THR A C 1
ATOM 1554 O O . THR A 1 207 ? 6.362 4.204 24.664 1.00 92.50 207 THR A O 1
ATOM 1557 N N . GLY A 1 208 ? 7.979 2.931 25.552 1.00 91.44 208 GLY A N 1
ATOM 1558 C CA . GLY A 1 208 ? 7.429 2.915 26.911 1.00 91.44 208 GLY A CA 1
ATOM 1559 C C . GLY A 1 208 ? 6.607 1.664 27.218 1.00 91.44 208 GLY A C 1
ATOM 1560 O O . GLY A 1 208 ? 6.601 0.713 26.437 1.00 91.44 208 GLY A O 1
ATOM 1561 N N . GLU A 1 209 ? 5.970 1.650 28.390 1.00 90.44 209 GLU A N 1
ATOM 1562 C CA . GLU A 1 209 ? 5.090 0.560 28.846 1.00 90.44 209 GLU A CA 1
ATOM 1563 C C . GLU A 1 209 ? 3.656 0.707 28.318 1.00 90.44 209 GLU A C 1
ATOM 1565 O O . GLU A 1 209 ? 3.043 -0.294 27.959 1.00 90.44 209 GLU A O 1
ATOM 1570 N N . ASP A 1 210 ? 3.167 1.947 28.199 1.00 92.50 210 ASP A N 1
ATOM 1571 C CA . ASP A 1 210 ? 1.869 2.307 27.610 1.00 92.50 210 ASP A CA 1
ATOM 1572 C C . ASP A 1 210 ? 2.076 3.305 26.454 1.00 92.50 210 ASP A C 1
ATOM 1574 O O . ASP A 1 210 ? 1.987 4.517 26.666 1.00 92.50 210 ASP A O 1
ATOM 1578 N N . PRO A 1 211 ? 2.441 2.838 25.243 1.00 96.38 211 PRO A N 1
ATOM 1579 C CA . PRO A 1 211 ? 2.714 3.723 24.116 1.00 96.38 211 PRO A CA 1
ATOM 1580 C C . PRO A 1 211 ? 1.474 4.546 23.715 1.00 96.38 211 PRO A C 1
ATOM 1582 O O . PRO A 1 211 ? 0.458 3.945 23.337 1.00 96.38 211 PRO A O 1
ATOM 1585 N N . PRO A 1 212 ? 1.542 5.894 23.702 1.00 98.19 212 PRO A N 1
ATOM 1586 C CA . PRO A 1 212 ? 0.439 6.761 23.280 1.00 98.19 212 PRO A CA 1
ATOM 1587 C C . PRO A 1 212 ? -0.232 6.353 21.963 1.00 98.19 212 PRO A C 1
ATOM 1589 O O . PRO A 1 212 ? -1.457 6.406 21.853 1.00 98.19 212 PRO A O 1
ATOM 1592 N N . ILE A 1 213 ? 0.537 5.875 20.977 1.00 98.06 213 ILE A N 1
ATOM 1593 C CA . ILE A 1 213 ? -0.011 5.427 19.690 1.00 98.06 213 ILE A CA 1
ATOM 1594 C C . ILE A 1 213 ? -0.970 4.239 19.809 1.00 98.06 213 ILE A C 1
ATOM 1596 O O . ILE A 1 213 ? -1.960 4.183 19.081 1.00 98.06 213 ILE A O 1
ATOM 1600 N N . LEU A 1 214 ? -0.721 3.296 20.724 1.00 97.88 214 LEU A N 1
ATOM 1601 C CA . LEU A 1 214 ? -1.609 2.147 20.921 1.00 97.88 214 LEU A CA 1
ATOM 1602 C C . LEU A 1 214 ? -2.912 2.586 21.585 1.00 97.88 214 LEU A C 1
ATOM 1604 O O . LEU A 1 214 ? -3.986 2.194 21.135 1.00 97.88 214 LEU A O 1
ATOM 1608 N N . ARG A 1 215 ? -2.832 3.468 22.586 1.00 97.44 215 ARG A N 1
ATOM 1609 C CA . ARG A 1 215 ? -4.009 4.064 23.226 1.00 97.44 215 ARG A CA 1
ATOM 1610 C C . ARG A 1 215 ? -4.871 4.836 22.226 1.00 97.44 215 ARG A C 1
ATOM 1612 O O . ARG A 1 215 ? -6.069 4.587 22.144 1.00 97.44 215 ARG A O 1
ATOM 1619 N N . PHE A 1 216 ? -4.255 5.689 21.408 1.00 98.62 216 PHE A N 1
ATOM 1620 C CA . PHE A 1 216 ? -4.937 6.400 20.323 1.00 98.62 216 PHE A CA 1
ATOM 1621 C C . PHE A 1 216 ? -5.605 5.43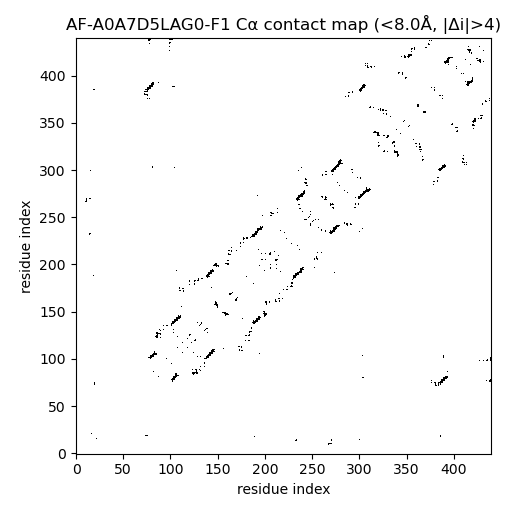3 19.330 1.00 98.62 216 PHE A C 1
ATOM 1623 O O . PHE A 1 216 ? -6.761 5.618 18.955 1.00 98.62 216 PHE A O 1
ATOM 1630 N N . THR A 1 217 ? -4.908 4.357 18.947 1.00 98.44 217 THR A N 1
ATOM 1631 C CA . THR A 1 217 ? -5.433 3.323 18.036 1.00 98.44 217 THR A CA 1
ATOM 1632 C C . THR A 1 217 ? -6.676 2.629 18.610 1.00 98.44 217 THR A C 1
ATOM 1634 O O . THR A 1 217 ? -7.640 2.378 17.884 1.00 98.44 217 THR A O 1
ATOM 1637 N N . LEU A 1 218 ? -6.695 2.352 19.917 1.00 98.19 218 LEU A N 1
ATOM 1638 C CA . LEU A 1 218 ? -7.851 1.754 20.592 1.00 98.19 218 LEU A CA 1
ATOM 1639 C C . LEU A 1 218 ? -9.008 2.747 20.743 1.00 98.19 218 LEU A C 1
ATOM 1641 O O . LEU A 1 218 ? -10.153 2.385 20.475 1.00 98.19 218 LEU A O 1
ATOM 1645 N N . ASN A 1 219 ? -8.723 4.006 21.084 1.00 98.56 219 ASN A N 1
ATOM 1646 C CA . ASN A 1 219 ? -9.729 5.069 21.133 1.00 98.56 219 ASN A CA 1
ATOM 1647 C C . ASN A 1 219 ? -10.397 5.273 19.767 1.00 98.56 219 ASN A C 1
ATOM 1649 O O . ASN A 1 219 ? -11.620 5.398 19.682 1.00 98.56 219 ASN A O 1
ATOM 1653 N N . LEU A 1 220 ? -9.613 5.233 18.688 1.00 98.62 220 LEU A N 1
ATOM 1654 C CA . LEU A 1 220 ? -10.109 5.242 17.316 1.00 98.62 220 LEU A CA 1
ATOM 1655 C C . LEU A 1 220 ? -11.027 4.057 17.027 1.00 98.62 220 LEU A C 1
ATOM 1657 O O . LEU A 1 220 ? -12.133 4.272 16.536 1.00 98.62 220 LEU A O 1
ATOM 1661 N N . LYS A 1 221 ? -10.598 2.824 17.327 1.00 98.19 221 LYS A N 1
ATOM 1662 C CA . LYS A 1 221 ? -11.419 1.617 17.137 1.00 98.19 221 LYS A CA 1
ATOM 1663 C C . LYS A 1 221 ? -12.771 1.773 17.838 1.00 98.19 221 LYS A C 1
ATOM 1665 O O . LYS A 1 221 ? -13.818 1.621 17.214 1.00 98.19 221 LYS A O 1
ATOM 1670 N N . GLU A 1 222 ? -12.754 2.156 19.112 1.00 98.25 222 GLU A N 1
ATOM 1671 C CA . GLU A 1 222 ? -13.961 2.397 19.907 1.00 98.25 222 GLU A CA 1
ATOM 1672 C C . GLU A 1 222 ? -14.855 3.494 19.319 1.00 98.25 222 GLU A C 1
ATOM 1674 O O . GLU A 1 222 ? -16.082 3.374 19.315 1.00 98.25 222 GLU A O 1
ATOM 1679 N N . HIS A 1 223 ? -14.257 4.563 18.795 1.00 98.50 223 HIS A N 1
ATOM 1680 C CA . HIS A 1 223 ? -14.993 5.636 18.141 1.00 98.50 223 HIS A CA 1
ATOM 1681 C C . HIS A 1 223 ? -15.657 5.155 16.843 1.00 98.50 223 HIS A C 1
ATOM 1683 O O . HIS A 1 223 ? -16.848 5.396 16.644 1.00 98.50 223 HIS A O 1
ATOM 1689 N N . LEU A 1 224 ? -14.934 4.415 15.997 1.00 98.38 224 LEU A N 1
ATOM 1690 C CA . LEU A 1 224 ? -15.458 3.844 14.753 1.00 98.38 224 LEU A CA 1
ATOM 1691 C C . LEU A 1 224 ? -16.577 2.827 15.013 1.00 98.38 224 LEU A C 1
ATOM 1693 O O . LEU A 1 224 ? -17.569 2.824 14.292 1.00 98.38 224 LEU A O 1
ATOM 1697 N N . LEU A 1 225 ? -16.485 2.016 16.070 1.00 96.69 225 LEU A N 1
ATOM 1698 C CA . LEU A 1 225 ? -17.550 1.081 16.456 1.00 96.69 225 LEU A CA 1
ATOM 1699 C C . LEU A 1 225 ? -18.848 1.781 16.885 1.00 96.69 225 LEU A C 1
ATOM 1701 O O . LEU A 1 225 ? -19.926 1.197 16.767 1.00 96.69 225 LEU A O 1
ATOM 1705 N N . ARG A 1 226 ? -18.756 3.001 17.425 1.00 96.75 226 ARG A N 1
ATOM 1706 C CA . ARG A 1 226 ? -19.912 3.768 17.922 1.00 96.75 226 ARG A CA 1
ATOM 1707 C C . ARG A 1 226 ? -20.500 4.712 16.882 1.00 96.75 226 ARG A C 1
ATOM 1709 O O . ARG A 1 226 ? -21.703 4.959 16.911 1.00 96.75 226 ARG A O 1
ATOM 1716 N N . HIS A 1 227 ? -19.654 5.268 16.021 1.00 96.56 227 HIS A N 1
ATOM 1717 C CA . HIS A 1 227 ? -20.006 6.383 15.140 1.00 96.56 227 HIS A CA 1
ATOM 1718 C C . HIS A 1 227 ? -19.776 6.095 13.654 1.00 96.56 227 HIS A C 1
ATOM 1720 O O . HIS A 1 227 ? -20.160 6.914 12.822 1.00 96.56 227 HIS A O 1
ATOM 1726 N N . GLY A 1 228 ? -19.165 4.959 13.317 1.00 92.12 228 GLY A N 1
ATOM 1727 C CA . GLY A 1 228 ? -18.903 4.541 11.947 1.00 92.12 228 GLY A CA 1
ATOM 1728 C C . GLY A 1 228 ? -20.171 4.334 11.126 1.00 92.12 228 GLY A C 1
ATOM 1729 O O . GLY A 1 228 ? -21.141 3.747 11.599 1.00 92.12 228 GLY A O 1
ATOM 1730 N N . ASP A 1 229 ? -20.120 4.773 9.870 1.00 92.81 229 ASP A N 1
ATOM 1731 C CA . ASP A 1 229 ? -21.140 4.516 8.844 1.00 92.81 229 ASP A CA 1
ATOM 1732 C C . ASP A 1 229 ? -20.482 3.927 7.586 1.00 92.81 229 ASP A C 1
ATOM 1734 O O . ASP A 1 229 ? -20.644 4.396 6.462 1.00 92.81 229 ASP A O 1
ATOM 1738 N N . HIS A 1 230 ? -19.632 2.923 7.795 1.00 92.88 230 HIS A N 1
ATOM 1739 C CA . HIS A 1 230 ? -18.793 2.306 6.759 1.00 92.88 230 HIS A CA 1
ATOM 1740 C C . HIS A 1 230 ? -18.968 0.783 6.690 1.00 92.88 230 HIS A C 1
ATOM 1742 O O . HIS A 1 230 ? -18.104 0.068 6.186 1.00 92.88 230 HIS A O 1
ATOM 1748 N N . GLY A 1 231 ? -20.108 0.283 7.173 1.00 92.88 231 GLY A N 1
ATOM 1749 C CA . GLY A 1 231 ? -20.402 -1.145 7.279 1.00 92.88 231 GLY A CA 1
ATOM 1750 C C . GLY A 1 231 ? -19.810 -1.779 8.539 1.00 92.88 231 GLY A C 1
ATOM 1751 O O . GLY A 1 231 ? -19.652 -1.117 9.561 1.00 92.88 231 GLY A O 1
ATOM 1752 N N . ASP A 1 232 ? -19.511 -3.075 8.462 1.00 93.25 232 ASP A N 1
ATOM 1753 C CA . ASP A 1 232 ? -18.923 -3.858 9.554 1.00 93.25 232 ASP A CA 1
ATOM 1754 C C . ASP A 1 232 ? -17.583 -4.462 9.095 1.00 93.25 232 ASP A C 1
ATOM 1756 O O . ASP A 1 232 ? -17.527 -5.650 8.763 1.00 93.25 232 ASP A O 1
ATOM 1760 N N . PRO A 1 233 ? -16.525 -3.637 8.967 1.00 96.81 233 PRO A N 1
ATOM 1761 C CA . PRO A 1 233 ? -15.233 -4.098 8.475 1.00 96.81 233 PRO A CA 1
ATOM 1762 C C . PRO A 1 233 ? -14.567 -5.046 9.472 1.00 96.81 233 PRO A C 1
ATOM 1764 O O . PRO A 1 233 ? -14.830 -5.001 10.677 1.00 96.81 233 PRO A O 1
ATOM 1767 N N . ALA A 1 234 ? -13.601 -5.820 8.981 1.00 97.62 234 ALA A N 1
ATOM 1768 C CA . ALA A 1 234 ? -12.566 -6.354 9.851 1.00 97.62 234 ALA A CA 1
ATOM 1769 C C . ALA A 1 234 ? -11.634 -5.216 10.304 1.00 97.62 234 ALA A C 1
ATOM 1771 O O . ALA A 1 234 ? -11.090 -4.492 9.462 1.00 97.62 234 ALA A O 1
ATOM 1772 N N . TYR A 1 235 ? -11.429 -5.062 11.612 1.00 98.44 235 TYR A N 1
ATOM 1773 C CA . TYR A 1 235 ? -10.491 -4.074 12.152 1.00 98.44 235 TYR A CA 1
ATOM 1774 C C . TYR A 1 235 ? -9.132 -4.713 12.402 1.00 98.44 235 TYR A C 1
ATOM 1776 O O . TYR A 1 235 ? -9.016 -5.661 13.180 1.00 98.44 235 TYR A O 1
ATOM 1784 N N . LEU A 1 236 ? -8.094 -4.178 11.762 1.00 98.69 236 LEU A N 1
ATOM 1785 C CA . LEU A 1 236 ? -6.730 -4.684 11.883 1.00 98.69 236 LEU A CA 1
ATOM 1786 C C . LEU A 1 236 ? -5.817 -3.640 12.516 1.00 98.69 236 LEU A C 1
ATOM 1788 O O . LEU A 1 236 ? -5.872 -2.450 12.192 1.00 98.69 236 LEU A O 1
ATOM 1792 N N . LEU A 1 237 ? -4.946 -4.100 13.408 1.00 98.50 237 LEU A N 1
ATOM 1793 C CA . LEU A 1 237 ? -3.871 -3.279 13.946 1.00 98.50 237 LEU A CA 1
ATOM 1794 C C . LEU A 1 237 ? -2.672 -3.289 13.003 1.00 98.50 237 LEU A C 1
ATOM 1796 O O . LEU A 1 237 ? -2.361 -4.296 12.368 1.00 98.50 237 LEU A O 1
ATOM 1800 N N . GLY A 1 238 ? -1.916 -2.200 13.010 1.00 86.69 238 GLY A N 1
ATOM 1801 C CA . GLY A 1 238 ? -0.573 -2.217 12.454 1.00 86.69 238 GLY A CA 1
ATOM 1802 C C . GLY A 1 238 ? -0.489 -1.631 11.060 1.00 86.69 238 GLY A C 1
ATOM 1803 O O . GLY A 1 238 ? -0.587 -0.416 10.957 1.00 86.69 238 GLY A O 1
ATOM 1804 N N . ALA A 1 239 ? -0.190 -2.493 10.084 1.00 93.00 239 ALA A N 1
ATOM 1805 C CA . ALA A 1 239 ? 0.820 -2.314 9.036 1.00 93.00 239 ALA A CA 1
ATOM 1806 C C . ALA A 1 239 ? 2.250 -2.326 9.614 1.00 93.00 239 ALA A C 1
ATOM 1808 O O . ALA A 1 239 ? 3.041 -1.384 9.521 1.00 93.00 239 ALA A O 1
ATOM 1809 N N . ILE A 1 240 ? 2.559 -3.424 10.312 1.00 96.44 240 ILE A N 1
ATOM 1810 C CA . ILE A 1 240 ? 3.851 -3.646 10.968 1.00 96.44 240 ILE A CA 1
ATOM 1811 C C . ILE A 1 240 ? 4.920 -3.872 9.896 1.00 96.44 240 ILE A C 1
ATOM 1813 O O . ILE A 1 240 ? 4.824 -4.785 9.076 1.00 96.44 240 ILE A O 1
ATOM 1817 N N . THR A 1 241 ? 5.970 -3.062 9.935 1.00 94.38 241 THR A N 1
ATOM 1818 C CA . THR A 1 241 ? 7.098 -3.115 8.997 1.00 94.38 241 THR A CA 1
ATOM 1819 C C . THR A 1 241 ? 8.289 -3.859 9.598 1.00 94.38 241 THR A C 1
ATOM 1821 O O . THR A 1 241 ? 8.564 -3.712 10.790 1.00 94.38 241 THR A O 1
ATOM 1824 N N . ARG A 1 242 ? 9.065 -4.572 8.771 1.00 94.50 242 ARG A N 1
ATOM 1825 C CA . ARG A 1 242 ? 10.324 -5.243 9.175 1.00 94.50 242 ARG A CA 1
ATOM 1826 C C . ARG A 1 242 ? 10.173 -6.187 10.379 1.00 94.50 242 ARG A C 1
ATOM 1828 O O . ARG A 1 242 ? 11.067 -6.294 11.208 1.00 94.50 242 ARG A O 1
ATOM 1835 N N . LEU A 1 243 ? 9.059 -6.916 10.471 1.00 96.25 243 LEU A N 1
ATOM 1836 C CA . LEU A 1 243 ? 8.808 -7.851 11.580 1.00 96.25 243 LEU A CA 1
ATOM 1837 C C . LEU A 1 243 ? 9.869 -8.972 11.696 1.00 96.25 243 LEU A C 1
ATOM 1839 O O . LEU A 1 243 ? 10.108 -9.500 12.786 1.00 96.25 243 LEU A O 1
ATOM 1843 N N . TYR A 1 244 ? 10.525 -9.306 10.582 1.00 96.56 244 TYR A N 1
ATOM 1844 C CA . TYR A 1 244 ? 11.620 -10.277 10.493 1.00 96.56 244 TYR A CA 1
ATOM 1845 C C . TYR A 1 244 ? 12.929 -9.820 11.161 1.00 96.56 244 TYR A C 1
ATOM 1847 O O . TYR A 1 244 ? 13.798 -10.648 11.448 1.00 96.56 244 TYR A O 1
ATOM 1855 N N . ASP A 1 245 ? 13.078 -8.516 11.389 1.00 96.44 245 ASP A N 1
ATOM 1856 C CA . ASP A 1 245 ? 14.293 -7.871 11.873 1.00 96.44 245 ASP A CA 1
ATOM 1857 C C . ASP A 1 245 ? 14.276 -7.816 13.407 1.00 96.44 245 ASP A C 1
ATOM 1859 O O . ASP A 1 245 ? 13.478 -7.100 14.020 1.00 96.44 245 ASP A O 1
ATOM 1863 N N . ASP A 1 246 ? 15.135 -8.623 14.035 1.00 95.38 246 ASP A N 1
ATOM 1864 C CA . ASP A 1 246 ? 15.189 -8.753 15.493 1.00 95.38 246 ASP A CA 1
ATOM 1865 C C . ASP A 1 246 ? 15.601 -7.430 16.172 1.00 95.38 246 ASP A C 1
ATOM 1867 O O . ASP A 1 246 ? 14.884 -7.019 17.082 1.00 95.38 246 ASP A O 1
ATOM 1871 N N . PRO A 1 247 ? 16.629 -6.684 15.712 1.00 96.25 247 PRO A N 1
ATOM 1872 C CA . PRO A 1 247 ? 16.889 -5.325 16.196 1.00 96.25 247 PRO A CA 1
ATOM 1873 C C . PRO A 1 247 ? 15.675 -4.388 16.142 1.00 96.25 247 PRO A C 1
ATOM 1875 O O . PRO A 1 247 ? 15.410 -3.640 17.085 1.00 96.25 247 PRO A O 1
ATOM 1878 N N . VAL A 1 248 ? 14.889 -4.415 15.061 1.00 92.75 248 VAL A N 1
ATOM 1879 C CA . VAL A 1 248 ? 13.667 -3.596 14.983 1.00 92.75 248 VAL A CA 1
ATOM 1880 C C . VAL A 1 248 ? 12.643 -4.046 16.026 1.00 92.75 248 VAL A C 1
ATOM 1882 O O . VAL A 1 248 ? 12.062 -3.210 16.722 1.00 92.75 248 VAL A O 1
ATOM 1885 N N . ARG A 1 249 ? 12.420 -5.352 16.138 1.00 93.56 249 ARG A N 1
ATOM 1886 C CA . ARG A 1 249 ? 11.339 -5.926 16.934 1.00 93.56 249 ARG A CA 1
ATOM 1887 C C . ARG A 1 249 ? 11.638 -5.999 18.426 1.00 93.56 249 ARG A C 1
ATOM 1889 O O . ARG A 1 249 ? 10.760 -5.678 19.210 1.00 93.56 249 ARG A O 1
ATOM 1896 N N . GLU A 1 250 ? 12.830 -6.435 18.808 1.00 92.75 250 GLU A N 1
ATOM 1897 C CA . GLU A 1 250 ? 13.209 -6.752 20.192 1.00 92.75 250 GLU A CA 1
ATOM 1898 C C . GLU A 1 250 ? 13.944 -5.595 20.881 1.00 92.75 250 GLU A C 1
ATOM 1900 O O . GLU A 1 250 ? 13.883 -5.467 22.101 1.00 92.75 250 GLU A O 1
ATOM 1905 N N . GLU A 1 251 ? 14.601 -4.712 20.122 1.00 92.88 251 GLU A N 1
ATOM 1906 C CA . GLU A 1 251 ? 15.374 -3.601 20.694 1.00 92.88 251 GLU A CA 1
ATOM 1907 C C . GLU A 1 251 ? 14.708 -2.251 20.425 1.00 92.88 251 GLU A C 1
ATOM 1909 O O . GLU A 1 251 ? 14.497 -1.444 21.335 1.00 92.88 251 GLU A O 1
ATOM 1914 N N . ARG A 1 252 ? 14.332 -1.985 19.167 1.00 93.56 252 ARG A N 1
ATOM 1915 C CA . ARG A 1 252 ? 13.775 -0.686 18.789 1.00 93.56 252 ARG A CA 1
ATOM 1916 C C . ARG A 1 252 ? 12.312 -0.561 19.213 1.00 93.56 252 ARG A C 1
ATOM 1918 O O . ARG A 1 252 ? 11.972 0.435 19.847 1.00 93.56 252 ARG A O 1
ATOM 1925 N N . PHE A 1 253 ? 11.443 -1.528 18.931 1.00 95.31 253 PHE A N 1
ATOM 1926 C CA . PHE A 1 253 ? 10.005 -1.434 19.243 1.00 95.31 253 PHE A CA 1
ATOM 1927 C C . PHE A 1 253 ? 9.426 -2.655 19.984 1.00 95.31 253 PHE A C 1
ATOM 1929 O O . PHE A 1 253 ? 8.359 -3.141 19.591 1.00 95.31 253 PHE A O 1
ATOM 1936 N N . PRO A 1 254 ? 10.056 -3.130 21.078 1.00 95.31 254 PRO A N 1
ATOM 1937 C CA . PRO A 1 254 ? 9.621 -4.341 21.779 1.00 95.31 254 PRO A CA 1
ATOM 1938 C C . PRO A 1 254 ? 8.202 -4.246 22.324 1.00 95.31 254 PRO A C 1
ATOM 1940 O O . PRO A 1 254 ? 7.390 -5.138 22.076 1.00 95.31 254 PRO A O 1
ATOM 1943 N N . THR A 1 255 ? 7.870 -3.157 23.027 1.00 95.94 255 THR A N 1
ATOM 1944 C CA . THR A 1 255 ? 6.521 -2.984 23.578 1.00 95.94 255 THR A CA 1
ATOM 1945 C C . THR A 1 255 ? 5.486 -2.897 22.470 1.00 95.94 255 THR A C 1
ATOM 1947 O O . THR A 1 255 ? 4.533 -3.665 22.489 1.00 95.94 255 THR A O 1
ATOM 1950 N N . PHE A 1 256 ? 5.684 -2.031 21.472 1.00 96.50 256 PHE A N 1
ATOM 1951 C CA . PHE A 1 256 ? 4.720 -1.881 20.383 1.00 96.50 256 PHE A CA 1
ATOM 1952 C C . PHE A 1 256 ? 4.432 -3.214 19.680 1.00 96.50 256 PHE A C 1
ATOM 1954 O O . PHE A 1 256 ? 3.268 -3.577 19.518 1.00 96.50 256 PHE A O 1
ATOM 1961 N N . CYS A 1 257 ? 5.471 -3.977 19.321 1.00 95.81 257 CYS A N 1
ATOM 1962 C CA . CYS A 1 257 ? 5.290 -5.269 18.662 1.00 95.81 257 CYS A CA 1
ATOM 1963 C C . CYS A 1 257 ? 4.547 -6.260 19.568 1.00 95.81 257 CYS A C 1
ATOM 1965 O O . CYS A 1 257 ? 3.562 -6.864 19.146 1.00 95.81 257 CYS A O 1
ATOM 1967 N N . ARG A 1 258 ? 4.989 -6.422 20.822 1.00 96.00 258 ARG A N 1
ATOM 1968 C CA . ARG A 1 258 ? 4.377 -7.362 21.771 1.00 96.00 258 ARG A CA 1
ATOM 1969 C C . ARG A 1 258 ? 2.913 -7.021 22.050 1.00 96.00 258 ARG A C 1
ATOM 1971 O O . ARG A 1 258 ? 2.062 -7.905 21.960 1.00 96.00 258 ARG A O 1
ATOM 1978 N N . GLU A 1 259 ? 2.627 -5.762 22.368 1.00 97.44 259 GLU A N 1
ATOM 1979 C CA . GLU A 1 259 ? 1.284 -5.310 22.732 1.00 97.44 259 GLU A CA 1
ATOM 1980 C C . GLU A 1 259 ? 0.333 -5.344 21.536 1.00 97.44 259 GLU A C 1
ATOM 1982 O O . GLU A 1 259 ? -0.802 -5.772 21.702 1.00 97.44 259 GLU A O 1
ATOM 1987 N N . THR A 1 260 ? 0.790 -5.016 20.322 1.00 97.69 260 THR A N 1
ATOM 1988 C CA . THR A 1 260 ? -0.040 -5.135 19.107 1.00 97.69 260 THR A CA 1
ATOM 1989 C C . THR A 1 260 ? -0.566 -6.560 18.931 1.00 97.69 260 THR A C 1
ATOM 1991 O O . THR A 1 260 ? -1.767 -6.766 18.767 1.00 97.69 260 THR A O 1
ATOM 1994 N N . PHE A 1 261 ? 0.311 -7.565 19.031 1.00 97.88 261 PHE A N 1
ATOM 1995 C CA . PHE A 1 261 ? -0.111 -8.964 18.935 1.00 97.88 261 PHE A CA 1
ATOM 1996 C C . PHE A 1 261 ? -0.933 -9.423 20.145 1.00 97.88 261 PHE A C 1
ATOM 1998 O O . PHE A 1 261 ? -1.808 -10.270 19.985 1.00 97.88 261 PHE A O 1
ATOM 2005 N N . ARG A 1 262 ? -0.677 -8.895 21.350 1.00 97.44 262 ARG A N 1
ATOM 2006 C CA . ARG A 1 262 ? -1.504 -9.193 22.530 1.00 97.44 262 ARG A CA 1
ATOM 2007 C C . ARG A 1 262 ? -2.929 -8.673 22.345 1.00 97.44 262 ARG A C 1
ATOM 2009 O O . ARG A 1 262 ? -3.863 -9.456 22.461 1.00 97.44 262 ARG A O 1
ATOM 2016 N N . ILE A 1 263 ? -3.084 -7.400 21.992 1.00 97.88 263 ILE A N 1
ATOM 2017 C CA . ILE A 1 263 ? -4.385 -6.770 21.739 1.00 97.88 263 ILE A CA 1
ATOM 2018 C C . ILE A 1 263 ? -5.118 -7.522 20.627 1.00 97.88 263 ILE A C 1
ATOM 2020 O O . ILE A 1 263 ? -6.262 -7.908 20.820 1.00 97.88 263 ILE A O 1
ATOM 2024 N N . ALA A 1 264 ? -4.452 -7.822 19.508 1.00 97.69 264 ALA A N 1
ATOM 2025 C CA . ALA A 1 264 ? -5.068 -8.581 18.418 1.00 97.69 264 ALA A CA 1
ATOM 2026 C C . ALA A 1 264 ? -5.555 -9.982 18.833 1.00 97.69 264 ALA A C 1
ATOM 2028 O O . ALA A 1 264 ? -6.393 -10.563 18.146 1.00 97.69 264 ALA A O 1
ATOM 2029 N N . ARG A 1 265 ? -5.038 -10.568 19.920 1.00 96.38 265 ARG A N 1
ATOM 2030 C CA . ARG A 1 265 ? -5.539 -11.838 20.470 1.00 96.38 265 ARG A CA 1
ATOM 2031 C C . ARG A 1 265 ? -6.674 -11.650 21.473 1.00 96.38 265 ARG A C 1
ATOM 2033 O O . ARG A 1 265 ? -7.554 -12.498 21.517 1.00 96.38 265 ARG A O 1
ATOM 2040 N N . GLU A 1 266 ? -6.615 -10.602 22.286 1.00 96.25 266 GLU A N 1
ATOM 2041 C CA . GLU A 1 266 ? -7.464 -10.439 23.475 1.00 96.25 266 GLU A CA 1
ATOM 2042 C C . GLU A 1 266 ? -8.678 -9.524 23.260 1.00 96.25 266 GLU A C 1
ATOM 2044 O O . GLU A 1 266 ? -9.649 -9.627 24.004 1.00 96.25 266 GLU A O 1
ATOM 2049 N N . ASP A 1 267 ? -8.632 -8.627 22.276 1.00 96.69 267 ASP A N 1
ATOM 2050 C CA . ASP A 1 267 ? -9.717 -7.698 21.961 1.00 96.69 267 ASP A CA 1
ATOM 2051 C C . ASP A 1 267 ? -10.635 -8.296 20.884 1.00 96.69 267 ASP A C 1
ATOM 2053 O O . ASP A 1 267 ? -10.240 -8.441 19.727 1.00 96.69 267 ASP A O 1
ATOM 2057 N N . ASP A 1 268 ? -11.867 -8.645 21.264 1.00 94.69 268 ASP A N 1
ATOM 2058 C CA . ASP A 1 268 ? -12.849 -9.284 20.375 1.00 94.69 268 ASP A CA 1
ATOM 2059 C C . ASP A 1 268 ? -13.309 -8.388 19.212 1.00 94.69 268 ASP A C 1
ATOM 2061 O O . ASP A 1 268 ? -13.821 -8.898 18.212 1.00 94.69 268 ASP A O 1
ATOM 2065 N N . ASP A 1 269 ? -13.127 -7.069 19.321 1.00 96.19 269 ASP A N 1
ATOM 2066 C CA . ASP A 1 269 ? -13.428 -6.123 18.247 1.00 96.19 269 ASP A CA 1
ATOM 2067 C C . ASP A 1 269 ? -12.223 -5.898 17.305 1.00 96.19 269 ASP A C 1
ATOM 2069 O O . ASP A 1 269 ? -12.335 -5.121 16.353 1.00 96.19 269 ASP A O 1
ATOM 2073 N N . VAL A 1 270 ? -11.083 -6.567 17.541 1.00 97.50 270 VAL A N 1
ATOM 2074 C CA . VAL A 1 270 ? -9.905 -6.574 16.659 1.00 97.50 270 VAL A CA 1
ATOM 2075 C C . VAL A 1 270 ? -9.757 -7.940 15.990 1.00 97.50 270 VAL A C 1
ATOM 2077 O O . VAL A 1 270 ? -9.513 -8.971 16.618 1.00 97.50 270 VAL A O 1
ATOM 2080 N N . ASP A 1 271 ? -9.838 -7.951 14.664 1.00 97.94 271 ASP A N 1
ATOM 2081 C CA . ASP A 1 271 ? -9.827 -9.180 13.878 1.00 97.94 271 ASP A CA 1
ATOM 2082 C C . ASP A 1 271 ? -8.406 -9.722 13.649 1.00 97.94 271 ASP A C 1
ATOM 2084 O O . ASP A 1 271 ? -8.213 -10.941 13.528 1.00 97.94 271 ASP A O 1
ATOM 2088 N N . GLY A 1 272 ? -7.390 -8.855 13.665 1.00 98.31 272 GLY A N 1
ATOM 2089 C CA . GLY A 1 272 ? -5.996 -9.269 13.538 1.00 98.31 272 GLY A CA 1
ATOM 2090 C C . GLY A 1 272 ? -5.007 -8.145 13.242 1.00 98.31 272 GLY A C 1
ATOM 2091 O O . GLY A 1 272 ? -5.111 -7.056 13.809 1.00 98.31 272 GLY A O 1
ATOM 2092 N N . VAL A 1 273 ? -4.021 -8.430 12.387 1.00 98.62 273 VAL A N 1
ATOM 2093 C CA . VAL A 1 273 ? -2.926 -7.502 12.064 1.00 98.62 273 VAL A CA 1
ATOM 2094 C C . VAL A 1 273 ? -2.722 -7.343 10.561 1.00 98.62 273 VAL A C 1
ATOM 2096 O O . VAL A 1 273 ? -2.938 -8.274 9.787 1.00 98.62 273 VAL A O 1
ATOM 2099 N N . ASP A 1 274 ? -2.244 -6.168 10.171 1.00 98.75 274 ASP A N 1
ATOM 2100 C CA . ASP A 1 274 ? -1.709 -5.904 8.838 1.00 98.75 274 ASP A CA 1
ATOM 2101 C C . ASP A 1 274 ? -0.180 -5.772 8.871 1.00 98.75 274 ASP A C 1
ATOM 2103 O O . ASP A 1 274 ? 0.395 -5.312 9.867 1.00 98.75 274 ASP A O 1
ATOM 2107 N N . LEU A 1 275 ? 0.478 -6.152 7.776 1.00 98.62 275 LEU A N 1
ATOM 2108 C CA . LEU A 1 275 ? 1.930 -6.146 7.613 1.00 98.62 275 LEU A CA 1
ATOM 2109 C C . LEU A 1 275 ? 2.351 -5.411 6.334 1.00 98.62 275 LEU A C 1
ATOM 2111 O O . LEU A 1 275 ? 1.759 -5.590 5.271 1.00 98.62 275 LEU A O 1
ATOM 2115 N N . HIS A 1 276 ? 3.458 -4.675 6.421 1.00 98.00 276 HIS A N 1
ATOM 2116 C CA . HIS A 1 276 ? 4.212 -4.195 5.261 1.00 98.00 276 HIS A CA 1
ATOM 2117 C C . HIS A 1 276 ? 5.491 -5.033 5.129 1.00 98.00 276 HIS A C 1
ATOM 2119 O O . HIS A 1 276 ? 6.435 -4.918 5.923 1.00 98.00 276 HIS A O 1
ATOM 2125 N N . VAL A 1 277 ? 5.516 -5.917 4.134 1.00 97.75 277 VAL A N 1
ATOM 2126 C CA . VAL A 1 277 ? 6.560 -6.926 3.930 1.00 97.75 277 VAL A CA 1
ATOM 2127 C C . VAL A 1 277 ? 7.504 -6.466 2.820 1.00 97.75 277 VAL A C 1
ATOM 2129 O O . VAL A 1 277 ? 7.445 -6.911 1.674 1.00 97.75 277 VAL A O 1
ATOM 2132 N N . HIS A 1 278 ? 8.390 -5.540 3.178 1.00 97.00 278 HIS A N 1
ATOM 2133 C CA . HIS A 1 278 ? 9.498 -5.094 2.334 1.00 97.00 278 HIS A CA 1
ATOM 2134 C C . HIS A 1 278 ? 10.781 -5.808 2.732 1.00 97.00 278 HIS A C 1
ATOM 2136 O O . HIS A 1 278 ? 11.142 -5.789 3.907 1.00 97.00 278 HIS A O 1
ATOM 2142 N N . TYR A 1 279 ? 11.458 -6.430 1.774 1.00 96.12 279 TYR A N 1
ATOM 2143 C CA . TYR A 1 279 ? 12.588 -7.313 2.050 1.00 96.12 279 TYR A CA 1
ATOM 2144 C C . TYR A 1 279 ? 13.677 -7.209 0.981 1.00 96.12 279 TYR A C 1
ATOM 2146 O O . TYR A 1 279 ? 13.512 -6.590 -0.072 1.00 96.12 279 TYR A O 1
ATOM 2154 N N . ASP A 1 280 ? 14.820 -7.803 1.282 1.00 94.81 280 ASP A N 1
ATOM 2155 C CA . ASP A 1 280 ? 15.897 -8.083 0.345 1.00 94.81 280 ASP A CA 1
ATOM 2156 C C . ASP A 1 280 ? 15.864 -9.542 -0.124 1.00 94.81 280 ASP A C 1
ATOM 2158 O O . ASP A 1 280 ? 15.910 -9.836 -1.321 1.00 94.81 280 ASP A O 1
ATOM 2162 N N . GLY A 1 281 ? 15.747 -10.463 0.832 1.00 93.88 281 GLY A N 1
ATOM 2163 C CA . GLY A 1 281 ? 15.666 -11.897 0.585 1.00 93.88 281 GLY A CA 1
ATOM 2164 C C . GLY A 1 281 ? 14.280 -12.438 0.906 1.00 93.88 281 GLY A C 1
ATOM 2165 O O . GLY A 1 281 ? 13.649 -12.026 1.876 1.00 93.88 281 GLY A O 1
ATOM 2166 N N . ARG A 1 282 ? 13.809 -13.423 0.136 1.00 93.31 282 ARG A N 1
ATOM 2167 C CA . ARG A 1 282 ? 12.502 -14.061 0.382 1.00 93.31 282 ARG A CA 1
ATOM 2168 C C . ARG A 1 282 ? 12.408 -14.702 1.773 1.00 93.31 282 ARG A C 1
ATOM 2170 O O . ARG A 1 282 ? 11.321 -14.813 2.332 1.00 93.31 282 ARG A O 1
ATOM 2177 N N . GLU A 1 283 ? 13.542 -15.092 2.339 1.00 96.19 283 GLU A N 1
ATOM 2178 C CA . GLU A 1 283 ? 13.629 -15.618 3.697 1.00 96.19 283 GLU A CA 1
ATOM 2179 C C . GLU A 1 283 ? 13.169 -14.605 4.758 1.00 96.19 283 GLU A C 1
ATOM 2181 O O . GLU A 1 283 ? 12.517 -14.974 5.730 1.00 96.19 283 GLU A O 1
ATOM 2186 N N . GLU A 1 284 ? 13.411 -13.312 4.542 1.00 97.62 284 GLU A N 1
ATOM 2187 C CA . GLU A 1 284 ? 12.916 -12.253 5.425 1.00 97.62 284 GLU A CA 1
ATOM 2188 C C . GLU A 1 284 ? 11.389 -12.129 5.334 1.00 97.62 284 GLU A C 1
ATOM 2190 O O . GLU A 1 284 ? 10.714 -12.024 6.359 1.00 97.62 284 GLU A O 1
ATOM 2195 N N . ALA A 1 285 ? 10.821 -12.222 4.125 1.00 97.56 285 ALA A N 1
ATOM 2196 C CA . ALA A 1 285 ? 9.370 -12.271 3.937 1.00 97.56 285 ALA A CA 1
ATOM 2197 C C . ALA A 1 285 ? 8.753 -13.492 4.637 1.00 97.56 285 ALA A C 1
ATOM 2199 O O . ALA A 1 285 ? 7.760 -13.366 5.356 1.00 97.56 285 ALA A O 1
ATOM 2200 N N . ARG A 1 286 ? 9.381 -14.667 4.486 1.00 98.31 286 ARG A N 1
ATOM 2201 C CA . ARG A 1 286 ? 8.980 -15.912 5.154 1.00 98.31 286 ARG A CA 1
ATOM 2202 C C . ARG A 1 286 ? 9.001 -15.754 6.676 1.00 98.31 286 ARG A C 1
ATOM 2204 O O . ARG A 1 286 ? 7.991 -16.033 7.315 1.00 98.31 286 ARG A O 1
ATOM 2211 N N . LYS A 1 287 ? 10.108 -15.262 7.244 1.00 98.50 287 LYS A N 1
ATOM 2212 C CA . LYS A 1 287 ? 10.275 -15.050 8.692 1.00 98.50 287 LYS A CA 1
ATOM 2213 C C . LYS A 1 287 ? 9.241 -14.063 9.244 1.00 98.50 287 LYS A C 1
ATOM 2215 O O . LYS A 1 287 ? 8.704 -14.286 10.324 1.00 98.50 287 LYS A O 1
ATOM 2220 N N . ALA A 1 288 ? 8.927 -12.987 8.516 1.00 98.25 288 ALA A N 1
ATOM 2221 C CA . ALA A 1 288 ? 7.898 -12.033 8.936 1.00 98.25 288 ALA A CA 1
ATOM 2222 C C . ALA A 1 288 ? 6.519 -12.700 9.075 1.00 98.25 288 ALA A C 1
ATOM 2224 O O . ALA A 1 288 ? 5.839 -12.500 10.082 1.00 98.25 288 ALA A O 1
ATOM 2225 N N . LEU A 1 289 ? 6.126 -13.507 8.086 1.00 98.44 289 LEU A N 1
ATOM 2226 C CA . LEU A 1 289 ? 4.836 -14.199 8.080 1.00 98.44 289 LEU A CA 1
ATOM 2227 C C . LEU A 1 289 ? 4.770 -15.334 9.107 1.00 98.44 289 LEU A C 1
ATOM 2229 O O . LEU A 1 289 ? 3.748 -15.482 9.771 1.00 98.44 289 LEU A O 1
ATOM 2233 N N . GLU A 1 290 ? 5.863 -16.076 9.286 1.00 98.44 290 GLU A N 1
ATOM 2234 C CA . GLU A 1 290 ? 6.003 -17.093 10.334 1.00 98.44 290 GLU A CA 1
ATOM 2235 C C . GLU A 1 290 ? 5.781 -16.483 11.721 1.00 98.44 290 GLU A C 1
ATOM 2237 O O . GLU A 1 290 ? 4.880 -16.899 12.442 1.00 98.44 290 GLU A O 1
ATOM 2242 N N . ILE A 1 291 ? 6.494 -15.400 12.049 1.00 98.31 291 ILE A N 1
ATOM 2243 C CA . ILE A 1 291 ? 6.334 -14.702 13.333 1.00 98.31 291 ILE A CA 1
ATOM 2244 C C . ILE A 1 291 ? 4.899 -14.201 13.530 1.00 98.31 291 ILE A C 1
ATOM 2246 O O . ILE A 1 291 ? 4.364 -14.276 14.641 1.00 98.31 291 ILE A O 1
ATOM 2250 N N . ALA A 1 292 ? 4.286 -13.635 12.487 1.00 98.12 292 ALA A N 1
ATOM 2251 C CA . ALA A 1 292 ? 2.927 -13.121 12.579 1.00 98.12 292 ALA A CA 1
ATOM 2252 C C . ALA A 1 292 ? 1.918 -14.247 12.830 1.00 98.12 292 ALA A C 1
ATOM 2254 O O . ALA A 1 292 ? 1.093 -14.120 13.735 1.00 98.12 292 ALA A O 1
ATOM 2255 N N . ARG A 1 293 ? 2.014 -15.355 12.086 1.00 97.62 293 ARG A N 1
ATOM 2256 C CA . ARG A 1 293 ? 1.127 -16.511 12.246 1.00 97.62 293 ARG A CA 1
ATOM 2257 C C . ARG A 1 293 ? 1.337 -17.213 13.586 1.00 97.62 293 ARG A C 1
ATOM 2259 O O . ARG A 1 293 ? 0.351 -17.517 14.245 1.00 97.62 293 ARG A O 1
ATOM 2266 N N . ASP A 1 294 ? 2.575 -17.376 14.043 1.00 97.81 294 ASP A N 1
ATOM 2267 C CA . ASP A 1 294 ? 2.880 -17.978 15.350 1.00 97.81 294 ASP A CA 1
ATOM 2268 C C . ASP A 1 294 ? 2.281 -17.169 16.505 1.00 97.81 294 ASP A C 1
ATOM 2270 O O . ASP A 1 294 ? 1.749 -17.716 17.473 1.00 97.81 294 ASP A O 1
ATOM 2274 N N . ARG A 1 295 ? 2.342 -15.837 16.413 1.00 97.12 295 ARG A N 1
ATOM 2275 C CA . ARG A 1 295 ? 1.769 -14.949 17.431 1.00 97.12 295 ARG A CA 1
ATOM 2276 C C . ARG A 1 295 ? 0.272 -14.752 17.283 1.00 97.12 295 ARG A C 1
ATOM 2278 O O . ARG A 1 295 ? -0.360 -14.307 18.239 1.00 97.12 295 ARG A O 1
ATOM 2285 N N . LEU A 1 296 ? -0.297 -15.043 16.125 1.00 96.12 296 LEU A N 1
ATOM 2286 C CA . LEU A 1 296 ? -1.713 -14.869 15.862 1.00 96.12 296 LEU A CA 1
ATOM 2287 C C . LEU A 1 296 ? -2.268 -16.078 15.085 1.00 96.12 296 LEU A C 1
ATOM 2289 O O . LEU A 1 296 ? -2.670 -15.923 13.930 1.00 96.12 296 LEU A O 1
ATOM 2293 N N . PRO A 1 297 ? -2.325 -17.277 15.707 1.00 94.06 297 PRO A N 1
ATOM 2294 C CA . PRO A 1 297 ? -2.674 -18.512 14.999 1.00 94.06 297 PRO A CA 1
ATOM 2295 C C . PRO A 1 297 ? -4.030 -18.426 14.294 1.00 94.06 297 PRO A C 1
ATOM 2297 O O . PRO A 1 297 ? -4.146 -18.774 13.119 1.00 94.06 297 PRO A O 1
ATOM 2300 N N . ASP A 1 298 ? -5.020 -17.843 14.976 1.00 90.31 298 ASP A N 1
ATOM 2301 C CA . ASP A 1 298 ? -6.412 -17.779 14.518 1.00 90.31 298 ASP A CA 1
ATOM 2302 C C . ASP A 1 298 ? -6.875 -16.385 14.071 1.00 90.31 298 ASP A C 1
ATOM 2304 O O . ASP A 1 298 ? -8.049 -16.193 13.742 1.00 90.31 298 ASP A O 1
ATOM 2308 N N . GLY A 1 299 ? -5.993 -15.389 14.068 1.00 94.19 299 GLY A N 1
ATOM 2309 C CA . GLY A 1 299 ? -6.374 -14.051 13.625 1.00 94.19 299 GLY A CA 1
ATOM 2310 C C . GLY A 1 299 ? -6.186 -13.849 12.128 1.00 94.19 299 GLY A C 1
ATOM 2311 O O . GLY A 1 299 ? -5.488 -14.609 11.447 1.00 94.19 299 GLY A O 1
ATOM 2312 N N . THR A 1 300 ? -6.830 -12.795 11.640 1.00 97.12 300 THR A N 1
ATOM 2313 C CA . THR A 1 300 ? -6.672 -12.300 10.275 1.00 97.12 300 THR A CA 1
ATOM 2314 C C . THR A 1 300 ? -5.268 -11.729 10.098 1.00 97.12 300 THR A C 1
ATOM 2316 O O . THR A 1 300 ? -4.794 -10.965 10.944 1.00 97.12 300 THR A O 1
ATOM 2319 N N . ILE A 1 301 ? -4.612 -12.083 8.995 1.00 98.19 301 ILE A N 1
ATOM 2320 C CA . ILE A 1 301 ? -3.339 -11.475 8.595 1.00 98.19 301 ILE A CA 1
ATOM 2321 C C . ILE A 1 301 ? -3.520 -10.906 7.198 1.00 98.19 301 ILE A C 1
ATOM 2323 O O . ILE A 1 301 ? -3.858 -11.640 6.269 1.00 98.19 301 ILE A O 1
ATOM 2327 N N . THR A 1 302 ? -3.264 -9.612 7.039 1.00 98.62 302 THR A N 1
ATOM 2328 C CA . THR A 1 302 ? -3.150 -8.983 5.721 1.00 98.62 302 THR A CA 1
ATOM 2329 C C . THR A 1 302 ? -1.724 -8.526 5.460 1.00 98.62 302 THR A C 1
ATOM 2331 O O . THR A 1 302 ? -0.940 -8.289 6.381 1.00 98.62 302 THR A O 1
ATOM 2334 N N . VAL A 1 303 ? -1.382 -8.439 4.179 1.00 98.56 303 VAL A N 1
ATOM 2335 C CA . VAL A 1 303 ? -0.115 -7.893 3.698 1.00 98.56 303 VAL A CA 1
ATOM 2336 C C . VAL A 1 303 ? -0.441 -6.793 2.698 1.00 98.56 303 VAL A C 1
ATOM 2338 O O . VAL A 1 303 ? -0.452 -7.015 1.483 1.00 98.56 303 VAL A O 1
ATOM 2341 N N . THR A 1 304 ? -0.800 -5.609 3.195 1.00 97.06 304 THR A N 1
ATOM 2342 C CA . THR A 1 304 ? -1.262 -4.540 2.300 1.00 97.06 304 THR A CA 1
ATOM 2343 C C . THR A 1 304 ? -0.149 -3.890 1.478 1.00 97.06 304 THR A C 1
ATOM 2345 O O . THR A 1 304 ? -0.420 -3.267 0.449 1.00 97.06 304 THR A O 1
ATOM 2348 N N . GLU A 1 305 ? 1.114 -4.104 1.841 1.00 96.81 305 GLU A N 1
ATOM 2349 C CA . GLU A 1 305 ? 2.258 -3.722 1.015 1.00 96.81 305 GLU A CA 1
ATOM 2350 C C . GLU A 1 305 ? 3.321 -4.820 1.045 1.00 96.81 305 GLU A C 1
ATOM 2352 O O . GLU A 1 305 ? 3.713 -5.286 2.113 1.00 96.81 305 GLU A O 1
ATOM 2357 N N . PHE A 1 306 ? 3.817 -5.235 -0.122 1.00 97.06 306 PHE A N 1
ATOM 2358 C CA . PHE A 1 306 ? 4.968 -6.129 -0.206 1.00 97.06 306 PHE A CA 1
ATOM 2359 C C . PHE A 1 306 ? 5.840 -5.825 -1.417 1.00 97.06 306 PHE A C 1
ATOM 2361 O O . PHE A 1 306 ? 5.347 -5.440 -2.481 1.00 97.06 306 PHE A O 1
ATOM 2368 N N . SER A 1 307 ? 7.152 -5.980 -1.246 1.00 96.00 307 SER A N 1
ATOM 2369 C CA . SER A 1 307 ? 8.119 -5.854 -2.339 1.00 96.00 307 SER A CA 1
ATOM 2370 C C . SER A 1 307 ? 9.526 -6.304 -1.926 1.00 96.00 307 SER A C 1
ATOM 2372 O O . SER A 1 307 ? 9.933 -6.081 -0.785 1.00 96.00 307 SER A O 1
ATOM 2374 N N . PRO A 1 308 ? 10.344 -6.808 -2.863 1.00 96.00 308 PRO A N 1
ATOM 2375 C CA . PRO A 1 308 ? 11.772 -7.056 -2.646 1.00 96.00 308 PRO A CA 1
ATOM 2376 C C . PRO A 1 308 ? 12.602 -5.758 -2.782 1.00 96.00 308 PRO A C 1
ATOM 2378 O O . PRO A 1 308 ? 13.679 -5.737 -3.376 1.00 96.00 308 PRO A O 1
ATOM 2381 N N . VAL A 1 309 ? 12.084 -4.618 -2.317 1.00 95.50 309 VAL A N 1
ATOM 2382 C CA . VAL A 1 309 ? 12.653 -3.295 -2.632 1.00 95.50 309 VAL A CA 1
ATOM 2383 C C . VAL A 1 309 ? 14.098 -3.115 -2.159 1.00 95.50 309 VAL A C 1
ATOM 2385 O O . VAL A 1 309 ? 14.867 -2.412 -2.814 1.00 95.50 309 VAL A O 1
ATOM 2388 N N . PHE A 1 310 ? 14.504 -3.762 -1.063 1.00 95.38 310 PHE A N 1
ATOM 2389 C CA . PHE A 1 310 ? 15.878 -3.655 -0.565 1.00 95.38 310 PHE A CA 1
ATOM 2390 C C . PHE A 1 310 ? 16.868 -4.428 -1.445 1.00 95.38 310 PHE A C 1
ATOM 2392 O O . PHE A 1 310 ? 18.024 -4.020 -1.572 1.00 95.38 310 PHE A O 1
ATOM 2399 N N . ARG A 1 311 ? 16.389 -5.459 -2.155 1.00 95.56 311 ARG A N 1
ATOM 2400 C CA . ARG A 1 311 ? 17.144 -6.131 -3.220 1.00 95.56 311 ARG A CA 1
ATOM 2401 C C . ARG A 1 311 ? 17.389 -5.193 -4.382 1.00 95.56 311 ARG A C 1
ATOM 2403 O O . ARG A 1 311 ? 18.505 -5.094 -4.884 1.00 95.56 311 ARG A O 1
ATOM 2410 N N . TYR A 1 312 ? 16.345 -4.488 -4.800 1.00 95.50 312 TYR A N 1
ATOM 2411 C CA . TYR A 1 312 ? 16.449 -3.514 -5.877 1.00 95.50 312 TYR A CA 1
ATOM 2412 C C . TYR A 1 312 ? 17.416 -2.390 -5.497 1.00 95.50 312 TYR A C 1
ATOM 2414 O O . TYR A 1 312 ? 18.313 -2.084 -6.274 1.00 95.50 312 TYR A O 1
ATOM 2422 N N . ASP A 1 313 ? 17.297 -1.825 -4.293 1.00 95.50 313 ASP A N 1
ATOM 2423 C CA . ASP A 1 313 ? 18.146 -0.717 -3.833 1.00 95.50 313 ASP A CA 1
ATOM 2424 C C . ASP A 1 313 ? 19.643 -1.061 -3.868 1.00 95.50 313 ASP A C 1
ATOM 2426 O O . ASP A 1 313 ? 20.464 -0.278 -4.355 1.00 95.50 313 ASP A O 1
ATOM 2430 N N . ARG A 1 314 ? 19.988 -2.284 -3.454 1.00 94.94 314 ARG A N 1
ATOM 2431 C CA . ARG A 1 314 ? 21.359 -2.808 -3.488 1.00 94.94 314 ARG A CA 1
ATOM 2432 C C . ARG A 1 314 ? 21.963 -2.839 -4.890 1.00 94.94 314 ARG A C 1
ATOM 2434 O O . ARG A 1 314 ? 23.164 -2.634 -5.040 1.00 94.94 314 ARG A O 1
ATOM 2441 N N . HIS A 1 315 ? 21.149 -3.127 -5.902 1.00 95.25 315 HIS A N 1
ATOM 2442 C CA . HIS A 1 315 ? 21.621 -3.405 -7.257 1.00 95.25 315 HIS A CA 1
ATOM 2443 C C . HIS A 1 315 ? 21.342 -2.287 -8.260 1.00 95.25 315 HIS A C 1
ATOM 2445 O O . HIS A 1 315 ? 21.947 -2.269 -9.330 1.00 95.25 315 HIS A O 1
ATOM 2451 N N . VAL A 1 316 ? 20.478 -1.321 -7.936 1.00 95.00 316 VAL A N 1
ATOM 2452 C CA . VAL A 1 316 ? 20.021 -0.318 -8.909 1.00 95.00 316 VAL A CA 1
ATOM 2453 C C . VAL A 1 316 ? 21.151 0.583 -9.431 1.00 95.00 316 VAL A C 1
ATOM 2455 O O . VAL A 1 316 ? 21.036 1.191 -10.492 1.00 95.00 316 VAL A O 1
ATOM 2458 N N . ARG A 1 317 ? 22.274 0.650 -8.709 1.00 95.88 317 ARG A N 1
ATOM 2459 C CA . ARG A 1 317 ? 23.469 1.426 -9.080 1.00 95.88 317 ARG A CA 1
ATOM 2460 C C . ARG A 1 317 ? 24.596 0.566 -9.665 1.00 95.88 317 ARG A C 1
ATOM 2462 O O . ARG A 1 317 ? 25.665 1.089 -9.959 1.00 95.88 317 ARG A O 1
ATOM 2469 N N . THR A 1 318 ? 24.382 -0.736 -9.842 1.00 95.94 318 THR A N 1
ATOM 2470 C CA . THR A 1 318 ? 25.333 -1.628 -10.516 1.00 95.94 318 THR A CA 1
ATOM 2471 C C . THR A 1 318 ? 25.227 -1.447 -12.039 1.00 95.94 318 THR A C 1
ATOM 2473 O O . THR A 1 318 ? 24.107 -1.334 -12.550 1.00 95.94 318 THR A O 1
ATOM 2476 N N . PRO A 1 319 ? 26.351 -1.417 -12.784 1.00 98.00 319 PRO A N 1
ATOM 2477 C CA . PRO A 1 319 ? 26.327 -1.418 -14.244 1.00 98.00 319 PRO A CA 1
ATOM 2478 C C . PRO A 1 319 ? 25.554 -2.614 -14.811 1.00 98.00 319 PRO A C 1
ATOM 2480 O O . PRO A 1 319 ? 25.753 -3.750 -14.383 1.00 98.00 319 PRO A O 1
ATOM 2483 N N . ILE A 1 320 ? 24.709 -2.387 -15.818 1.00 97.50 320 ILE A N 1
ATOM 2484 C CA . ILE A 1 320 ? 23.934 -3.447 -16.481 1.00 97.50 320 ILE A CA 1
ATOM 2485 C C . ILE A 1 320 ? 24.857 -4.496 -17.110 1.00 97.50 320 ILE A C 1
ATOM 2487 O O . ILE A 1 320 ? 24.531 -5.680 -17.161 1.00 97.50 320 ILE A O 1
ATOM 2491 N N . GLY A 1 321 ? 26.039 -4.071 -17.560 1.00 97.75 321 GLY A N 1
ATOM 2492 C CA . GLY A 1 321 ? 27.047 -4.912 -18.184 1.00 97.75 321 GLY A CA 1
ATOM 2493 C C . GLY A 1 321 ? 27.762 -5.869 -17.236 1.00 97.75 321 GLY A C 1
ATOM 2494 O O . GLY A 1 321 ? 28.512 -6.715 -17.726 1.00 97.75 321 GLY A O 1
ATOM 2495 N N . GLU A 1 322 ? 27.522 -5.791 -15.924 1.00 97.44 322 GLU A N 1
ATOM 2496 C CA . GLU A 1 322 ? 28.033 -6.759 -14.944 1.00 97.44 322 GLU A CA 1
ATOM 2497 C C . GLU A 1 322 ? 27.574 -8.184 -15.310 1.00 97.44 322 GLU A C 1
ATOM 2499 O O . GLU A 1 322 ? 28.345 -9.149 -15.291 1.00 97.44 322 GLU A O 1
ATOM 2504 N N . TRP A 1 323 ? 26.331 -8.315 -15.779 1.00 96.25 323 TRP A N 1
ATOM 2505 C CA . TRP A 1 323 ? 25.730 -9.599 -16.126 1.00 96.25 323 TRP A CA 1
ATOM 2506 C C . TRP A 1 323 ? 25.794 -9.894 -17.623 1.00 96.25 323 TRP A C 1
ATOM 2508 O O . TRP A 1 323 ? 25.650 -9.021 -18.476 1.00 96.25 323 TRP A O 1
ATOM 2518 N N . GLY A 1 324 ? 25.949 -11.177 -17.967 1.00 97.75 324 GLY A N 1
ATOM 2519 C CA . GLY A 1 324 ? 25.966 -11.614 -19.366 1.00 97.75 324 GLY A CA 1
ATOM 2520 C C . GLY A 1 324 ? 24.671 -11.291 -20.120 1.00 97.75 324 GLY A C 1
ATOM 2521 O O . GLY A 1 324 ? 24.733 -10.942 -21.295 1.00 97.75 324 GLY A O 1
ATOM 2522 N N . ALA A 1 325 ? 23.516 -11.377 -19.452 1.00 97.19 325 ALA A N 1
ATOM 2523 C CA . ALA A 1 325 ? 22.229 -10.980 -20.026 1.00 97.19 325 ALA A CA 1
ATOM 2524 C C . ALA A 1 325 ? 22.125 -9.459 -20.200 1.00 97.19 325 ALA A C 1
ATOM 2526 O O . ALA A 1 325 ? 21.760 -9.004 -21.279 1.00 97.19 325 ALA A O 1
ATOM 2527 N N . GLY A 1 326 ? 22.569 -8.680 -19.211 1.00 97.94 326 GLY A N 1
ATOM 2528 C CA . GLY A 1 326 ? 22.625 -7.223 -19.314 1.00 97.94 326 GLY A CA 1
ATOM 2529 C C . GLY A 1 326 ? 23.560 -6.711 -20.417 1.00 97.94 326 GLY A C 1
ATOM 2530 O O . GLY A 1 326 ? 23.206 -5.763 -21.110 1.00 97.94 326 GLY A O 1
ATOM 2531 N N . ARG A 1 327 ? 24.693 -7.379 -20.695 1.00 98.38 327 ARG A N 1
ATOM 2532 C CA . ARG A 1 327 ? 25.531 -7.063 -21.875 1.00 98.38 327 ARG A CA 1
ATOM 2533 C C . ARG A 1 327 ? 24.810 -7.301 -23.201 1.00 98.38 327 ARG A C 1
ATOM 2535 O O . ARG A 1 327 ? 25.004 -6.529 -24.136 1.00 98.38 327 ARG A O 1
ATOM 2542 N N . ARG A 1 328 ? 23.999 -8.361 -23.295 1.00 98.31 328 ARG A N 1
ATOM 2543 C CA . ARG A 1 328 ? 23.193 -8.634 -24.497 1.00 98.31 328 ARG A CA 1
ATOM 2544 C C . ARG A 1 328 ? 22.105 -7.584 -24.674 1.00 98.31 328 ARG A C 1
ATOM 2546 O O . ARG A 1 328 ? 22.033 -7.011 -25.751 1.00 98.31 328 ARG A O 1
ATOM 2553 N N . PHE A 1 329 ? 21.364 -7.278 -23.608 1.00 98.38 329 PHE A N 1
ATOM 2554 C CA . PHE A 1 329 ? 20.384 -6.192 -23.595 1.00 98.38 329 PHE A CA 1
ATOM 2555 C C . PHE A 1 329 ? 21.020 -4.867 -24.037 1.00 98.38 329 PHE A C 1
ATOM 2557 O O . PHE A 1 329 ? 20.511 -4.197 -24.930 1.00 98.38 329 PHE A O 1
ATOM 2564 N N . ALA A 1 330 ? 22.182 -4.521 -23.473 1.00 98.31 330 ALA A N 1
ATOM 2565 C CA . ALA A 1 330 ? 22.890 -3.297 -23.822 1.00 98.31 330 ALA A CA 1
ATOM 2566 C C . ALA A 1 330 ? 23.263 -3.248 -25.313 1.00 98.31 330 ALA A C 1
ATOM 2568 O O . ALA A 1 330 ? 23.048 -2.231 -25.965 1.00 98.31 330 ALA A O 1
ATOM 2569 N N . GLY A 1 331 ? 23.762 -4.355 -25.871 1.00 98.31 331 GLY A N 1
ATOM 2570 C CA . GLY A 1 331 ? 24.066 -4.456 -27.299 1.00 98.31 331 GLY A CA 1
ATOM 2571 C C . GLY A 1 331 ? 22.829 -4.380 -28.202 1.00 98.31 331 GLY A C 1
ATOM 2572 O O . GLY A 1 331 ? 22.881 -3.718 -29.234 1.00 98.31 331 GLY A O 1
ATOM 2573 N N . GLU A 1 332 ? 21.728 -5.026 -27.814 1.00 98.31 332 GLU A N 1
ATOM 2574 C CA . GLU A 1 332 ? 20.470 -5.062 -28.573 1.00 98.31 332 GLU A CA 1
ATOM 2575 C C . GLU A 1 332 ? 19.786 -3.692 -28.635 1.00 98.31 332 GLU A C 1
ATOM 2577 O O . GLU A 1 332 ? 19.381 -3.252 -29.710 1.00 98.31 332 GLU A O 1
ATOM 2582 N N . TYR A 1 333 ? 19.730 -2.991 -27.502 1.00 98.12 333 TYR A N 1
ATOM 2583 C CA . TYR A 1 333 ? 19.044 -1.703 -27.368 1.00 98.12 333 TYR A CA 1
ATOM 2584 C C . TYR A 1 333 ? 19.981 -0.484 -27.467 1.00 98.12 333 TYR A C 1
ATOM 2586 O O . TYR A 1 333 ? 19.558 0.656 -27.284 1.00 98.12 333 TYR A O 1
ATOM 2594 N N . GLY A 1 334 ? 21.265 -0.691 -27.781 1.00 97.56 334 GLY A N 1
ATOM 2595 C CA . GLY A 1 334 ? 22.226 0.392 -28.026 1.00 97.56 334 GLY A CA 1
ATOM 2596 C C . GLY A 1 334 ? 22.676 1.159 -26.775 1.00 97.56 334 GLY A C 1
ATOM 2597 O O . GLY A 1 334 ? 23.077 2.322 -26.870 1.00 97.56 334 GLY A O 1
ATOM 2598 N N . TYR A 1 335 ? 22.633 0.533 -25.598 1.00 98.06 335 TYR A N 1
ATOM 2599 C CA . TYR A 1 335 ? 23.170 1.090 -24.356 1.00 98.06 335 TYR A CA 1
ATOM 2600 C C . TYR A 1 335 ? 24.660 0.756 -24.178 1.00 98.06 335 TYR A C 1
ATOM 2602 O O . TYR A 1 335 ? 25.152 -0.279 -24.624 1.00 98.06 335 TYR A O 1
ATOM 2610 N N . SER A 1 336 ? 25.394 1.619 -23.466 1.00 98.19 336 SER A N 1
ATOM 2611 C CA . SER A 1 336 ? 26.718 1.244 -22.948 1.00 98.19 336 SER A CA 1
ATOM 2612 C C . SER A 1 336 ? 26.555 0.218 -21.815 1.00 98.19 336 SER A C 1
ATOM 2614 O O . SER A 1 336 ? 25.665 0.406 -20.983 1.00 98.19 336 SER A O 1
ATOM 2616 N N . PRO A 1 337 ? 27.411 -0.819 -21.716 1.00 97.62 337 PRO A N 1
ATOM 2617 C CA . PRO A 1 337 ? 27.401 -1.750 -20.584 1.00 97.62 337 PRO A CA 1
ATOM 2618 C C . PRO A 1 337 ? 27.669 -1.071 -19.228 1.00 97.62 337 PRO A C 1
ATOM 2620 O O . PRO A 1 337 ? 27.290 -1.624 -18.199 1.00 97.62 337 PRO A O 1
ATOM 2623 N N . ASP A 1 338 ? 28.264 0.125 -19.216 1.00 98.19 338 ASP A N 1
ATOM 2624 C CA . ASP A 1 338 ? 28.542 0.890 -17.991 1.00 98.19 338 ASP A CA 1
ATOM 2625 C C . ASP A 1 338 ? 27.313 1.649 -17.455 1.00 98.19 338 ASP A C 1
ATOM 2627 O O . ASP A 1 338 ? 27.355 2.205 -16.358 1.00 98.19 338 ASP A O 1
ATOM 2631 N N . VAL A 1 339 ? 26.213 1.698 -18.220 1.00 98.00 339 VAL A N 1
ATOM 2632 C CA . VAL A 1 339 ? 24.942 2.283 -17.766 1.00 98.00 339 VAL A CA 1
ATOM 2633 C C . VAL A 1 339 ? 24.453 1.515 -16.544 1.00 98.00 339 VAL A C 1
ATOM 2635 O O . VAL A 1 339 ? 24.410 0.291 -16.563 1.00 98.00 339 VAL A O 1
ATOM 2638 N N . THR A 1 340 ? 24.061 2.215 -15.483 1.00 98.12 340 THR A N 1
ATOM 2639 C CA . THR A 1 340 ? 23.434 1.584 -14.313 1.00 98.12 340 THR A CA 1
ATOM 2640 C C . THR A 1 340 ? 21.928 1.413 -14.517 1.00 98.12 340 THR A C 1
ATOM 2642 O O . THR A 1 340 ? 21.327 2.064 -15.377 1.00 98.12 340 THR A O 1
ATOM 2645 N N . ALA A 1 341 ? 21.276 0.572 -13.712 1.00 96.62 341 ALA A N 1
ATOM 2646 C CA . ALA A 1 341 ? 19.821 0.438 -13.784 1.00 96.62 341 ALA A CA 1
ATOM 2647 C C . ALA A 1 341 ? 19.094 1.759 -13.476 1.00 96.62 341 ALA A C 1
ATOM 2649 O O . ALA A 1 341 ? 18.131 2.104 -14.158 1.00 96.62 341 ALA A O 1
ATOM 2650 N N . VAL A 1 342 ? 19.586 2.546 -12.512 1.00 97.00 342 VAL A N 1
ATOM 2651 C CA . VAL A 1 342 ? 19.033 3.875 -12.223 1.00 97.00 342 VAL A CA 1
ATOM 2652 C C . VAL A 1 342 ? 19.199 4.823 -13.411 1.00 97.00 342 VAL A C 1
ATOM 2654 O O . VAL A 1 342 ? 18.261 5.543 -13.737 1.00 97.00 342 VAL A O 1
ATOM 2657 N N . ASP A 1 343 ? 20.326 4.777 -14.128 1.00 97.69 343 ASP A N 1
ATOM 2658 C CA . ASP A 1 343 ? 20.503 5.575 -15.346 1.00 97.69 343 ASP A CA 1
ATOM 2659 C C . ASP A 1 343 ? 19.541 5.159 -16.458 1.00 97.69 343 ASP A C 1
ATOM 2661 O O . ASP A 1 343 ? 19.032 6.022 -17.177 1.00 97.69 343 ASP A O 1
ATOM 2665 N N . TYR A 1 344 ? 19.275 3.859 -16.602 1.00 97.75 344 TYR A N 1
ATOM 2666 C CA . TYR A 1 344 ? 18.266 3.357 -17.530 1.00 97.75 344 TYR A CA 1
ATOM 2667 C C . TYR A 1 344 ? 16.867 3.872 -17.164 1.00 97.75 344 TYR A C 1
ATOM 2669 O O . TYR A 1 344 ? 16.192 4.449 -18.016 1.00 97.75 344 TYR A O 1
ATOM 2677 N N . PHE A 1 345 ? 16.450 3.763 -15.898 1.00 96.75 345 PHE A N 1
ATOM 2678 C CA . PHE A 1 345 ? 15.138 4.256 -15.468 1.00 96.75 345 PHE A CA 1
ATOM 2679 C C .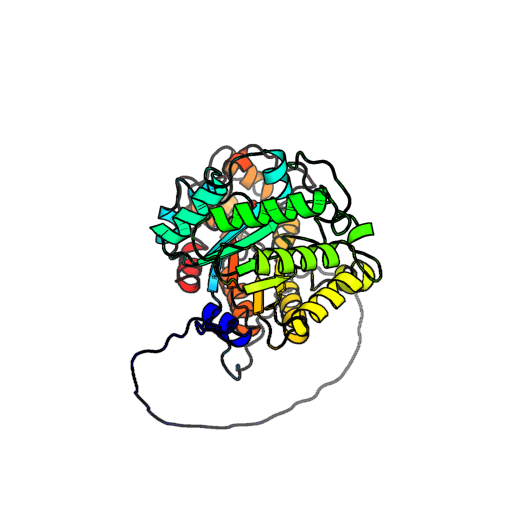 PHE A 1 345 ? 14.995 5.771 -15.597 1.00 96.75 345 PHE A C 1
ATOM 2681 O O . PHE A 1 345 ? 13.938 6.265 -15.972 1.00 96.75 345 PHE A O 1
ATOM 2688 N N . GLU A 1 346 ? 16.057 6.524 -15.334 1.00 97.19 346 GLU A N 1
ATOM 2689 C CA . GLU A 1 346 ? 16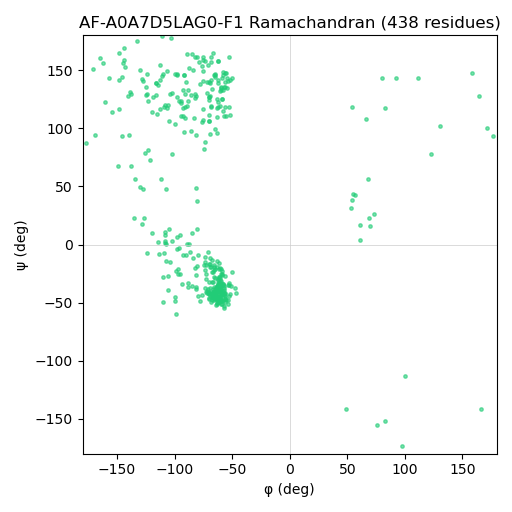.077 7.968 -15.552 1.00 97.19 346 GLU A CA 1
ATOM 2690 C C . GLU A 1 346 ? 15.877 8.340 -17.023 1.00 97.19 346 GLU A C 1
ATOM 2692 O O . GLU A 1 346 ? 15.161 9.294 -17.327 1.00 97.19 346 GLU A O 1
ATOM 2697 N N . ARG A 1 347 ? 16.465 7.569 -17.946 1.00 96.81 347 ARG A N 1
ATOM 2698 C CA . ARG A 1 347 ? 16.206 7.727 -19.383 1.00 96.81 347 ARG A CA 1
ATOM 2699 C C . ARG A 1 347 ? 14.766 7.352 -19.720 1.00 96.81 347 ARG A C 1
ATOM 2701 O O . ARG A 1 347 ? 14.112 8.120 -20.410 1.00 96.81 347 ARG A O 1
ATOM 2708 N N . ALA A 1 348 ? 14.261 6.242 -19.182 1.00 96.25 348 ALA A N 1
ATOM 2709 C CA . ALA A 1 348 ? 12.882 5.797 -19.380 1.00 96.25 348 ALA A CA 1
ATOM 2710 C C . ALA A 1 348 ? 11.849 6.801 -18.838 1.00 96.25 348 ALA A C 1
ATOM 2712 O O . ALA A 1 348 ? 10.793 6.991 -19.423 1.00 96.25 348 ALA A O 1
ATOM 2713 N N . LYS A 1 349 ? 12.146 7.516 -17.752 1.00 95.38 349 LYS A N 1
ATOM 2714 C CA . LYS A 1 349 ? 11.289 8.611 -17.281 1.00 95.38 349 LYS A CA 1
ATOM 2715 C C . LYS A 1 349 ? 11.219 9.777 -18.266 1.00 95.38 349 LYS A C 1
ATOM 2717 O O . LYS A 1 349 ? 10.157 10.378 -18.421 1.00 95.38 349 LYS A O 1
ATOM 2722 N N . ALA A 1 350 ? 12.359 10.143 -18.854 1.00 95.12 350 ALA A N 1
ATOM 2723 C CA . ALA A 1 350 ? 12.456 11.256 -19.796 1.00 95.12 350 ALA A CA 1
ATOM 2724 C C . ALA A 1 350 ? 11.844 10.901 -21.158 1.00 95.12 350 ALA A C 1
ATOM 2726 O O . ALA A 1 350 ? 11.202 11.738 -21.787 1.00 95.12 350 ALA A O 1
ATOM 2727 N N . ASP A 1 351 ? 12.027 9.655 -21.579 1.00 95.75 351 ASP A N 1
ATOM 2728 C CA . ASP A 1 351 ? 11.531 9.097 -22.826 1.00 95.75 351 ASP A CA 1
ATOM 2729 C C . ASP A 1 351 ? 11.037 7.666 -22.531 1.00 95.75 351 ASP A C 1
ATOM 2731 O O . ASP A 1 351 ? 11.858 6.742 -22.468 1.00 95.75 351 ASP A O 1
ATOM 2735 N N . PRO A 1 352 ? 9.733 7.475 -22.246 1.00 95.69 352 PRO A N 1
ATOM 2736 C CA . PRO A 1 352 ? 9.155 6.174 -21.904 1.00 95.69 352 PRO A CA 1
ATOM 2737 C C . PRO A 1 352 ? 9.530 5.079 -22.893 1.00 95.69 352 PRO A C 1
ATOM 2739 O O . PRO A 1 352 ? 9.656 5.324 -24.087 1.00 95.69 352 PRO A O 1
ATOM 2742 N N . ARG A 1 353 ? 9.753 3.867 -22.386 1.00 96.56 353 ARG A N 1
ATOM 2743 C CA . ARG A 1 353 ? 10.193 2.722 -23.189 1.00 96.56 353 ARG A CA 1
ATOM 2744 C C . ARG A 1 353 ? 9.000 1.913 -23.689 1.00 96.56 353 ARG A C 1
ATOM 2746 O O . ARG A 1 353 ? 8.029 1.759 -22.940 1.00 96.56 353 ARG A O 1
ATOM 2753 N N . PRO A 1 354 ? 9.063 1.320 -24.891 1.00 96.19 354 PRO A N 1
ATOM 2754 C CA . PRO A 1 354 ? 8.097 0.308 -25.295 1.00 96.19 354 PRO A CA 1
ATOM 2755 C C . PRO A 1 354 ? 7.983 -0.793 -24.222 1.00 96.19 354 PRO A C 1
ATOM 2757 O O . PRO A 1 354 ? 9.009 -1.201 -23.670 1.00 96.19 354 PRO A O 1
ATOM 2760 N N . PRO A 1 355 ? 6.781 -1.339 -23.942 1.00 94.56 355 PRO A N 1
ATOM 2761 C CA . PRO A 1 355 ? 6.594 -2.366 -22.911 1.00 94.56 355 PRO A CA 1
ATOM 2762 C C . PRO A 1 355 ? 7.544 -3.560 -23.020 1.00 94.56 355 PRO A C 1
ATOM 2764 O O . PRO A 1 355 ? 7.990 -4.099 -22.012 1.00 94.56 355 PRO A O 1
ATOM 2767 N N . ARG A 1 356 ? 7.874 -3.952 -24.255 1.00 94.94 356 ARG A N 1
ATOM 2768 C CA . ARG A 1 356 ? 8.808 -5.042 -24.529 1.00 94.94 356 ARG A CA 1
ATOM 2769 C C . ARG A 1 356 ? 10.235 -4.718 -24.093 1.00 94.94 356 ARG A C 1
ATOM 2771 O O . ARG A 1 356 ? 10.861 -5.559 -23.472 1.00 94.94 356 ARG A O 1
ATOM 2778 N N . GLU A 1 357 ? 10.721 -3.510 -24.364 1.00 96.81 357 GLU A N 1
ATOM 2779 C CA . GLU A 1 357 ? 12.068 -3.099 -23.952 1.00 96.81 357 GLU A CA 1
ATOM 2780 C C . GLU A 1 357 ? 12.194 -3.072 -22.424 1.00 96.81 357 GLU A C 1
ATOM 2782 O O . GLU A 1 357 ? 13.187 -3.540 -21.873 1.00 96.81 357 GLU A O 1
ATOM 2787 N N . LEU A 1 358 ? 11.164 -2.588 -21.719 1.00 95.38 358 LEU A N 1
ATOM 2788 C CA . LEU A 1 358 ? 11.157 -2.593 -20.256 1.00 95.38 358 LEU A CA 1
ATOM 2789 C C . LEU A 1 358 ? 11.121 -4.016 -19.673 1.00 95.38 358 LEU A C 1
ATOM 2791 O O . LEU A 1 358 ? 11.840 -4.292 -18.714 1.00 95.38 358 LEU A O 1
ATOM 2795 N N . ALA A 1 359 ? 10.343 -4.921 -20.275 1.00 94.69 359 ALA A N 1
ATOM 2796 C CA . ALA A 1 359 ? 10.331 -6.331 -19.892 1.00 94.69 359 ALA A CA 1
ATOM 2797 C C . ALA A 1 359 ? 11.689 -7.008 -20.147 1.00 94.69 359 ALA A C 1
ATOM 2799 O O . ALA A 1 359 ? 12.223 -7.642 -19.240 1.00 94.69 359 ALA A O 1
ATOM 2800 N N . ASP A 1 360 ? 12.289 -6.795 -21.321 1.00 96.00 360 ASP A N 1
ATOM 2801 C CA . ASP A 1 360 ? 13.606 -7.340 -21.669 1.00 96.00 360 ASP A CA 1
ATOM 2802 C C . ASP A 1 360 ? 14.702 -6.802 -20.732 1.00 96.00 360 ASP A C 1
ATOM 2804 O O . ASP A 1 360 ? 15.617 -7.537 -20.353 1.00 96.00 360 ASP A O 1
ATOM 2808 N N . PHE A 1 361 ? 14.604 -5.533 -20.309 1.00 96.44 361 PHE A N 1
ATOM 2809 C CA . PHE A 1 361 ? 15.498 -4.966 -19.301 1.00 96.44 361 PHE A CA 1
ATOM 2810 C C . PHE A 1 361 ? 15.389 -5.727 -17.976 1.00 96.44 361 PHE A C 1
ATOM 2812 O O . PHE A 1 361 ? 16.408 -6.113 -17.404 1.00 96.44 361 PHE A O 1
ATOM 2819 N N . TYR A 1 362 ? 14.172 -5.962 -17.487 1.00 94.94 362 TYR A N 1
ATOM 2820 C CA . TYR A 1 362 ? 13.952 -6.698 -16.244 1.00 94.94 362 TYR A CA 1
ATOM 2821 C C . TYR A 1 362 ? 14.412 -8.153 -16.323 1.00 94.94 362 TYR A C 1
ATOM 2823 O O . TYR A 1 362 ? 15.132 -8.590 -15.428 1.00 94.94 362 TYR A O 1
ATOM 2831 N N . ASP A 1 363 ? 14.121 -8.863 -17.411 1.00 94.38 363 ASP A N 1
ATOM 2832 C CA . ASP A 1 363 ? 14.606 -10.234 -17.627 1.00 94.38 363 ASP A CA 1
ATOM 2833 C C . ASP A 1 363 ? 16.139 -10.311 -17.714 1.00 94.38 363 ASP A C 1
ATOM 2835 O O . ASP A 1 363 ? 16.756 -11.314 -17.337 1.00 94.38 363 ASP A O 1
ATOM 2839 N N . ALA A 1 364 ? 16.790 -9.242 -18.181 1.00 95.94 364 ALA A N 1
ATOM 2840 C CA . ALA A 1 364 ? 18.243 -9.165 -18.238 1.00 95.94 364 ALA A CA 1
ATOM 2841 C C . ALA A 1 364 ? 18.904 -8.947 -16.864 1.00 95.94 364 ALA A C 1
ATOM 2843 O O . ALA A 1 364 ? 20.113 -9.185 -16.729 1.00 95.94 364 ALA A O 1
ATOM 2844 N N . MET A 1 365 ? 18.149 -8.492 -15.860 1.00 96.12 365 MET A N 1
ATOM 2845 C CA . MET A 1 365 ? 18.641 -8.152 -14.527 1.00 96.12 365 MET A CA 1
ATOM 2846 C C . MET A 1 365 ? 18.358 -9.292 -13.533 1.00 96.12 365 MET A C 1
ATOM 2848 O O . MET A 1 365 ? 17.248 -9.398 -13.026 1.00 96.12 365 MET A O 1
ATOM 2852 N N . PRO A 1 366 ? 19.347 -10.116 -13.132 1.00 92.94 366 PRO A N 1
ATOM 2853 C CA . PRO A 1 366 ? 19.098 -11.291 -12.277 1.00 92.94 366 PRO A CA 1
ATOM 2854 C C . PRO A 1 366 ? 18.654 -10.951 -10.843 1.00 92.94 366 PRO A C 1
ATOM 2856 O O . PRO A 1 366 ? 18.220 -11.815 -10.075 1.00 92.94 366 PRO A O 1
ATOM 2859 N N . TRP A 1 367 ? 18.792 -9.690 -10.440 1.00 93.44 367 TRP A N 1
ATOM 2860 C CA . TRP A 1 367 ? 18.251 -9.190 -9.183 1.00 93.44 367 TRP A CA 1
ATOM 2861 C C . TRP A 1 367 ? 16.764 -8.818 -9.287 1.00 93.44 367 TRP A C 1
ATOM 2863 O O . TRP A 1 367 ? 16.099 -8.814 -8.253 1.00 93.44 367 TRP A O 1
ATOM 2873 N N . TYR A 1 368 ? 16.232 -8.576 -10.489 1.00 90.88 368 TYR A N 1
ATOM 2874 C CA . TYR A 1 368 ? 14.813 -8.350 -10.749 1.00 90.88 368 TYR A CA 1
ATOM 2875 C C . TYR A 1 368 ? 14.151 -9.694 -11.079 1.00 90.88 368 TYR A C 1
ATOM 2877 O O . TYR A 1 368 ? 14.251 -10.210 -12.188 1.00 90.88 368 TYR A O 1
ATOM 2885 N N . ARG A 1 369 ? 13.532 -10.333 -10.083 1.00 84.56 369 ARG A N 1
ATOM 2886 C CA . ARG A 1 369 ? 12.916 -11.654 -10.272 1.00 84.56 369 ARG A CA 1
ATOM 2887 C C . ARG A 1 369 ? 11.512 -11.502 -10.857 1.00 84.56 369 ARG A C 1
ATOM 2889 O O . ARG A 1 369 ? 10.600 -11.093 -10.148 1.00 84.56 369 ARG A O 1
ATOM 2896 N N . ALA A 1 370 ? 11.329 -11.871 -12.123 1.00 82.25 370 ALA A N 1
ATOM 2897 C CA . ALA A 1 370 ? 10.030 -11.790 -12.800 1.00 82.25 370 ALA A CA 1
ATOM 2898 C C . ALA A 1 370 ? 8.933 -12.637 -12.120 1.00 82.25 370 ALA A C 1
ATOM 2900 O O . ALA A 1 370 ? 7.779 -12.229 -12.061 1.00 82.25 370 ALA A O 1
ATOM 2901 N N . ASP A 1 371 ? 9.296 -13.779 -11.527 1.00 88.69 371 ASP A N 1
ATOM 2902 C CA . ASP A 1 371 ? 8.373 -14.703 -10.853 1.00 88.69 371 ASP A CA 1
ATOM 2903 C C . ASP A 1 371 ? 8.072 -14.336 -9.383 1.00 88.69 371 ASP A C 1
ATOM 2905 O O . ASP A 1 371 ? 7.453 -15.117 -8.650 1.00 88.69 371 ASP A O 1
ATOM 2909 N N . GLN A 1 372 ? 8.499 -13.150 -8.931 1.00 91.31 372 GLN A N 1
ATOM 2910 C CA . GLN A 1 372 ? 8.376 -12.706 -7.541 1.00 91.31 372 GLN A CA 1
ATOM 2911 C C . GLN A 1 372 ? 6.930 -12.735 -7.034 1.00 91.31 372 GLN A C 1
ATOM 2913 O O . GLN A 1 372 ? 6.675 -13.193 -5.920 1.00 91.31 372 GLN A O 1
ATOM 2918 N N . LEU A 1 373 ? 5.972 -12.302 -7.856 1.00 93.88 373 LEU A N 1
ATOM 2919 C CA . LEU A 1 373 ? 4.570 -12.224 -7.451 1.00 93.88 373 LEU A CA 1
ATOM 2920 C C . LEU A 1 373 ? 4.012 -13.603 -7.059 1.00 93.88 373 LEU A C 1
ATOM 2922 O O . LEU A 1 373 ? 3.446 -13.755 -5.976 1.00 93.88 373 LEU A O 1
ATOM 2926 N N . ARG A 1 374 ? 4.256 -14.634 -7.880 1.00 94.88 374 ARG A N 1
ATOM 2927 C CA . ARG A 1 374 ? 3.882 -16.023 -7.560 1.00 94.88 374 ARG A CA 1
ATOM 2928 C C . ARG A 1 374 ? 4.618 -16.551 -6.331 1.00 94.88 374 ARG A C 1
ATOM 2930 O O . ARG A 1 374 ? 4.036 -17.279 -5.528 1.00 94.88 374 ARG A O 1
ATOM 2937 N N . ARG A 1 375 ? 5.903 -16.220 -6.168 1.00 94.06 375 ARG A N 1
ATOM 2938 C CA . ARG A 1 375 ? 6.698 -16.667 -5.011 1.00 94.06 375 ARG A CA 1
ATOM 2939 C C . ARG A 1 375 ? 6.172 -16.097 -3.694 1.00 94.06 375 ARG A C 1
ATOM 2941 O O . ARG A 1 375 ? 6.128 -16.843 -2.710 1.00 94.06 375 ARG A O 1
ATOM 2948 N N . ASP A 1 376 ? 5.780 -14.827 -3.677 1.00 96.00 376 ASP A N 1
ATOM 2949 C CA . ASP A 1 376 ? 5.173 -14.184 -2.506 1.00 96.00 376 ASP A CA 1
ATOM 2950 C C . ASP A 1 376 ? 3.770 -14.714 -2.246 1.00 96.00 376 ASP A C 1
ATOM 2952 O O . ASP A 1 376 ? 3.455 -15.069 -1.113 1.00 96.00 376 ASP A O 1
ATOM 2956 N N . TYR A 1 377 ? 2.965 -14.891 -3.293 1.00 96.50 377 TYR A N 1
ATOM 2957 C CA . TYR A 1 377 ? 1.634 -15.471 -3.153 1.00 96.50 377 TYR A CA 1
ATOM 2958 C C . TYR A 1 377 ? 1.669 -16.875 -2.527 1.00 96.50 377 TYR A C 1
ATOM 2960 O O . TYR A 1 377 ? 0.894 -17.170 -1.625 1.00 96.50 377 TYR A O 1
ATOM 2968 N N . ARG A 1 378 ? 2.643 -17.721 -2.888 1.00 96.50 378 ARG A N 1
ATOM 2969 C CA . ARG A 1 378 ? 2.837 -19.025 -2.222 1.00 96.50 378 ARG A CA 1
ATOM 2970 C C . ARG A 1 378 ? 3.182 -18.903 -0.735 1.00 96.50 378 ARG A C 1
ATOM 2972 O O . ARG A 1 378 ? 2.871 -19.804 0.041 1.00 96.50 378 ARG A O 1
ATOM 2979 N N . LEU A 1 379 ? 3.859 -17.828 -0.318 1.00 97.06 379 LEU A N 1
ATOM 2980 C CA . LEU A 1 379 ? 4.058 -17.560 1.110 1.00 97.06 379 LEU A CA 1
ATOM 2981 C C . LEU A 1 379 ? 2.737 -17.153 1.765 1.00 97.06 379 LEU A C 1
ATOM 2983 O O . LEU A 1 379 ? 2.442 -17.621 2.860 1.00 97.06 379 LEU A O 1
ATOM 2987 N N . PHE A 1 380 ? 1.929 -16.339 1.086 1.00 97.75 380 PHE A N 1
ATOM 2988 C CA . PHE A 1 380 ? 0.598 -15.960 1.558 1.00 97.75 380 PHE A CA 1
ATOM 2989 C C . PHE A 1 380 ? -0.291 -17.189 1.757 1.00 97.75 380 PHE A C 1
ATOM 2991 O O . PHE A 1 380 ? -0.921 -17.307 2.803 1.00 97.75 380 PHE A O 1
ATOM 2998 N N . GLU A 1 381 ? -0.262 -18.148 0.828 1.00 96.38 381 GLU A N 1
ATOM 2999 C CA . GLU A 1 381 ? -0.964 -19.430 0.967 1.00 96.38 381 GLU A CA 1
ATOM 3000 C C . GLU A 1 381 ? -0.448 -20.221 2.172 1.00 96.38 381 GLU A C 1
ATOM 3002 O O . GLU A 1 381 ? -1.228 -20.665 3.013 1.00 96.38 381 GLU A O 1
ATOM 3007 N N . ARG A 1 382 ? 0.878 -20.366 2.288 1.00 96.50 382 ARG A N 1
ATOM 3008 C CA . ARG A 1 382 ? 1.516 -21.133 3.367 1.00 96.50 382 ARG A CA 1
ATOM 3009 C C . ARG A 1 382 ? 1.201 -20.580 4.759 1.00 96.50 382 ARG A C 1
ATOM 3011 O O . ARG A 1 382 ? 1.073 -21.363 5.695 1.00 96.50 382 ARG A O 1
ATOM 3018 N N . PHE A 1 383 ? 1.116 -19.260 4.902 1.00 96.94 383 PHE A N 1
ATOM 3019 C CA . PHE A 1 383 ? 0.907 -18.587 6.189 1.00 96.94 383 PHE A CA 1
ATOM 3020 C C . PHE A 1 383 ? -0.521 -18.052 6.380 1.00 96.94 383 PHE A C 1
ATOM 3022 O O . PHE A 1 383 ? -0.778 -17.301 7.327 1.00 96.94 383 PHE A O 1
ATOM 3029 N N . ASP A 1 384 ? -1.457 -18.484 5.527 1.00 95.94 384 ASP A N 1
ATOM 3030 C CA . ASP A 1 384 ? -2.891 -18.189 5.626 1.00 95.94 384 ASP A CA 1
ATOM 3031 C C . AS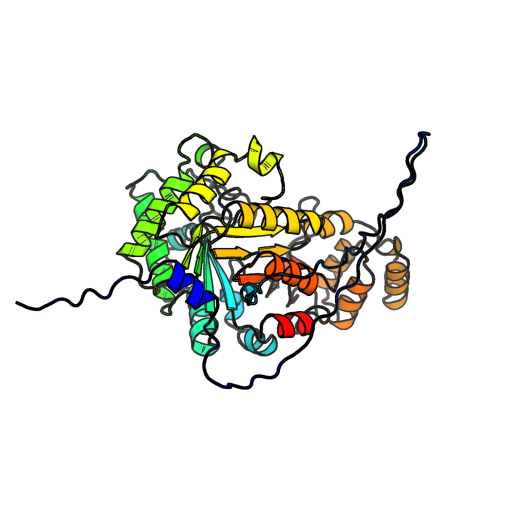P A 1 384 ? -3.197 -16.678 5.648 1.00 95.94 384 ASP A C 1
ATOM 3033 O O . ASP A 1 384 ? -3.983 -16.192 6.460 1.00 95.94 384 ASP A O 1
ATOM 3037 N N . VAL A 1 385 ? -2.518 -15.910 4.796 1.00 97.19 385 VAL A N 1
ATOM 3038 C CA . VAL A 1 385 ? -2.794 -14.478 4.606 1.00 97.19 385 VAL A CA 1
ATOM 3039 C C . VAL A 1 385 ? -4.141 -14.325 3.902 1.00 97.19 385 VAL A C 1
ATOM 3041 O O . VAL A 1 385 ? -4.356 -14.897 2.836 1.00 97.19 385 VAL A O 1
ATOM 3044 N N . ASP A 1 386 ? -5.043 -13.525 4.469 1.00 96.69 386 ASP A N 1
ATOM 3045 C CA . ASP A 1 386 ? -6.394 -13.353 3.930 1.00 96.69 386 ASP A CA 1
ATOM 3046 C C . ASP A 1 386 ? -6.391 -12.435 2.690 1.00 96.69 386 ASP A C 1
ATOM 3048 O O . ASP A 1 386 ? -7.021 -12.750 1.677 1.00 96.69 386 ASP A O 1
ATOM 3052 N N . VAL A 1 387 ? -5.645 -11.322 2.738 1.00 97.69 387 VAL A N 1
ATOM 3053 C CA . VAL A 1 387 ? -5.499 -10.373 1.619 1.00 97.69 387 VAL A CA 1
ATOM 3054 C C . VAL A 1 387 ? -4.058 -9.874 1.521 1.00 97.69 387 VAL A C 1
ATOM 3056 O O . VAL A 1 387 ? -3.511 -9.356 2.495 1.00 97.69 387 VAL A O 1
ATOM 3059 N N . GLY A 1 388 ? -3.459 -9.980 0.336 1.00 97.94 388 GLY A N 1
ATOM 3060 C CA . GLY A 1 388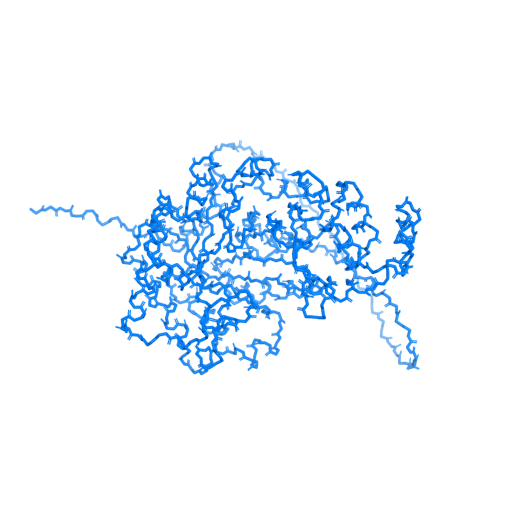 ? -2.197 -9.335 -0.023 1.00 97.94 388 GLY A CA 1
ATOM 3061 C C . GLY A 1 388 ? -2.416 -8.326 -1.150 1.00 97.94 388 GLY A C 1
ATOM 3062 O O . GLY A 1 388 ? -3.159 -8.617 -2.084 1.00 97.94 388 GLY A O 1
ATOM 3063 N N . THR A 1 389 ? -1.793 -7.145 -1.114 1.00 98.06 389 THR A N 1
ATOM 3064 C CA . THR A 1 389 ? -1.961 -6.158 -2.199 1.00 98.06 389 THR A CA 1
ATOM 3065 C C . THR A 1 389 ? -0.650 -5.691 -2.818 1.00 98.06 389 THR A C 1
ATOM 3067 O O . THR A 1 389 ? 0.273 -5.265 -2.130 1.00 98.06 389 THR A O 1
ATOM 3070 N N . PHE A 1 390 ? -0.580 -5.770 -4.149 1.00 97.19 390 PHE A N 1
ATOM 3071 C CA . PHE A 1 390 ? 0.603 -5.452 -4.948 1.00 97.19 390 PHE A CA 1
ATOM 3072 C C . PHE A 1 390 ? 0.522 -4.031 -5.507 1.00 97.19 390 PHE A C 1
ATOM 3074 O O . PHE A 1 390 ? -0.568 -3.556 -5.832 1.00 97.19 390 PHE A O 1
ATOM 3081 N N . GLY A 1 391 ? 1.664 -3.348 -5.643 1.00 95.81 391 GLY A N 1
ATOM 3082 C CA . GLY A 1 391 ? 1.720 -1.993 -6.197 1.00 95.81 391 GLY A CA 1
ATOM 3083 C C . GLY A 1 391 ? 1.010 -1.920 -7.549 1.00 95.81 391 GLY A C 1
ATOM 3084 O O . GLY A 1 391 ? 1.389 -2.607 -8.492 1.00 95.81 391 GLY A O 1
ATOM 3085 N N . PHE A 1 392 ? -0.044 -1.110 -7.655 1.00 95.69 392 PHE A N 1
ATOM 3086 C CA . PHE A 1 392 ? -0.926 -1.154 -8.823 1.00 95.69 392 PHE A CA 1
ATOM 3087 C C . PHE A 1 392 ? -0.619 -0.059 -9.846 1.00 95.69 392 PHE A C 1
ATOM 3089 O O . PHE A 1 392 ? -0.249 -0.371 -10.974 1.00 95.69 392 PHE A O 1
ATOM 3096 N N . LEU A 1 393 ? -0.714 1.219 -9.455 1.00 92.62 393 LEU A N 1
ATOM 3097 C CA . LEU A 1 393 ? -0.455 2.367 -10.338 1.00 92.62 393 LEU A CA 1
ATOM 3098 C C . LEU A 1 393 ? 0.753 3.186 -9.884 1.00 92.62 393 LEU A C 1
ATOM 3100 O O . LEU A 1 393 ? 0.699 3.890 -8.866 1.00 92.62 393 LEU A O 1
ATOM 3104 N N . GLN A 1 394 ? 1.812 3.152 -10.690 1.00 90.81 394 GLN A N 1
ATOM 3105 C CA . GLN A 1 394 ? 2.928 4.079 -10.578 1.00 90.81 394 GLN A CA 1
ATOM 3106 C C . GLN A 1 394 ? 2.472 5.490 -10.964 1.00 90.81 394 GLN A C 1
ATOM 3108 O O . GLN A 1 394 ? 1.683 5.698 -11.884 1.00 90.81 394 GLN A O 1
ATOM 3113 N N . ASP A 1 395 ? 2.978 6.483 -10.247 1.00 83.00 395 ASP A N 1
ATOM 3114 C CA . ASP A 1 395 ? 2.649 7.877 -10.505 1.00 83.00 395 ASP A CA 1
ATOM 3115 C C . ASP A 1 395 ? 3.471 8.464 -11.647 1.00 83.00 395 ASP A C 1
ATOM 3117 O O . ASP A 1 395 ? 4.700 8.467 -11.585 1.00 83.00 395 ASP A O 1
ATOM 3121 N N . VAL A 1 396 ? 2.801 9.067 -12.627 1.00 84.69 396 VAL A N 1
ATOM 3122 C CA . VAL A 1 396 ? 3.464 9.835 -13.689 1.00 84.69 396 VAL A CA 1
ATOM 3123 C C . VAL A 1 396 ? 4.253 11.028 -13.145 1.00 84.69 396 VAL A C 1
ATOM 3125 O O . VAL A 1 396 ? 5.279 11.382 -13.720 1.00 84.69 396 VAL A O 1
ATOM 3128 N N . GLY A 1 397 ? 3.851 11.597 -12.000 1.00 85.25 397 GLY A N 1
ATOM 3129 C CA . GLY A 1 397 ? 4.606 12.655 -11.319 1.00 85.25 397 GLY A CA 1
ATOM 3130 C C . GLY A 1 397 ? 5.991 12.208 -10.835 1.00 85.25 397 GLY A C 1
ATOM 3131 O O . GLY A 1 397 ? 6.843 13.039 -10.541 1.00 85.25 397 GLY A O 1
ATOM 3132 N N . MET A 1 398 ? 6.273 10.900 -10.801 1.00 85.31 398 MET A N 1
ATOM 3133 C CA . MET A 1 398 ? 7.615 10.404 -10.478 1.00 85.31 398 MET A CA 1
ATOM 3134 C C . MET A 1 398 ? 8.654 10.702 -11.556 1.00 85.31 398 MET A C 1
ATOM 3136 O O . MET A 1 398 ? 9.849 10.567 -11.282 1.00 85.31 398 MET A O 1
ATOM 3140 N N . ARG A 1 399 ? 8.230 11.142 -12.749 1.00 90.56 399 ARG A N 1
ATOM 3141 C CA . ARG A 1 399 ? 9.144 11.649 -13.778 1.00 90.56 399 ARG A CA 1
ATOM 3142 C C . ARG A 1 399 ? 9.931 12.875 -13.300 1.00 90.56 399 ARG A C 1
ATOM 3144 O O . ARG A 1 399 ? 11.086 13.021 -13.686 1.00 90.56 399 ARG A O 1
ATOM 3151 N N . ASP A 1 400 ? 9.365 13.662 -12.386 1.00 90.31 400 ASP A N 1
ATOM 3152 C CA . ASP A 1 400 ? 9.983 14.889 -11.864 1.00 90.31 400 ASP A CA 1
ATOM 3153 C C . ASP A 1 400 ? 10.932 14.648 -10.673 1.00 90.31 400 ASP A C 1
ATOM 3155 O O . ASP A 1 400 ? 11.607 15.564 -10.203 1.00 90.31 400 ASP A O 1
ATOM 3159 N N . VAL A 1 401 ? 11.001 13.418 -10.155 1.00 89.19 401 VAL A N 1
ATOM 3160 C CA . VAL A 1 401 ? 11.845 13.066 -9.004 1.00 89.19 401 VAL A CA 1
ATOM 3161 C C . VAL A 1 401 ? 13.182 12.536 -9.495 1.00 89.19 401 VAL A C 1
ATOM 3163 O O . VAL A 1 401 ? 13.183 11.532 -10.183 1.00 89.19 401 VAL A O 1
ATOM 3166 N N . ASP A 1 402 ? 14.319 13.112 -9.108 1.00 91.62 402 ASP A N 1
ATOM 3167 C CA . ASP A 1 402 ? 15.640 12.539 -9.428 1.00 91.62 402 ASP A CA 1
ATOM 3168 C C . ASP A 1 402 ? 15.901 11.236 -8.644 1.00 91.62 402 ASP A C 1
ATOM 3170 O O . ASP A 1 402 ? 16.060 11.257 -7.420 1.00 91.62 402 ASP A O 1
ATOM 3174 N N . TRP A 1 403 ? 15.939 10.101 -9.346 1.00 93.88 403 TRP A N 1
ATOM 3175 C CA . TRP A 1 403 ? 16.164 8.765 -8.787 1.00 93.88 403 TRP A CA 1
ATOM 3176 C C . TRP A 1 403 ? 17.656 8.456 -8.617 1.00 93.88 403 TRP A C 1
ATOM 3178 O O . TRP A 1 403 ? 18.000 7.516 -7.906 1.00 93.88 403 TRP A O 1
ATOM 3188 N N . ARG A 1 404 ? 18.573 9.260 -9.182 1.00 93.62 404 ARG A N 1
ATOM 3189 C CA . ARG A 1 404 ? 20.030 9.072 -8.987 1.00 93.62 404 ARG A CA 1
ATOM 3190 C C . ARG A 1 404 ? 20.486 9.398 -7.575 1.00 93.62 404 ARG A C 1
ATOM 3192 O O . ARG A 1 404 ? 21.588 9.023 -7.171 1.00 93.62 404 ARG A O 1
ATOM 3199 N N . ARG A 1 405 ? 19.654 10.111 -6.822 1.00 90.75 405 ARG A N 1
ATOM 3200 C CA . ARG A 1 405 ? 19.948 10.505 -5.450 1.00 90.75 405 ARG A CA 1
ATOM 3201 C C . ARG A 1 405 ? 20.298 9.291 -4.584 1.00 90.75 405 ARG A C 1
ATOM 3203 O O . ARG A 1 405 ? 19.686 8.233 -4.734 1.00 90.75 405 ARG A O 1
ATOM 3210 N N . PRO A 1 406 ? 21.250 9.427 -3.647 1.00 85.94 406 PRO A N 1
ATOM 3211 C CA . PRO A 1 406 ? 21.694 8.310 -2.817 1.00 85.94 406 PRO A CA 1
ATOM 3212 C C . PRO A 1 406 ? 20.615 7.829 -1.838 1.00 85.94 406 PRO A C 1
ATOM 3214 O O . PRO A 1 406 ? 20.649 6.679 -1.428 1.00 85.94 406 PRO A O 1
ATOM 3217 N N . ASP A 1 407 ? 19.655 8.686 -1.486 1.00 84.56 407 ASP A N 1
ATOM 3218 C CA . ASP A 1 407 ? 18.570 8.383 -0.550 1.00 84.56 407 ASP A CA 1
ATOM 3219 C C . ASP A 1 407 ? 17.269 7.929 -1.233 1.00 84.56 407 ASP A C 1
ATOM 3221 O O . ASP A 1 407 ? 16.234 7.819 -0.579 1.00 84.56 407 ASP A O 1
ATOM 3225 N N . TRP A 1 408 ? 17.289 7.697 -2.549 1.00 89.94 408 TRP A N 1
ATOM 3226 C CA . TRP A 1 408 ? 16.137 7.155 -3.263 1.00 89.94 408 TRP A CA 1
ATOM 3227 C C . TRP A 1 408 ? 16.069 5.635 -3.121 1.00 89.94 408 TRP A C 1
ATOM 3229 O O . TRP A 1 408 ? 17.015 4.936 -3.480 1.00 89.94 408 TRP A O 1
ATOM 3239 N N . THR A 1 409 ? 14.913 5.147 -2.669 1.00 90.81 409 THR A N 1
ATOM 3240 C CA . THR A 1 409 ? 14.570 3.724 -2.613 1.00 90.81 409 THR A CA 1
ATOM 3241 C C . THR A 1 409 ? 13.634 3.359 -3.781 1.00 90.81 409 THR A C 1
ATOM 3243 O O . THR A 1 409 ? 12.610 4.027 -3.984 1.00 90.81 409 THR A O 1
ATOM 3246 N N . PRO A 1 410 ? 13.921 2.294 -4.552 1.00 93.19 410 PRO A N 1
ATOM 3247 C CA . PRO A 1 410 ? 13.258 1.991 -5.822 1.00 93.19 410 PRO A CA 1
ATOM 3248 C C . PRO A 1 410 ? 11.894 1.292 -5.672 1.00 93.19 410 PRO A C 1
ATOM 3250 O O . PRO A 1 410 ? 11.608 0.317 -6.357 1.00 93.19 410 PRO A O 1
ATOM 3253 N N . PHE A 1 411 ? 10.991 1.793 -4.826 1.00 91.06 411 PHE A N 1
ATOM 3254 C CA . PHE A 1 411 ? 9.625 1.240 -4.731 1.00 91.06 411 PHE A CA 1
ATOM 3255 C C . PHE A 1 411 ? 8.882 1.281 -6.072 1.00 91.06 411 PHE A C 1
ATOM 3257 O O . PHE A 1 411 ? 8.098 0.397 -6.402 1.00 91.06 411 PHE A O 1
ATOM 3264 N N . HIS A 1 412 ? 9.155 2.314 -6.867 1.00 89.25 412 HIS A N 1
ATOM 3265 C CA . HIS A 1 412 ? 8.401 2.658 -8.066 1.00 89.25 412 HIS A CA 1
ATOM 3266 C C . HIS A 1 412 ? 8.574 1.668 -9.218 1.00 89.25 412 HIS A C 1
ATOM 3268 O O . HIS A 1 412 ? 7.740 1.673 -10.115 1.00 89.25 412 HIS A O 1
ATOM 3274 N N . ILE A 1 413 ? 9.592 0.805 -9.196 1.00 91.62 413 ILE A N 1
ATOM 3275 C CA . ILE A 1 413 ? 9.775 -0.241 -10.217 1.00 91.62 413 ILE A CA 1
ATOM 3276 C C . ILE A 1 413 ? 9.021 -1.541 -9.878 1.00 91.62 413 ILE A C 1
ATOM 3278 O O . ILE A 1 413 ? 9.086 -2.509 -10.633 1.00 91.62 413 ILE A O 1
ATOM 3282 N N . ASN A 1 414 ? 8.309 -1.570 -8.743 1.00 92.50 414 ASN A N 1
ATOM 3283 C CA . ASN A 1 414 ? 7.522 -2.703 -8.248 1.00 92.50 414 ASN A CA 1
ATOM 3284 C C . ASN A 1 414 ? 6.010 -2.450 -8.377 1.00 92.50 414 ASN A C 1
ATOM 3286 O O . ASN A 1 414 ? 5.258 -2.586 -7.410 1.00 92.50 414 ASN A O 1
ATOM 3290 N N . PHE A 1 415 ? 5.582 -1.997 -9.556 1.00 94.44 415 PHE A N 1
ATOM 3291 C CA . PHE A 1 415 ? 4.179 -1.714 -9.852 1.00 94.44 415 PHE A CA 1
ATOM 3292 C C . PHE A 1 415 ? 3.713 -2.496 -11.079 1.00 94.44 415 PHE A C 1
ATOM 3294 O O . PHE A 1 415 ? 4.487 -2.686 -12.020 1.00 94.44 415 PHE A O 1
ATOM 3301 N N . LEU A 1 416 ? 2.440 -2.900 -11.083 1.00 95.19 416 LEU A N 1
ATOM 3302 C CA . LEU A 1 416 ? 1.798 -3.540 -12.228 1.00 95.19 416 LEU A CA 1
ATOM 3303 C C . LEU A 1 416 ? 1.718 -2.577 -13.413 1.00 95.19 416 LEU A C 1
ATOM 3305 O O . LEU A 1 416 ? 2.079 -2.944 -14.523 1.00 95.19 416 LEU A O 1
ATOM 3309 N N . HIS A 1 417 ? 1.287 -1.338 -13.190 1.00 94.38 417 HIS A N 1
ATOM 3310 C CA . HIS A 1 417 ? 1.291 -0.293 -14.207 1.00 94.38 417 HIS A CA 1
ATOM 3311 C C . HIS A 1 417 ? 2.397 0.715 -13.922 1.00 94.38 417 HIS A C 1
ATOM 3313 O O . HIS A 1 417 ? 2.371 1.403 -12.900 1.00 94.38 417 HIS A O 1
ATOM 3319 N N . GLN A 1 418 ? 3.354 0.814 -14.843 1.00 94.06 418 GLN A N 1
ATOM 3320 C CA . GLN A 1 418 ? 4.556 1.638 -14.703 1.00 94.06 418 GLN A CA 1
ATOM 3321 C C . GLN A 1 418 ? 4.547 2.824 -15.668 1.00 94.06 418 GLN A C 1
ATOM 3323 O O . GLN A 1 418 ? 5.451 3.003 -16.482 1.00 94.06 418 GLN A O 1
ATOM 3328 N N . ASP A 1 419 ? 3.498 3.640 -15.582 1.00 92.12 419 ASP A N 1
ATOM 3329 C CA . ASP A 1 419 ? 3.233 4.746 -16.509 1.00 92.12 419 ASP A CA 1
ATOM 3330 C C . ASP A 1 419 ? 4.360 5.794 -16.564 1.00 92.12 419 ASP A C 1
ATOM 3332 O O . ASP A 1 419 ? 4.481 6.527 -17.547 1.00 92.12 419 ASP A O 1
ATOM 3336 N N . ALA A 1 420 ? 5.201 5.904 -15.530 1.00 92.94 420 ALA A N 1
ATOM 3337 C CA . ALA A 1 420 ? 6.340 6.814 -15.574 1.00 92.94 420 ALA A CA 1
ATOM 3338 C C . ALA A 1 420 ? 7.452 6.301 -16.500 1.00 92.94 420 ALA A C 1
ATOM 3340 O O . ALA A 1 420 ? 8.150 7.132 -17.071 1.00 92.94 420 ALA A O 1
ATOM 3341 N N . LEU A 1 421 ? 7.591 4.979 -16.654 1.00 94.94 421 LEU A N 1
ATOM 3342 C CA . LEU A 1 421 ? 8.692 4.312 -17.362 1.00 94.94 421 LEU A CA 1
ATOM 3343 C C . LEU A 1 421 ? 8.296 3.750 -18.730 1.00 94.94 421 LEU A C 1
ATOM 3345 O O . LEU A 1 421 ? 9.155 3.605 -19.596 1.00 94.94 421 LEU A O 1
ATOM 3349 N N . MET A 1 422 ? 7.023 3.408 -18.915 1.00 94.62 422 MET A N 1
ATOM 3350 C CA . MET A 1 422 ? 6.541 2.642 -20.060 1.00 94.62 422 MET A CA 1
ATOM 3351 C C . MET A 1 422 ? 5.641 3.479 -20.972 1.00 94.62 422 MET A C 1
ATOM 3353 O O . MET A 1 422 ? 4.833 4.285 -20.508 1.00 94.62 422 MET A O 1
ATOM 3357 N N . GLU A 1 423 ? 5.764 3.280 -22.281 1.00 93.62 423 GLU A N 1
ATOM 3358 C CA . GLU A 1 423 ? 4.845 3.838 -23.266 1.00 93.62 423 GLU A CA 1
ATOM 3359 C C . GLU A 1 423 ? 3.437 3.246 -23.119 1.00 93.62 423 GLU A C 1
ATOM 3361 O O . GLU A 1 423 ? 3.237 2.063 -22.827 1.00 93.62 423 GLU A O 1
ATOM 3366 N N . GLY A 1 424 ? 2.431 4.074 -23.395 1.00 87.56 424 GLY A N 1
ATOM 3367 C CA . GLY A 1 424 ? 1.033 3.671 -23.311 1.00 87.56 424 GLY A CA 1
ATOM 3368 C C . GLY A 1 424 ? 0.519 3.572 -21.873 1.00 87.56 424 GLY A C 1
ATOM 3369 O O . GLY A 1 424 ? 0.975 4.271 -20.975 1.00 87.56 424 GLY A O 1
ATOM 3370 N N . ARG A 1 425 ? -0.521 2.755 -21.686 1.00 82.50 425 ARG A N 1
ATOM 3371 C CA . ARG A 1 425 ? -1.231 2.564 -20.404 1.00 82.50 425 ARG A CA 1
ATOM 3372 C C . ARG A 1 425 ? -1.367 1.087 -20.020 1.00 82.50 425 ARG A C 1
ATOM 3374 O O . ARG A 1 425 ? -2.239 0.717 -19.236 1.00 82.50 425 ARG A O 1
ATOM 3381 N N . GLY A 1 426 ? -0.556 0.233 -20.645 1.00 83.50 426 GLY A N 1
ATOM 3382 C CA . GLY A 1 426 ? -0.579 -1.209 -20.420 1.00 83.50 426 GLY A CA 1
ATOM 3383 C C . GLY A 1 426 ? -0.134 -1.585 -19.007 1.00 83.50 426 GLY A C 1
ATOM 3384 O O . GLY A 1 426 ? 0.447 -0.781 -18.278 1.00 83.50 426 GLY A O 1
ATOM 3385 N N . ALA A 1 427 ? -0.422 -2.819 -18.611 1.00 89.44 427 ALA A N 1
ATOM 3386 C CA . ALA A 1 427 ? 0.255 -3.443 -17.483 1.00 89.44 427 ALA A CA 1
ATOM 3387 C C . ALA A 1 427 ? 1.637 -3.950 -17.918 1.00 89.44 427 ALA A C 1
ATOM 3389 O O . ALA A 1 427 ? 1.875 -4.197 -19.102 1.00 89.44 427 ALA A O 1
ATOM 3390 N N . HIS A 1 428 ? 2.537 -4.100 -16.954 1.00 90.12 428 HIS A N 1
ATOM 3391 C CA . HIS A 1 428 ? 3.871 -4.619 -17.170 1.00 90.12 428 HIS A CA 1
ATOM 3392 C C . HIS A 1 428 ? 3.788 -6.076 -17.667 1.00 90.12 428 HIS A C 1
ATOM 3394 O O . HIS A 1 428 ? 3.182 -6.903 -16.974 1.00 90.12 428 HIS A O 1
ATOM 3400 N N . PRO A 1 429 ? 4.402 -6.425 -18.817 1.00 89.56 429 PRO A N 1
ATOM 3401 C CA . PRO A 1 429 ? 4.243 -7.748 -19.426 1.00 89.56 429 PRO A CA 1
ATOM 3402 C C . PRO A 1 429 ? 4.649 -8.916 -18.521 1.00 89.56 429 PRO A C 1
ATOM 3404 O O . PRO A 1 429 ? 4.008 -9.956 -18.558 1.00 89.56 429 PRO A O 1
ATOM 3407 N N . LEU A 1 430 ? 5.663 -8.730 -17.667 1.00 89.12 430 LEU A N 1
ATOM 3408 C CA . LEU A 1 430 ? 6.121 -9.777 -16.740 1.00 89.12 430 LEU A CA 1
ATOM 3409 C C . LEU A 1 430 ? 5.177 -10.043 -15.560 1.00 89.12 430 LEU A C 1
ATOM 3411 O O . LEU A 1 430 ? 5.311 -11.072 -14.911 1.00 89.12 430 LEU A O 1
ATOM 3415 N N . TYR A 1 431 ? 4.250 -9.130 -15.253 1.00 91.19 431 TYR A N 1
ATOM 3416 C CA . TYR A 1 431 ? 3.378 -9.271 -14.082 1.00 91.19 431 TYR A CA 1
ATOM 3417 C C . TYR A 1 431 ? 1.927 -9.555 -14.428 1.00 91.19 431 TYR A C 1
ATOM 3419 O O . TYR A 1 431 ? 1.236 -10.133 -13.602 1.00 91.19 431 TYR A O 1
ATOM 3427 N N . ILE A 1 432 ? 1.433 -9.120 -15.589 1.00 94.62 432 ILE A N 1
ATOM 3428 C CA . ILE A 1 432 ? -0.014 -9.092 -15.836 1.00 94.62 432 ILE A CA 1
ATOM 3429 C C . ILE A 1 432 ? -0.665 -10.475 -15.831 1.00 94.62 432 ILE A C 1
ATOM 3431 O O . ILE A 1 432 ? -1.743 -10.619 -15.260 1.00 94.62 432 ILE A O 1
ATOM 3435 N N . ASP A 1 433 ? -0.019 -11.481 -16.414 1.00 94.38 433 ASP A N 1
ATOM 3436 C CA . ASP A 1 433 ? -0.595 -12.825 -16.480 1.00 94.38 433 ASP A CA 1
ATOM 3437 C C . ASP A 1 433 ? -0.624 -13.470 -15.087 1.00 94.38 433 ASP A C 1
ATOM 3439 O O . ASP A 1 433 ? -1.674 -13.937 -14.649 1.00 94.38 433 ASP A O 1
ATOM 3443 N N . ASP A 1 434 ? 0.485 -13.386 -14.347 1.00 94.88 434 ASP A N 1
ATOM 3444 C CA . ASP A 1 434 ? 0.579 -13.853 -12.959 1.00 94.88 434 ASP A CA 1
ATOM 3445 C C . ASP A 1 434 ? -0.394 -13.096 -12.049 1.00 94.88 434 ASP A C 1
ATOM 3447 O O . ASP A 1 434 ? -1.023 -13.682 -11.178 1.00 94.88 434 ASP A O 1
ATOM 3451 N N . TYR A 1 435 ? -0.552 -11.789 -12.248 1.00 96.50 435 TYR A N 1
ATOM 3452 C CA . TYR A 1 435 ? -1.461 -10.977 -11.451 1.00 96.50 435 TYR A CA 1
ATOM 3453 C C . TYR A 1 435 ? -2.920 -11.375 -11.683 1.00 96.50 435 TYR A C 1
ATOM 3455 O O . TYR A 1 435 ? -3.638 -11.578 -10.709 1.00 96.50 435 TYR A O 1
ATOM 3463 N N . ARG A 1 436 ? -3.355 -11.523 -12.943 1.00 95.88 436 ARG A N 1
ATOM 3464 C CA . ARG A 1 436 ? -4.727 -11.950 -13.275 1.00 95.88 436 ARG A CA 1
ATOM 3465 C C . ARG A 1 436 ? -5.045 -13.326 -12.706 1.00 95.88 436 ARG A C 1
ATOM 3467 O O . ARG A 1 436 ? -6.100 -13.506 -12.111 1.00 95.88 436 ARG A O 1
ATOM 3474 N N . GLU A 1 437 ? -4.112 -14.270 -12.847 1.00 94.88 437 GLU A N 1
ATOM 3475 C CA . GLU A 1 437 ? -4.250 -15.628 -12.306 1.00 94.88 437 GLU A CA 1
ATOM 3476 C C . GLU A 1 437 ? -4.487 -15.623 -10.787 1.00 94.88 437 GLU A C 1
ATOM 3478 O O . GLU A 1 437 ? -5.234 -16.453 -10.277 1.00 94.88 437 GLU A O 1
ATOM 3483 N N . LEU A 1 438 ? -3.860 -14.689 -10.066 1.00 94.75 438 LEU A N 1
ATOM 3484 C CA . LEU A 1 438 ? -3.870 -14.640 -8.602 1.00 94.75 438 LEU A CA 1
ATOM 3485 C C . LEU A 1 438 ? -4.923 -13.682 -8.006 1.00 94.75 438 LEU A C 1
ATOM 3487 O O . LEU A 1 438 ? -5.251 -13.802 -6.823 1.00 94.75 438 LEU A O 1
ATOM 3491 N N . ALA A 1 439 ? -5.412 -12.705 -8.778 1.00 92.69 439 ALA A N 1
ATOM 3492 C CA . ALA A 1 439 ? -6.396 -11.704 -8.343 1.00 92.69 439 ALA A CA 1
ATOM 3493 C C . ALA A 1 439 ? -7.855 -12.063 -8.692 1.00 92.69 439 ALA A C 1
ATOM 3495 O O . ALA A 1 439 ? -8.772 -11.574 -8.013 1.00 92.69 439 ALA A O 1
ATOM 3496 N N . GLY A 1 440 ? -8.043 -12.874 -9.742 1.00 78.19 440 GLY A N 1
ATOM 3497 C CA . GLY A 1 440 ? -9.336 -13.273 -10.315 1.00 78.19 440 GLY A CA 1
ATOM 3498 C C . GLY A 1 440 ? -10.053 -14.422 -9.616 1.00 78.19 440 GLY A C 1
ATOM 3499 O O . GLY A 1 440 ? -9.394 -15.249 -8.945 1.00 78.19 440 GLY A O 1
#

pLDDT: mean 84.84, std 23.05, range [22.27, 98.75]

Mean predicted aligned error: 9.14 Å

Radius of gyration: 23.72 Å; Cα contacts (8 Å, |Δi|>4): 748; chains: 1; bounding box: 85×68×57 Å

Solvent-accessible surface area (backbone atoms only — not comparable to full-atom values): 24424 Å² total; per-residue (Å²): 138,83,82,78,79,78,78,76,79,80,49,52,70,54,50,54,44,60,73,61,50,85,88,78,90,87,82,90,80,88,86,83,89,83,89,82,89,85,82,88,82,89,84,88,83,87,88,89,87,83,92,83,82,91,75,96,66,84,76,75,78,75,82,77,78,82,73,85,82,77,78,85,57,58,81,40,38,34,24,33,16,38,47,78,47,35,38,69,40,65,88,43,58,68,53,37,66,75,40,38,42,41,30,40,32,30,34,48,50,41,53,59,49,56,72,67,66,60,61,41,74,75,30,56,44,33,47,21,51,30,42,42,34,73,76,65,64,23,44,34,37,41,24,35,27,62,55,29,23,70,78,51,95,84,59,86,69,74,62,45,77,68,60,56,86,90,32,71,64,36,53,49,49,48,50,42,45,32,48,40,48,25,38,29,70,50,68,35,54,30,38,28,64,23,45,39,5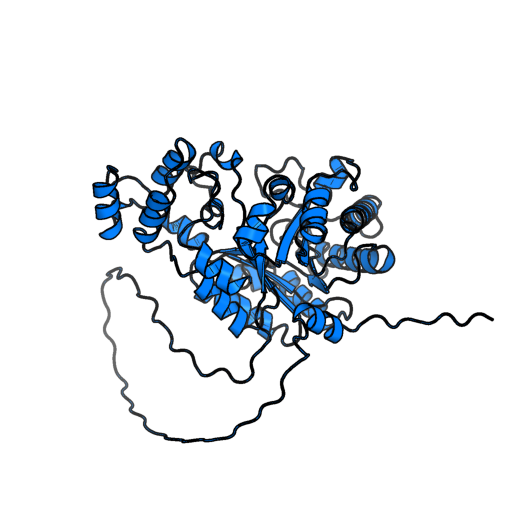4,84,66,20,38,40,71,78,32,46,35,67,94,76,24,49,49,59,54,48,43,50,53,40,52,57,46,41,77,75,67,48,58,24,69,84,44,41,32,21,45,38,24,46,61,49,67,52,37,58,64,52,37,69,66,70,30,35,51,46,54,52,50,52,46,48,46,30,71,71,37,77,81,33,37,15,39,30,27,30,46,62,25,60,48,71,65,44,49,50,45,28,42,49,55,48,33,72,64,33,78,87,37,49,33,33,31,62,36,57,43,55,36,52,36,43,49,74,47,33,76,41,39,37,34,78,37,76,47,17,37,49,49,17,63,75,75,71,46,63,40,75,44,22,48,43,56,50,50,55,46,17,35,78,51,50,31,55,55,65,58,53,41,51,52,39,74,28,32,88,78,48,59,66,64,46,67,63,57,52,50,53,48,30,42,75,54,43,22,53,38,37,19,40,39,30,66,36,56,58,72,55,50,79,53,76,64,81,45,90,88,54,71,54,58,69,81,58,31,40,22,37,52,28,39,29,48,76,84,57,61,38,72,67,42,47,64,64,44,28,70,48,23,91